Protein AF-A0A939UV11-F1 (afdb_monomer)

Sequence (481 aa):
MNTVDSEIKKQVDAFIPPVPESYNRMIDGTISELRARAPQHHSSGRSHFIPFTVIASVIAALFIVTSVIFVARPALAAEVPGVGNIVYSISPKKKANDSDRERIEALLNDAFRSLSFCDYEAAARCFRGDSLSDRGNYLSAAYVDHLLAFSDYFPDGANAAELEIADLQAEQKAFRYTAHVTLDLISRDGTRLSTEDCTVQLWENTKGLYIESIEFDSGGFGSFAAMYEDIFGTVPSHGAGLELIPIDRAYLSYTRVIAEQEGARQRTDRLELMLSELDAVNASDEDKAIRESLITEELKKTEAEITPEVITVEQLASELMYRYWLGRKTGEACDFSDIMERNEQTDLFCWDAVLQAERVSLGALKPLVSVEPGTAEILETIDDTNELIKARFYVYTEITDGISEGVGEEIILTIRKDDTGFTVIGFDRDVGDGLYTYSLKPLAAGYIESGCSWQEAGQMAYEVLHEQIIRDAQWLTDHGY

Solvent-accessible surface area (backbone atoms only — not comparable to full-atom values): 26217 Å² total; per-residue (Å²): 135,82,67,64,62,59,54,52,51,54,54,49,62,71,69,50,75,78,80,52,73,66,56,57,52,47,51,56,48,51,53,49,52,54,61,71,66,55,78,91,73,89,78,89,77,94,71,85,83,69,58,66,67,58,56,48,49,52,50,47,47,49,48,50,53,51,49,52,48,32,72,77,39,24,24,62,30,62,77,36,89,76,45,31,62,53,49,43,72,72,37,64,79,42,74,49,51,72,72,56,46,54,54,50,51,52,50,49,50,53,28,52,51,22,44,68,70,67,36,55,74,65,22,38,71,38,24,48,72,69,33,47,38,30,49,61,28,38,52,42,52,54,46,53,40,45,56,51,57,55,32,72,87,39,101,79,74,54,54,38,67,49,79,42,84,73,46,78,48,44,37,31,37,51,34,33,35,45,33,44,36,34,34,33,32,23,26,79,88,68,47,77,72,53,75,49,42,32,43,35,38,30,43,32,38,88,90,47,74,22,36,59,40,45,46,67,75,38,73,67,50,55,53,49,52,54,52,47,38,71,76,73,40,82,72,56,77,70,75,55,52,81,72,54,54,67,50,46,49,60,50,50,58,44,49,47,75,53,62,84,82,63,56,54,65,62,42,44,61,48,48,53,52,49,64,72,46,51,81,78,50,99,66,55,74,69,56,47,52,54,49,52,53,53,49,52,53,49,41,54,52,40,52,56,72,57,42,73,91,56,86,45,74,39,53,44,51,14,50,56,51,31,40,46,50,40,6,27,40,73,28,48,56,61,89,50,70,78,47,30,52,86,42,90,46,25,44,61,57,56,52,43,34,40,52,48,2,46,28,25,65,63,55,54,38,80,54,45,78,44,70,44,82,48,47,37,44,81,75,43,80,78,43,80,57,91,52,36,37,28,33,33,32,41,31,36,33,42,31,38,52,103,86,49,75,52,48,76,45,50,38,33,40,31,29,37,52,52,100,89,41,65,35,34,56,25,56,48,54,94,57,74,96,46,51,54,67,73,42,39,50,55,43,20,49,54,33,38,77,71,70,41,52,66,69,54,11,41,51,55,25,44,52,58,49,52,55,48,40,54,52,50,14,51,52,33,57,77,71,74,106

Mean predicted aligned error: 20.58 Å

Nearest PDB structures (foldseek):
  4j9a-assembly1_A  TM=4.986E-01  e=4.743E-01  Pseudomonas aeruginosa PAO1
  3dm8-assembly1_A-2  TM=4.674E-01  e=5.822E-01  Rhodopseudomonas palustris
  3ec9-assembly1_A  TM=4.230E-01  e=9.234E-01  Burkholderia thailandensis E264
  1ask-assembly1_B  TM=3.851E-01  e=1.992E+00  Rattus norvegicus
  3nv0-assembly1_B  TM=3.673E-01  e=3.878E+00  Caenorhabditis elegans

Radius of gyration: 38.07 Å; Cα contacts (8 Å, |Δi|>4): 679; chains: 1; bounding box: 112×40×113 Å

pLDDT: mean 72.91, std 19.73, range [30.38, 97.81]

Foldseek 3Di:
DPPVVVVVVVVVVVPDPPDPPVVVVVVVVVVVVVVVPDDDDDDDDDDDDPDVVVVVVVVVVVVVVVLVVLLVPLQAQVVDPPSNVVQLVPFDKDWDDPVRQVQVQVLVQQLLVCLCVLVVVSNCVQADHNLCQAQQNVLVSLVSLLCQQQLPVAPPPFGFDGKHFPDWTWMDRRQKIKIWTKIFGATPVRDTRDIWIWIWIWGHHPVGIHTNHIHTDDPSSVVSVVVCCVQVNDDPRDDPDSLVSVLSNVVSNLVSVVPDDDDLVVNLVVLVVCLVCLVVDPHDPVSSVVNPVSSVVVNVVSLVVVADPQADPFSLVLVLVLQLLVLLQQLHHDDCVNAADDDLQCVLVSLVSNLSSPLCVLQVDPHFPDKDGWTKDFPAWPDDDPFKTKTKIWHWIATHDPPDGIDTFIKIFIWTQDPVGIHTYHIDGPDDPCPSNPQQVVQLVVVVVVPDDSVRSNVVSSVVSSVVSNVSSVVCVVVVD

Structure (mmCIF, N/CA/C/O backbone):
data_AF-A0A939UV11-F1
#
_entry.id   AF-A0A939UV11-F1
#
loop_
_atom_site.group_PDB
_atom_site.id
_atom_site.type_symbol
_atom_site.label_atom_id
_atom_site.label_alt_id
_atom_site.label_comp_id
_atom_site.label_asym_id
_atom_site.label_entity_id
_atom_site.label_seq_id
_atom_site.pdbx_PDB_ins_code
_atom_site.Cartn_x
_atom_site.Cartn_y
_atom_site.Cartn_z
_atom_site.occupancy
_atom_site.B_iso_or_equiv
_atom_site.auth_seq_id
_atom_site.auth_comp_id
_atom_site.auth_asym_id
_atom_site.auth_atom_id
_atom_site.pdbx_PDB_model_num
ATOM 1 N N . MET A 1 1 ? 38.781 -11.405 -78.440 1.00 43.91 1 MET A N 1
ATOM 2 C CA . MET A 1 1 ? 39.265 -10.927 -77.128 1.00 43.91 1 MET A CA 1
ATOM 3 C C . MET A 1 1 ? 39.211 -9.403 -76.951 1.00 43.91 1 MET A C 1
ATOM 5 O O . MET A 1 1 ? 39.654 -8.958 -75.914 1.00 43.91 1 MET A O 1
ATOM 9 N N . ASN A 1 2 ? 38.626 -8.609 -77.871 1.00 49.28 2 ASN A N 1
ATOM 10 C CA . ASN A 1 2 ? 38.584 -7.131 -77.756 1.00 49.28 2 ASN A CA 1
ATOM 11 C C . ASN A 1 2 ? 37.166 -6.519 -77.725 1.00 49.28 2 ASN A C 1
ATOM 13 O O . ASN A 1 2 ? 37.022 -5.310 -77.853 1.00 49.28 2 ASN A O 1
ATOM 17 N N . THR A 1 3 ? 36.119 -7.328 -77.555 1.00 42.09 3 THR A N 1
ATOM 18 C CA . THR A 1 3 ? 34.718 -6.851 -77.493 1.00 42.09 3 THR A CA 1
ATOM 19 C C . THR A 1 3 ? 34.012 -7.216 -76.187 1.00 42.09 3 THR A C 1
ATOM 21 O O . THR A 1 3 ? 32.992 -6.627 -75.864 1.00 42.09 3 THR A O 1
ATOM 24 N N . VAL A 1 4 ? 34.568 -8.149 -75.408 1.00 39.56 4 VAL A N 1
ATOM 25 C CA . VAL A 1 4 ? 34.019 -8.553 -74.101 1.00 39.56 4 VAL A CA 1
ATOM 26 C C . VAL A 1 4 ? 34.473 -7.585 -72.997 1.00 39.56 4 VAL A C 1
ATOM 28 O O . VAL A 1 4 ? 33.674 -7.215 -72.145 1.00 39.56 4 VAL A O 1
ATOM 31 N N . ASP A 1 5 ? 35.704 -7.066 -73.079 1.00 45.72 5 ASP A N 1
ATOM 32 C CA . ASP A 1 5 ? 36.242 -6.098 -72.108 1.00 45.72 5 ASP A CA 1
ATOM 33 C C . ASP A 1 5 ? 35.573 -4.718 -72.173 1.00 45.72 5 ASP A C 1
ATOM 35 O O . ASP A 1 5 ? 35.460 -4.044 -71.150 1.00 45.72 5 ASP A O 1
ATOM 39 N N . SER A 1 6 ? 35.096 -4.274 -73.345 1.00 43.16 6 SER A N 1
ATOM 40 C CA . SER A 1 6 ? 34.426 -2.969 -73.447 1.00 43.16 6 SER A CA 1
ATOM 41 C C . SER A 1 6 ? 33.022 -2.990 -72.853 1.00 43.16 6 SER A C 1
ATOM 43 O O . SER A 1 6 ? 32.595 -1.983 -72.297 1.00 43.16 6 SER A O 1
ATOM 45 N N . GLU A 1 7 ? 32.322 -4.123 -72.949 1.00 39.34 7 GLU A N 1
ATOM 46 C CA . GLU A 1 7 ? 30.960 -4.280 -72.432 1.00 39.34 7 GLU A CA 1
ATOM 47 C C . GLU A 1 7 ? 30.967 -4.441 -70.906 1.00 39.34 7 GLU A C 1
ATOM 49 O O . GLU A 1 7 ? 30.182 -3.798 -70.212 1.00 39.34 7 GLU A O 1
ATOM 54 N N . ILE A 1 8 ? 31.934 -5.198 -70.370 1.00 44.28 8 ILE A N 1
ATOM 55 C CA . ILE A 1 8 ? 32.154 -5.335 -68.923 1.00 44.28 8 ILE A CA 1
ATOM 56 C C . ILE A 1 8 ? 32.570 -3.991 -68.316 1.00 44.28 8 ILE A C 1
ATOM 58 O O . ILE A 1 8 ? 32.028 -3.591 -67.290 1.00 44.28 8 ILE A O 1
ATOM 62 N N . LYS A 1 9 ? 33.461 -3.233 -68.970 1.00 40.53 9 LYS A N 1
ATOM 63 C CA . LYS A 1 9 ? 33.868 -1.905 -68.488 1.00 40.53 9 LYS A CA 1
ATOM 64 C C . LYS A 1 9 ? 32.711 -0.898 -68.489 1.00 40.53 9 LYS A C 1
ATOM 66 O O . LYS A 1 9 ? 32.570 -0.142 -67.537 1.00 40.53 9 LYS A O 1
ATOM 71 N N . LYS A 1 10 ? 31.827 -0.945 -69.493 1.00 43.72 10 LYS A N 1
ATOM 72 C CA . LYS A 1 10 ? 30.610 -0.113 -69.543 1.00 43.72 10 LYS A CA 1
ATOM 73 C C . LYS A 1 10 ? 29.597 -0.469 -68.452 1.00 43.72 10 LYS A C 1
ATOM 75 O O . LYS A 1 10 ? 28.941 0.426 -67.932 1.00 43.72 10 LYS A O 1
ATOM 80 N N . GLN A 1 11 ? 29.467 -1.753 -68.113 1.00 42.75 11 GLN A N 1
ATOM 81 C CA . GLN A 1 11 ? 28.597 -2.210 -67.024 1.00 42.75 11 GLN A CA 1
ATOM 82 C C . GLN A 1 11 ? 29.170 -1.870 -65.642 1.00 42.75 11 GLN A C 1
ATOM 84 O O . GLN A 1 11 ? 28.407 -1.515 -64.751 1.00 42.75 11 GLN A O 1
ATOM 89 N N . VAL A 1 12 ? 30.497 -1.907 -65.481 1.00 38.50 12 VAL A N 1
ATOM 90 C CA . VAL A 1 12 ? 31.192 -1.509 -64.245 1.00 38.50 12 VAL A CA 1
ATOM 91 C C . VAL A 1 12 ? 31.123 0.007 -64.029 1.00 38.50 12 VAL A C 1
ATOM 93 O O . VAL A 1 12 ? 30.763 0.441 -62.939 1.00 38.50 12 VAL A O 1
ATOM 96 N N . ASP A 1 13 ? 31.356 0.815 -65.067 1.00 39.62 13 ASP A N 1
ATOM 97 C CA . ASP A 1 13 ? 31.271 2.281 -64.977 1.00 39.62 13 ASP A CA 1
ATOM 98 C C . ASP A 1 13 ? 29.819 2.783 -64.788 1.00 39.62 13 ASP A C 1
ATOM 100 O O . ASP A 1 13 ? 29.611 3.881 -64.279 1.00 39.62 13 ASP A O 1
ATOM 104 N N . ALA A 1 14 ? 28.805 1.984 -65.151 1.00 43.28 14 ALA A N 1
ATOM 105 C CA . ALA A 1 14 ? 27.391 2.279 -64.885 1.00 43.28 14 ALA A CA 1
ATOM 106 C C . ALA A 1 14 ? 26.934 1.894 -63.461 1.00 43.28 14 ALA A C 1
ATOM 108 O O . ALA A 1 14 ? 25.917 2.403 -62.991 1.00 43.28 14 ALA A O 1
ATOM 109 N N . PHE A 1 15 ? 27.666 1.002 -62.782 1.00 33.88 15 PHE A N 1
ATOM 110 C CA . PHE A 1 15 ? 27.355 0.520 -61.428 1.00 33.88 15 PHE A CA 1
ATOM 111 C C . PHE A 1 15 ? 28.084 1.293 -60.322 1.00 33.88 15 PHE A C 1
ATOM 113 O O . PHE A 1 15 ? 27.711 1.197 -59.153 1.00 33.88 15 PHE A O 1
ATOM 120 N N . ILE A 1 16 ? 29.125 2.051 -60.675 1.00 32.53 16 ILE A N 1
ATOM 121 C CA . ILE A 1 16 ? 29.904 2.859 -59.738 1.00 32.53 16 ILE A CA 1
ATOM 122 C C . ILE A 1 16 ? 29.385 4.302 -59.814 1.00 32.53 16 ILE A C 1
ATOM 124 O O . ILE A 1 16 ? 29.613 4.972 -60.823 1.00 32.53 16 ILE A O 1
ATOM 128 N N . PRO A 1 17 ? 28.686 4.818 -58.784 1.00 37.12 17 PRO A N 1
ATOM 129 C CA . PRO A 1 17 ? 28.297 6.222 -58.773 1.00 37.12 17 PRO A CA 1
ATOM 130 C C . PRO A 1 17 ? 29.556 7.104 -58.829 1.00 37.12 17 PRO A C 1
ATOM 132 O O . PRO A 1 17 ? 30.573 6.752 -58.219 1.00 37.12 17 PRO A O 1
ATOM 135 N N . PRO A 1 18 ? 29.524 8.245 -59.544 1.00 42.31 18 PRO A N 1
ATOM 136 C CA . PRO A 1 18 ? 30.648 9.168 -59.555 1.00 42.31 18 PRO A CA 1
ATOM 137 C C . PRO A 1 18 ? 30.981 9.553 -58.115 1.00 42.31 18 PRO A C 1
ATOM 139 O O . PRO A 1 18 ? 30.094 9.889 -57.328 1.00 42.31 18 PRO A O 1
ATOM 142 N N . VAL A 1 19 ? 32.267 9.459 -57.779 1.00 43.31 19 VAL A N 1
ATOM 143 C CA . VAL A 1 19 ? 32.782 9.766 -56.445 1.00 43.31 19 VAL A CA 1
ATOM 144 C C . VAL A 1 19 ? 32.259 11.145 -56.029 1.00 43.31 19 VAL A C 1
ATOM 146 O O . VAL A 1 19 ? 32.512 12.117 -56.748 1.00 43.31 19 VAL A O 1
ATOM 149 N N . PRO A 1 20 ? 31.519 11.253 -54.910 1.00 42.91 20 PRO A N 1
ATOM 150 C CA . PRO A 1 20 ? 30.952 12.520 -54.484 1.00 42.91 20 PRO A CA 1
ATOM 151 C C . PRO A 1 20 ? 32.044 13.578 -54.348 1.00 42.91 20 PRO A C 1
ATOM 153 O O . PRO A 1 20 ? 33.110 13.326 -53.792 1.00 42.91 20 PRO A O 1
ATOM 156 N N . GLU A 1 21 ? 31.777 14.795 -54.804 1.00 43.03 21 GLU A N 1
ATOM 157 C CA . GLU A 1 21 ? 32.731 15.908 -54.716 1.00 43.03 21 GLU A CA 1
ATOM 158 C C . GLU A 1 21 ? 33.117 16.234 -53.253 1.00 43.03 21 GLU A C 1
ATOM 160 O O . GLU A 1 21 ? 34.158 16.830 -52.977 1.00 43.03 21 GLU A O 1
ATOM 165 N N . SER A 1 22 ? 32.291 15.802 -52.292 1.00 42.44 22 SER A N 1
ATOM 166 C CA . SER A 1 22 ? 32.588 15.804 -50.856 1.00 42.44 22 SER A CA 1
ATOM 167 C C . SER A 1 22 ? 33.724 14.850 -50.466 1.00 42.44 22 SER A C 1
ATOM 169 O O . SER A 1 22 ? 34.505 15.188 -49.583 1.00 42.44 22 SER A O 1
ATOM 171 N N . TYR A 1 23 ? 33.869 13.706 -51.138 1.00 38.91 23 TYR A N 1
ATOM 172 C CA . TYR A 1 23 ? 34.940 12.734 -50.905 1.00 38.91 23 TYR A CA 1
ATOM 173 C C . TYR A 1 23 ? 36.296 13.258 -51.397 1.00 38.91 23 TYR A C 1
ATOM 175 O O . TYR A 1 23 ? 37.289 13.146 -50.682 1.00 38.91 23 TYR A O 1
ATOM 183 N N . ASN A 1 24 ? 36.333 13.924 -52.558 1.00 46.19 24 ASN A N 1
ATOM 184 C CA . ASN A 1 24 ? 37.551 14.595 -53.035 1.00 46.19 24 ASN A CA 1
ATOM 185 C C . ASN A 1 24 ? 37.971 15.729 -52.087 1.00 46.19 24 ASN A C 1
ATOM 187 O O . ASN A 1 24 ? 39.132 15.803 -51.695 1.00 46.19 24 ASN A O 1
ATOM 191 N N . ARG A 1 25 ? 37.012 16.540 -51.612 1.00 45.34 25 ARG A N 1
ATOM 192 C CA . ARG A 1 25 ? 37.274 17.582 -50.603 1.00 45.34 25 ARG A CA 1
ATOM 193 C C . ARG A 1 25 ? 37.766 17.020 -49.268 1.00 45.34 25 ARG A C 1
ATOM 195 O O . ARG A 1 25 ? 38.622 17.632 -48.635 1.00 45.34 25 ARG A O 1
ATOM 202 N N . MET A 1 26 ? 37.247 15.868 -48.845 1.00 42.44 26 MET A N 1
ATOM 203 C CA . MET A 1 26 ? 37.685 15.183 -47.627 1.00 42.44 26 MET A CA 1
ATOM 204 C C . MET A 1 26 ? 39.123 14.671 -47.767 1.00 42.44 26 MET A C 1
ATOM 206 O O . MET A 1 26 ? 39.930 14.905 -46.875 1.00 42.44 26 MET A O 1
ATOM 210 N N . ILE A 1 27 ? 39.472 14.053 -48.902 1.00 42.56 27 ILE A N 1
ATOM 211 C CA . ILE A 1 27 ? 40.846 13.610 -49.187 1.00 42.56 27 ILE A CA 1
ATOM 212 C C . ILE A 1 27 ? 41.812 14.799 -49.210 1.00 42.56 27 ILE A C 1
ATOM 214 O O . ILE A 1 27 ? 42.849 14.750 -48.549 1.00 42.56 27 ILE A O 1
ATOM 218 N N . ASP A 1 28 ? 41.468 15.880 -49.909 1.00 48.19 28 ASP A N 1
ATOM 219 C CA . ASP A 1 28 ? 42.307 17.082 -49.981 1.00 48.19 28 ASP A CA 1
ATOM 220 C C . ASP A 1 28 ? 42.476 17.758 -48.607 1.00 48.19 28 ASP A C 1
ATOM 222 O O . ASP A 1 28 ? 43.568 18.230 -48.267 1.00 48.19 28 ASP A O 1
ATOM 226 N N . GLY A 1 29 ? 41.421 17.749 -47.783 1.00 41.88 29 GLY A N 1
ATOM 227 C CA . GLY A 1 29 ? 41.447 18.213 -46.396 1.00 41.88 29 GLY A CA 1
ATOM 228 C C . GLY A 1 29 ? 42.367 17.366 -45.513 1.00 41.88 29 GLY A C 1
ATOM 229 O O . GLY A 1 29 ? 43.272 17.900 -44.873 1.00 41.88 29 GLY A O 1
ATOM 230 N N . THR A 1 30 ? 42.219 16.040 -45.547 1.00 42.41 30 THR A N 1
ATOM 231 C CA . THR A 1 30 ? 43.052 15.111 -44.768 1.00 42.41 30 THR A CA 1
ATOM 232 C C . THR A 1 30 ? 44.518 15.141 -45.210 1.00 42.41 30 THR A C 1
ATOM 234 O O . THR A 1 30 ? 45.417 15.122 -44.371 1.00 42.41 30 THR A O 1
ATOM 237 N N . ILE A 1 31 ? 44.799 15.259 -46.514 1.00 46.19 31 ILE A N 1
ATOM 238 C CA . ILE A 1 31 ? 46.168 15.432 -47.029 1.00 46.19 31 ILE A CA 1
ATOM 239 C C . ILE A 1 31 ? 46.777 16.747 -46.526 1.00 46.19 31 ILE A C 1
ATOM 241 O O . ILE A 1 31 ? 47.965 16.787 -46.192 1.00 46.19 31 ILE A O 1
ATOM 245 N N . SER A 1 32 ? 45.983 17.816 -46.447 1.00 47.47 32 SER A N 1
ATOM 246 C CA . SER A 1 32 ? 46.442 19.114 -45.942 1.00 47.47 32 SER A CA 1
ATOM 247 C C . SER A 1 32 ? 46.737 19.074 -44.440 1.00 47.47 32 SER A C 1
ATOM 249 O O . SER A 1 32 ? 47.775 19.579 -44.014 1.00 47.47 32 SER A O 1
ATOM 251 N N . GLU A 1 33 ? 45.904 18.400 -43.644 1.00 45.12 33 GLU A N 1
ATOM 252 C CA . GLU A 1 33 ? 46.137 18.199 -42.206 1.00 45.12 33 GLU A CA 1
ATOM 253 C C . GLU A 1 33 ? 47.356 17.313 -41.918 1.00 45.12 33 GLU A C 1
ATOM 255 O O . GLU A 1 33 ? 48.147 17.609 -41.020 1.00 45.12 33 GLU A O 1
ATOM 260 N N . LEU A 1 34 ? 47.561 16.256 -42.707 1.00 40.62 34 LEU A N 1
ATOM 261 C CA . LEU A 1 34 ? 48.730 15.382 -42.585 1.00 40.62 34 LEU A CA 1
ATOM 262 C C . LEU A 1 34 ? 50.027 16.097 -42.986 1.00 40.62 34 LEU A C 1
ATOM 264 O O . LEU A 1 34 ? 51.060 15.893 -42.348 1.00 40.62 34 LEU A O 1
ATOM 268 N N . ARG A 1 35 ? 49.983 16.983 -43.992 1.00 47.16 35 ARG A N 1
ATOM 269 C CA . ARG A 1 35 ? 51.118 17.859 -44.338 1.00 47.16 35 ARG A CA 1
ATOM 270 C C . ARG A 1 35 ? 51.387 18.911 -43.264 1.00 47.16 35 ARG A C 1
ATOM 272 O O . ARG A 1 35 ? 52.549 19.218 -43.022 1.00 47.16 35 ARG A O 1
ATOM 279 N N . ALA A 1 36 ? 50.347 19.426 -42.610 1.00 47.78 36 ALA A N 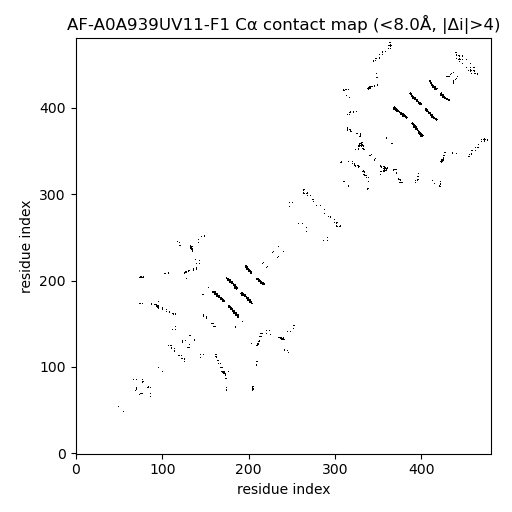1
ATOM 280 C CA . ALA A 1 36 ? 50.478 20.382 -41.511 1.00 47.78 36 ALA A CA 1
ATOM 281 C C . ALA A 1 36 ? 51.032 19.745 -40.222 1.00 47.78 36 ALA A C 1
ATOM 283 O O . ALA A 1 36 ? 51.663 20.434 -39.424 1.00 47.78 36 ALA A O 1
ATOM 284 N N . ARG A 1 37 ? 50.829 18.434 -40.022 1.00 42.47 37 ARG A N 1
ATOM 285 C CA . ARG A 1 37 ? 51.296 17.682 -38.842 1.00 42.47 37 ARG A CA 1
ATOM 286 C C . ARG A 1 37 ? 52.644 16.976 -39.012 1.00 42.47 37 ARG A C 1
ATOM 288 O O . ARG A 1 37 ? 53.117 16.369 -38.056 1.00 42.47 37 ARG A O 1
ATOM 295 N N . ALA A 1 38 ? 53.280 17.044 -40.181 1.00 35.22 38 ALA A N 1
ATOM 296 C CA . ALA A 1 38 ? 54.596 16.445 -40.385 1.00 35.22 38 ALA A CA 1
ATOM 297 C C . ALA A 1 38 ? 55.704 17.323 -39.753 1.00 35.22 38 ALA A C 1
ATOM 299 O O . ALA A 1 38 ? 55.901 18.457 -40.198 1.00 35.22 38 ALA A O 1
ATOM 300 N N . PRO A 1 39 ? 56.469 16.834 -38.755 1.00 37.00 39 PRO A N 1
ATOM 301 C CA . PRO A 1 39 ? 57.635 17.553 -38.258 1.00 37.00 39 PRO A CA 1
ATOM 302 C C . PRO A 1 39 ? 58.715 17.601 -39.345 1.00 37.00 39 PRO A C 1
ATOM 304 O O . PRO A 1 39 ? 59.041 16.581 -39.958 1.00 37.00 39 PRO A O 1
ATOM 307 N N . GLN A 1 40 ? 59.303 18.779 -39.567 1.00 43.34 40 GLN A N 1
ATOM 308 C CA . GLN A 1 40 ? 60.478 18.937 -40.424 1.00 43.34 40 GLN A CA 1
ATOM 309 C C . GLN A 1 40 ? 61.687 18.242 -39.783 1.00 43.34 40 GLN A C 1
ATOM 311 O O . GLN A 1 40 ? 62.448 18.854 -39.040 1.00 43.34 40 GLN A O 1
ATOM 316 N N . HIS A 1 41 ? 61.886 16.960 -40.087 1.00 33.84 41 HIS A N 1
ATOM 317 C CA . HIS A 1 41 ? 63.152 16.284 -39.832 1.00 33.84 41 HIS A CA 1
ATOM 318 C C . HIS A 1 41 ? 63.986 16.244 -41.113 1.00 33.84 41 HIS A C 1
ATOM 320 O O . HIS A 1 41 ? 63.758 15.452 -42.026 1.00 33.84 41 HIS A O 1
ATOM 326 N N . HIS A 1 42 ? 65.001 17.105 -41.158 1.00 40.03 42 HIS A N 1
ATOM 327 C CA . HIS A 1 42 ? 66.173 16.891 -41.992 1.00 40.03 42 HIS A CA 1
ATOM 328 C C . HIS A 1 42 ? 66.905 15.634 -41.512 1.00 40.03 42 HIS A C 1
ATOM 330 O O . HIS A 1 42 ? 67.404 15.605 -40.392 1.00 40.03 42 HIS A O 1
ATOM 336 N N . SER A 1 43 ? 67.029 14.617 -42.362 1.00 31.14 43 SER A N 1
ATOM 337 C CA . SER A 1 43 ? 68.296 13.892 -42.504 1.00 31.14 43 SER A CA 1
ATOM 338 C C . SER A 1 43 ? 68.313 13.021 -43.758 1.00 31.14 43 SER A C 1
ATOM 340 O O . SER A 1 43 ? 67.323 12.444 -44.197 1.00 31.14 43 SER A O 1
ATOM 342 N N . SER A 1 44 ? 69.489 13.023 -44.364 1.00 38.62 44 SER A N 1
ATOM 343 C CA . SER A 1 44 ? 69.902 12.384 -45.601 1.00 38.62 44 SER A CA 1
ATOM 344 C C . SER A 1 44 ? 70.053 10.866 -45.477 1.00 38.62 44 SER A C 1
ATOM 346 O O . SER A 1 44 ? 70.739 10.392 -44.575 1.00 38.62 44 SER A O 1
ATOM 348 N N . GLY A 1 45 ? 69.565 10.119 -46.468 1.00 30.83 45 GLY A N 1
ATOM 349 C CA . GLY A 1 45 ? 69.940 8.718 -46.664 1.00 30.83 45 GLY A CA 1
ATOM 350 C C . GLY A 1 45 ? 69.277 8.120 -47.900 1.00 30.83 45 GLY A C 1
ATOM 351 O O . GLY A 1 45 ? 68.088 7.836 -47.894 1.00 30.83 45 GLY A O 1
ATOM 352 N N . ARG A 1 46 ? 70.045 7.949 -48.983 1.00 38.66 46 ARG A N 1
ATOM 353 C CA . ARG A 1 46 ? 69.622 7.241 -50.203 1.00 38.66 46 ARG A CA 1
ATOM 354 C C . ARG A 1 46 ? 69.351 5.764 -49.889 1.00 38.66 46 ARG A C 1
ATOM 356 O O . ARG A 1 46 ? 70.279 5.056 -49.512 1.00 38.66 46 ARG A O 1
ATOM 363 N N . SER A 1 47 ? 68.147 5.273 -50.170 1.00 30.38 47 SER A N 1
ATOM 364 C CA . SER A 1 47 ? 67.913 3.862 -50.506 1.00 30.38 47 SER A CA 1
ATOM 365 C C . SER A 1 47 ? 66.753 3.751 -51.509 1.00 30.38 47 SER A C 1
ATOM 367 O O . SER A 1 47 ? 65.980 4.691 -51.681 1.00 30.38 47 SER A O 1
ATOM 369 N N . HIS A 1 48 ? 66.751 2.667 -52.284 1.00 35.44 48 HIS A N 1
ATOM 370 C CA . HIS A 1 48 ? 66.035 2.474 -53.547 1.00 35.44 48 HIS A CA 1
ATOM 371 C C . HIS A 1 48 ? 64.593 3.015 -53.605 1.00 35.44 48 HIS A C 1
ATOM 373 O O . HIS A 1 48 ? 63.698 2.542 -52.911 1.00 35.44 48 HIS A O 1
ATOM 379 N N . PHE A 1 49 ? 64.362 3.956 -54.529 1.00 32.44 49 PHE A N 1
ATOM 380 C CA . PHE A 1 49 ? 63.031 4.416 -54.924 1.00 32.44 49 PHE A CA 1
ATOM 381 C C . PHE A 1 49 ? 62.290 3.279 -55.641 1.00 32.44 49 PHE A C 1
ATOM 383 O O . PHE A 1 49 ? 62.439 3.081 -56.847 1.00 32.44 49 PHE A O 1
ATOM 390 N N . ILE A 1 50 ? 61.466 2.536 -54.905 1.00 34.94 50 ILE A N 1
ATOM 391 C CA . ILE A 1 50 ? 60.294 1.896 -55.503 1.00 34.94 50 ILE A CA 1
ATOM 392 C C . ILE A 1 50 ? 59.377 3.061 -55.911 1.00 34.94 50 ILE A C 1
ATOM 394 O O . ILE A 1 50 ? 59.112 3.925 -55.068 1.00 34.94 50 ILE A O 1
ATOM 398 N N . PRO A 1 51 ? 58.939 3.172 -57.178 1.00 33.78 51 PRO A N 1
ATOM 399 C CA . PRO A 1 51 ? 58.102 4.288 -57.593 1.00 33.78 51 PRO A CA 1
ATOM 400 C C . PRO A 1 51 ? 56.866 4.352 -56.692 1.00 33.78 51 PRO A C 1
ATOM 402 O O . PRO A 1 51 ? 56.172 3.356 -56.496 1.00 33.78 51 PRO A O 1
ATOM 405 N N . PHE A 1 52 ? 56.620 5.532 -56.118 1.00 37.88 52 PHE A N 1
ATOM 406 C CA . PHE A 1 52 ? 55.547 5.797 -55.152 1.00 37.88 52 PHE A CA 1
ATOM 407 C C . PHE A 1 52 ? 54.170 5.379 -55.687 1.00 37.88 52 PHE A C 1
ATOM 409 O O . PHE A 1 52 ? 53.287 5.034 -54.915 1.00 37.88 52 PHE A O 1
ATOM 416 N N . THR A 1 53 ? 54.009 5.326 -57.011 1.00 34.72 53 THR A N 1
ATOM 417 C CA . THR A 1 53 ? 52.822 4.796 -57.685 1.00 34.72 53 THR A CA 1
ATOM 418 C C . THR A 1 53 ? 52.613 3.304 -57.444 1.00 34.72 53 THR A C 1
ATOM 420 O O . THR A 1 53 ? 51.475 2.917 -57.231 1.00 34.72 53 THR A O 1
ATOM 423 N N . VAL A 1 54 ? 53.671 2.484 -57.392 1.00 33.00 54 VAL A N 1
ATOM 424 C CA . VAL A 1 54 ? 53.586 1.039 -57.115 1.00 33.00 54 VAL A CA 1
ATOM 425 C C . VAL A 1 54 ? 53.274 0.789 -55.641 1.00 33.00 54 VAL A C 1
ATOM 427 O O . VAL A 1 54 ? 52.385 -0.001 -55.347 1.00 33.00 54 VAL A O 1
ATOM 430 N N . ILE A 1 55 ? 53.911 1.521 -54.718 1.00 37.34 55 ILE A N 1
ATOM 431 C CA . ILE A 1 55 ? 53.591 1.450 -53.280 1.00 37.34 55 ILE A CA 1
ATOM 432 C C . ILE A 1 55 ? 52.162 1.945 -53.019 1.00 37.34 55 ILE A C 1
ATOM 434 O O . ILE A 1 55 ? 51.414 1.275 -52.316 1.00 37.34 55 ILE A O 1
ATOM 438 N N . ALA A 1 56 ? 51.739 3.053 -53.634 1.00 38.12 56 ALA A N 1
ATOM 439 C CA . ALA A 1 56 ? 50.376 3.563 -53.513 1.00 38.12 56 ALA A CA 1
ATOM 440 C C . ALA A 1 56 ? 49.348 2.610 -54.133 1.00 38.12 56 ALA A C 1
ATOM 442 O O . ALA A 1 56 ? 48.293 2.420 -53.546 1.00 38.12 56 ALA A O 1
ATOM 443 N N . SER A 1 57 ? 49.649 1.957 -55.260 1.00 35.66 57 SER A N 1
ATOM 444 C CA . SER A 1 57 ? 48.751 0.958 -55.852 1.00 35.66 57 SER A CA 1
ATOM 445 C C . SER A 1 57 ? 48.729 -0.366 -55.088 1.00 35.66 57 SER A C 1
ATOM 447 O O . SER A 1 57 ? 47.687 -1.004 -55.057 1.00 35.66 57 SER A O 1
ATOM 449 N N . VAL A 1 58 ? 49.818 -0.766 -54.421 1.00 34.31 58 VAL A N 1
ATOM 450 C CA . VAL A 1 58 ? 49.844 -1.946 -53.539 1.00 34.31 58 VAL A CA 1
ATOM 451 C C . VAL A 1 58 ? 49.124 -1.650 -52.227 1.00 34.31 58 VAL A C 1
ATOM 453 O O . VAL A 1 58 ? 48.371 -2.498 -51.776 1.00 34.31 58 VAL A O 1
ATOM 456 N N . ILE A 1 59 ? 49.271 -0.450 -51.655 1.00 42.28 59 ILE A N 1
ATOM 457 C CA . ILE A 1 59 ? 48.521 -0.002 -50.470 1.00 42.28 59 ILE A CA 1
ATOM 458 C C . ILE A 1 59 ? 47.044 0.203 -50.811 1.00 42.28 59 ILE A C 1
ATOM 460 O O . ILE A 1 59 ? 46.202 -0.229 -50.038 1.00 42.28 59 ILE A O 1
ATOM 464 N N . ALA A 1 60 ? 46.712 0.785 -51.967 1.00 42.88 60 ALA A N 1
ATOM 465 C CA . ALA A 1 60 ? 45.336 0.932 -52.436 1.00 42.88 60 ALA A CA 1
ATOM 466 C C . ALA A 1 60 ? 44.712 -0.421 -52.789 1.00 42.88 60 ALA A C 1
ATOM 468 O O . ALA A 1 60 ? 43.562 -0.646 -52.448 1.00 42.88 60 ALA A O 1
ATOM 469 N N . ALA A 1 61 ? 45.453 -1.355 -53.394 1.00 39.38 61 ALA A N 1
ATOM 470 C CA . ALA A 1 61 ? 44.979 -2.719 -53.615 1.00 39.38 61 ALA A CA 1
ATOM 471 C C . ALA A 1 61 ? 44.836 -3.490 -52.295 1.00 39.38 61 ALA A C 1
ATOM 473 O O . ALA A 1 61 ? 43.850 -4.197 -52.132 1.00 39.38 61 ALA A O 1
ATOM 474 N N . LEU A 1 62 ? 45.744 -3.313 -51.323 1.00 43.50 62 LEU A N 1
ATOM 475 C CA . LEU A 1 62 ? 45.582 -3.864 -49.974 1.00 43.50 62 LEU A CA 1
ATOM 476 C C . LEU A 1 62 ? 44.358 -3.262 -49.284 1.00 43.50 62 LEU A C 1
ATOM 478 O O . LEU A 1 62 ? 43.624 -4.007 -48.648 1.00 43.50 62 LEU A O 1
ATOM 482 N N . PHE A 1 63 ? 44.117 -1.954 -49.433 1.00 52.12 63 PHE A N 1
ATOM 483 C CA . PHE A 1 63 ? 42.941 -1.259 -48.908 1.00 52.12 63 PHE A CA 1
ATOM 484 C C . PHE A 1 63 ? 41.665 -1.723 -49.599 1.00 52.12 63 PHE A C 1
ATOM 486 O O . PHE A 1 63 ? 40.683 -1.953 -48.920 1.00 52.12 63 PHE A O 1
ATOM 493 N N . ILE A 1 64 ? 41.660 -1.919 -50.916 1.00 51.19 64 ILE A N 1
ATOM 494 C CA . ILE A 1 64 ? 40.500 -2.415 -51.667 1.00 51.19 64 ILE A CA 1
ATOM 495 C C . ILE A 1 64 ? 40.223 -3.877 -51.301 1.00 51.19 64 ILE A C 1
ATOM 497 O O . ILE A 1 64 ? 39.079 -4.224 -51.047 1.00 51.19 64 ILE A O 1
ATOM 501 N N . VAL A 1 65 ? 41.249 -4.726 -51.190 1.00 45.81 65 VAL A N 1
ATOM 502 C CA . VAL A 1 65 ? 41.095 -6.131 -50.777 1.00 45.81 65 VAL A CA 1
ATOM 503 C C . VAL A 1 65 ? 40.646 -6.229 -49.317 1.00 45.81 65 VAL A C 1
ATOM 505 O O . VAL A 1 65 ? 39.729 -6.990 -49.028 1.00 45.81 65 VAL A O 1
ATOM 508 N N . THR A 1 66 ? 41.199 -5.426 -48.403 1.00 50.44 66 THR A N 1
ATOM 509 C CA . THR A 1 66 ? 40.712 -5.362 -47.011 1.00 50.44 66 THR A CA 1
ATOM 510 C C . THR A 1 66 ? 39.311 -4.758 -46.922 1.00 50.44 66 THR A C 1
ATOM 512 O O . THR A 1 66 ? 38.479 -5.307 -46.215 1.00 50.44 66 THR A O 1
ATOM 515 N N . SER A 1 67 ? 38.983 -3.728 -47.705 1.00 53.09 67 SER A N 1
ATOM 516 C CA . SER A 1 67 ? 37.632 -3.148 -47.776 1.00 53.09 67 SER A CA 1
ATOM 517 C C . SER A 1 67 ? 36.612 -4.154 -48.309 1.00 53.09 67 SER A C 1
ATOM 519 O O . SER A 1 67 ? 35.530 -4.262 -47.752 1.00 53.09 67 SER A O 1
ATOM 521 N N . VAL A 1 68 ? 36.952 -4.945 -49.332 1.00 54.38 68 VAL A N 1
ATOM 522 C CA . VAL A 1 68 ? 36.082 -6.009 -49.863 1.00 54.38 68 VAL A CA 1
ATOM 523 C C . VAL A 1 68 ? 35.925 -7.151 -48.854 1.00 54.38 68 VAL A C 1
ATOM 525 O O . VAL A 1 68 ? 34.814 -7.642 -48.665 1.00 54.38 68 VAL A O 1
ATOM 528 N N . ILE A 1 69 ? 36.998 -7.541 -48.156 1.00 59.16 69 ILE A N 1
ATOM 529 C CA . ILE A 1 69 ? 36.936 -8.546 -47.082 1.00 59.16 69 ILE A CA 1
ATOM 530 C C . ILE A 1 69 ? 36.056 -8.055 -45.928 1.00 59.16 69 ILE A C 1
ATOM 532 O O . ILE A 1 69 ? 35.244 -8.829 -45.436 1.00 59.16 69 ILE A O 1
ATOM 536 N N . PHE A 1 70 ? 36.158 -6.788 -45.523 1.00 60.91 70 PHE A N 1
ATOM 537 C CA . PHE A 1 70 ? 35.341 -6.223 -44.446 1.00 60.91 70 PHE A CA 1
ATOM 538 C C . PHE A 1 70 ? 33.900 -5.920 -44.874 1.00 60.91 70 PHE A C 1
ATOM 540 O O . PHE A 1 70 ? 33.002 -6.000 -44.047 1.00 60.91 70 PHE A O 1
ATOM 547 N N . VAL A 1 71 ? 33.635 -5.657 -46.155 1.00 61.22 71 VAL A N 1
ATOM 548 C CA . VAL A 1 71 ? 32.260 -5.597 -46.684 1.00 61.22 71 VAL A CA 1
ATOM 549 C C . VAL A 1 71 ? 31.614 -6.988 -46.682 1.00 61.22 71 VAL A C 1
ATOM 551 O O . VAL A 1 71 ? 30.433 -7.112 -46.369 1.00 61.22 71 VAL A O 1
ATOM 554 N N . ALA A 1 72 ? 32.380 -8.040 -46.996 1.00 58.66 72 ALA A N 1
ATOM 555 C CA . ALA A 1 72 ? 31.893 -9.421 -46.993 1.00 58.66 72 ALA A CA 1
ATOM 556 C C . ALA A 1 72 ? 31.844 -10.057 -45.590 1.00 58.66 72 ALA A C 1
ATOM 558 O O . ALA A 1 72 ? 31.043 -10.958 -45.352 1.00 58.66 72 ALA A O 1
ATOM 559 N N . ARG A 1 73 ? 32.714 -9.624 -44.670 1.00 66.81 73 ARG A N 1
ATOM 560 C CA . ARG A 1 73 ? 32.821 -10.097 -43.280 1.00 66.81 73 ARG A CA 1
ATOM 561 C C . ARG A 1 73 ? 33.078 -8.918 -42.333 1.00 66.81 73 ARG A C 1
ATOM 563 O O . ARG A 1 73 ? 34.215 -8.722 -41.889 1.00 66.81 73 ARG A O 1
ATOM 570 N N . PRO A 1 74 ? 32.033 -8.145 -42.002 1.00 68.69 74 PRO A N 1
ATOM 571 C CA . PRO A 1 74 ? 32.161 -6.921 -41.211 1.00 68.69 74 PRO A CA 1
ATOM 572 C C . PRO A 1 74 ? 32.761 -7.155 -39.826 1.00 68.69 74 PRO A C 1
ATOM 574 O O . PRO A 1 74 ? 33.561 -6.345 -39.364 1.00 68.69 74 PRO A O 1
ATOM 577 N N . ALA A 1 75 ? 32.456 -8.300 -39.212 1.00 74.62 75 ALA A N 1
ATOM 578 C CA . ALA A 1 75 ? 32.953 -8.726 -37.906 1.00 74.62 75 ALA A CA 1
ATOM 579 C C . ALA A 1 75 ? 34.488 -8.694 -37.764 1.00 74.62 75 ALA A C 1
ATOM 581 O O . ALA A 1 75 ? 35.008 -8.450 -36.679 1.00 74.62 75 ALA A O 1
ATOM 582 N N . LEU A 1 76 ? 35.239 -8.897 -38.855 1.00 69.50 76 LEU A N 1
ATOM 583 C CA . LEU A 1 76 ? 36.706 -8.844 -38.824 1.00 69.50 76 LEU A CA 1
ATOM 584 C C . LEU A 1 76 ? 37.232 -7.416 -38.617 1.00 69.50 76 LEU A C 1
ATOM 586 O O . LEU A 1 76 ? 38.330 -7.240 -38.094 1.00 69.50 76 LEU A O 1
ATOM 590 N N . ALA A 1 77 ? 36.472 -6.395 -39.026 1.00 68.69 77 ALA A N 1
ATOM 591 C CA . ALA A 1 77 ? 36.869 -4.999 -38.855 1.00 68.69 77 ALA A CA 1
ATOM 592 C C . ALA A 1 77 ? 36.753 -4.539 -37.395 1.00 68.69 77 ALA A C 1
ATOM 594 O O . ALA A 1 77 ? 37.469 -3.621 -36.995 1.00 68.69 77 ALA A O 1
ATOM 595 N N . ALA A 1 78 ? 35.885 -5.182 -36.605 1.00 68.31 78 ALA A N 1
ATOM 596 C CA . ALA A 1 78 ? 35.711 -4.894 -35.185 1.00 68.31 78 ALA A CA 1
ATOM 597 C C . ALA A 1 78 ? 36.962 -5.221 -34.349 1.00 68.31 78 ALA A C 1
ATOM 599 O O . ALA A 1 78 ? 37.213 -4.566 -33.343 1.00 68.31 78 ALA A O 1
ATOM 600 N N . GLU A 1 79 ? 37.763 -6.199 -34.780 1.00 71.88 79 GLU A N 1
ATOM 601 C CA . GLU A 1 79 ? 38.944 -6.688 -34.051 1.00 71.88 79 GLU A CA 1
ATOM 602 C C . GLU A 1 79 ? 40.204 -5.839 -34.284 1.00 71.88 79 GLU A C 1
ATOM 604 O O . GLU A 1 79 ? 41.228 -6.041 -33.631 1.00 71.88 79 GLU A O 1
ATOM 609 N N . VAL A 1 80 ? 40.173 -4.907 -35.246 1.00 67.00 80 VAL A N 1
ATOM 610 C CA . VAL A 1 80 ? 41.363 -4.166 -35.681 1.00 67.00 80 VAL A CA 1
ATOM 611 C C . VAL A 1 80 ? 41.276 -2.698 -35.232 1.00 67.00 80 VAL A C 1
ATOM 613 O O . VAL A 1 80 ? 40.466 -1.933 -35.773 1.00 67.00 80 VAL A O 1
ATOM 616 N N . PRO A 1 81 ? 42.131 -2.256 -34.284 1.00 52.03 81 PRO A N 1
ATOM 617 C CA . PRO A 1 81 ? 42.133 -0.883 -33.785 1.00 52.03 81 PRO A CA 1
ATOM 618 C C . PRO A 1 81 ? 42.281 0.150 -34.911 1.00 52.03 81 PRO A C 1
ATOM 620 O O . PRO A 1 81 ? 43.155 0.040 -35.769 1.00 52.03 81 PRO A O 1
ATOM 623 N N . GLY A 1 82 ? 41.411 1.163 -34.924 1.00 57.25 82 GLY A N 1
ATOM 624 C CA . GLY A 1 82 ? 41.396 2.232 -35.933 1.00 57.25 82 GLY A CA 1
ATOM 625 C C . GLY A 1 82 ? 40.725 1.868 -37.266 1.00 57.25 82 GLY A C 1
ATOM 626 O O . GLY A 1 82 ? 40.174 2.755 -37.914 1.00 57.25 82 GLY A O 1
ATOM 627 N N . VAL A 1 83 ? 40.681 0.587 -37.649 1.00 65.44 83 VAL A N 1
ATOM 628 C CA . VAL A 1 83 ? 40.010 0.125 -38.881 1.00 65.44 83 VAL A CA 1
ATOM 629 C C . VAL A 1 83 ? 38.495 0.071 -38.701 1.00 65.44 83 VAL A C 1
ATOM 631 O O . VAL A 1 83 ? 37.772 0.495 -39.601 1.00 65.44 83 VAL A O 1
ATOM 634 N N . GLY A 1 84 ? 38.003 -0.350 -37.532 1.00 64.25 84 GLY A N 1
ATOM 635 C CA . GLY A 1 84 ? 36.564 -0.427 -37.260 1.00 64.25 84 GLY A CA 1
ATOM 636 C C . GLY A 1 84 ? 35.821 0.898 -37.486 1.00 64.25 84 GLY A C 1
ATOM 637 O O . GLY A 1 84 ? 34.784 0.919 -38.145 1.00 64.25 84 GLY A O 1
ATOM 638 N N . ASN A 1 85 ? 36.390 2.023 -37.038 1.00 66.44 85 ASN A N 1
ATOM 639 C CA . ASN A 1 85 ? 35.794 3.355 -37.222 1.00 66.44 85 ASN A CA 1
ATOM 640 C C . ASN A 1 85 ? 35.743 3.783 -38.695 1.00 66.44 85 ASN A C 1
ATOM 642 O O . ASN A 1 85 ? 34.780 4.417 -39.126 1.00 66.44 85 ASN A O 1
ATOM 646 N N . ILE A 1 86 ? 36.772 3.429 -39.469 1.00 65.00 86 ILE A N 1
ATOM 647 C CA . ILE A 1 86 ? 36.838 3.718 -40.906 1.00 65.00 86 ILE A CA 1
ATOM 648 C C . ILE A 1 86 ? 35.806 2.868 -41.648 1.00 65.00 86 ILE A C 1
ATOM 650 O O . ILE A 1 86 ? 35.040 3.396 -42.445 1.00 65.00 86 ILE A O 1
ATOM 654 N N . VAL A 1 87 ? 35.737 1.567 -41.355 1.00 69.06 87 VAL A N 1
ATOM 655 C CA . VAL A 1 87 ? 34.766 0.658 -41.980 1.00 69.06 87 VAL A CA 1
ATOM 656 C C . VAL A 1 87 ? 33.337 1.076 -41.640 1.00 69.06 87 VAL A C 1
ATOM 658 O O . VAL A 1 87 ? 32.487 1.111 -42.526 1.00 69.06 87 VAL A O 1
ATOM 661 N N . TYR A 1 88 ? 33.064 1.464 -40.395 1.00 74.88 88 TYR A N 1
ATOM 662 C CA . TYR A 1 88 ? 31.747 1.953 -39.992 1.00 74.88 88 TYR A CA 1
ATOM 663 C C . TYR A 1 88 ? 31.348 3.257 -40.700 1.00 74.88 88 TYR A C 1
ATOM 665 O O . TYR A 1 88 ? 30.195 3.400 -41.109 1.00 74.88 88 TYR A O 1
ATOM 673 N N . SER A 1 89 ? 32.270 4.213 -40.873 1.00 71.81 89 SER A N 1
ATOM 674 C CA . SER A 1 89 ? 31.951 5.511 -41.487 1.00 71.81 89 SER A CA 1
ATOM 675 C C . SER A 1 89 ? 31.626 5.406 -42.979 1.00 71.81 89 SER A C 1
ATOM 677 O O . SER A 1 89 ? 30.746 6.122 -43.454 1.00 71.81 89 SER A O 1
ATOM 679 N N . ILE A 1 90 ? 32.279 4.485 -43.693 1.00 72.00 90 ILE A N 1
ATOM 680 C CA . ILE A 1 90 ? 32.081 4.274 -45.135 1.00 72.00 90 ILE A CA 1
ATOM 681 C C . ILE A 1 90 ? 31.005 3.230 -45.462 1.00 72.00 90 ILE A C 1
ATOM 683 O O . ILE A 1 90 ? 30.555 3.165 -46.605 1.00 72.00 90 ILE A O 1
ATOM 687 N N . SER A 1 91 ? 30.598 2.400 -44.495 1.00 76.31 91 SER A N 1
ATOM 688 C CA . SER A 1 91 ? 29.601 1.354 -44.737 1.00 76.31 91 SER A CA 1
ATOM 689 C C . SER A 1 91 ? 28.200 1.949 -44.904 1.00 76.31 91 SER A C 1
ATOM 691 O O . SER A 1 91 ? 27.767 2.743 -44.060 1.00 76.31 91 SER A O 1
ATOM 693 N N . PRO A 1 92 ? 27.453 1.551 -45.948 1.00 79.50 92 PRO A N 1
ATOM 694 C CA . PRO A 1 92 ? 26.064 1.953 -46.092 1.00 79.50 92 PRO A CA 1
ATOM 695 C C . PRO A 1 92 ? 25.205 1.277 -45.019 1.00 79.50 92 PRO A C 1
ATOM 697 O O . PRO A 1 92 ? 25.483 0.153 -44.597 1.00 79.50 92 PRO A O 1
ATOM 700 N N . LYS A 1 93 ? 24.134 1.960 -44.608 1.00 87.88 93 LYS A N 1
ATOM 701 C CA . LYS A 1 93 ? 23.043 1.315 -43.877 1.00 87.88 93 LYS A CA 1
ATOM 702 C C . LYS A 1 93 ? 22.264 0.424 -44.839 1.00 87.88 93 LYS A C 1
ATOM 704 O O . LYS A 1 93 ? 21.963 0.844 -45.956 1.00 87.88 93 LYS A O 1
ATOM 709 N N . LYS A 1 94 ? 21.932 -0.786 -44.407 1.00 89.44 94 LYS A N 1
ATOM 710 C CA . LYS A 1 94 ? 21.074 -1.713 -45.150 1.00 89.44 94 LYS A CA 1
ATOM 711 C C . LYS A 1 94 ? 20.168 -2.462 -44.183 1.00 89.44 94 LYS A C 1
ATOM 713 O O . LYS A 1 94 ? 20.514 -2.622 -43.017 1.00 89.44 94 LYS A O 1
ATOM 718 N N . LYS A 1 95 ? 19.040 -2.967 -44.677 1.00 91.94 95 LYS A N 1
ATOM 719 C CA . LYS A 1 95 ? 18.202 -3.892 -43.912 1.00 91.94 95 LYS A CA 1
ATOM 720 C C . LYS A 1 95 ? 18.989 -5.178 -43.626 1.00 91.94 95 LYS A C 1
ATOM 722 O O . LYS A 1 95 ? 19.699 -5.661 -44.515 1.00 91.94 95 LYS A O 1
ATOM 727 N N . ALA A 1 96 ? 18.886 -5.698 -42.408 1.00 90.75 96 ALA A N 1
ATOM 728 C CA . ALA A 1 96 ? 19.420 -7.011 -42.063 1.00 90.75 96 ALA A CA 1
ATOM 729 C C . ALA A 1 96 ? 18.741 -8.088 -42.927 1.00 90.75 96 ALA A C 1
ATOM 731 O O . ALA A 1 96 ? 17.560 -7.967 -43.265 1.00 90.75 96 ALA A O 1
ATOM 732 N N . ASN A 1 97 ? 19.499 -9.105 -43.337 1.00 88.88 97 ASN A N 1
ATOM 733 C CA . ASN A 1 97 ? 18.926 -10.236 -44.071 1.00 88.88 97 ASN A CA 1
ATOM 734 C C . ASN A 1 97 ? 18.255 -11.227 -43.101 1.00 88.88 97 ASN A C 1
ATOM 736 O O . ASN A 1 97 ? 18.398 -11.096 -41.887 1.00 88.88 97 ASN A O 1
ATOM 740 N N . ASP A 1 98 ? 17.551 -12.226 -43.636 1.00 89.56 98 ASP A N 1
ATOM 741 C CA . ASP A 1 98 ? 16.805 -13.196 -42.822 1.00 89.56 98 ASP A CA 1
ATOM 742 C C . ASP A 1 98 ? 17.714 -13.976 -41.854 1.00 89.56 98 ASP A C 1
ATOM 744 O O . ASP A 1 98 ? 17.360 -14.168 -40.698 1.00 89.56 98 ASP A O 1
ATOM 748 N N . SER A 1 99 ? 18.933 -14.330 -42.279 1.00 90.00 99 SER A N 1
ATOM 749 C CA . SER A 1 99 ? 19.900 -15.026 -41.419 1.00 90.00 99 SER A CA 1
ATOM 750 C C . SER A 1 99 ? 20.421 -14.143 -40.281 1.00 90.00 99 SER A C 1
ATOM 752 O O . SER A 1 99 ? 20.627 -14.632 -39.172 1.00 90.00 99 SER A O 1
ATOM 754 N N . ASP A 1 100 ? 20.636 -12.851 -40.531 1.00 90.06 100 ASP A N 1
ATOM 755 C CA . ASP A 1 100 ? 21.015 -11.893 -39.492 1.00 90.06 100 ASP A CA 1
ATOM 756 C C . ASP A 1 100 ? 19.846 -11.671 -38.522 1.00 90.06 100 ASP A C 1
ATOM 758 O O . ASP A 1 100 ? 20.061 -11.625 -37.312 1.00 90.06 100 ASP A O 1
ATOM 762 N N . ARG A 1 101 ? 18.609 -11.598 -39.037 1.00 93.75 101 ARG A N 1
ATOM 763 C CA . ARG A 1 101 ? 17.391 -11.476 -38.225 1.00 93.75 101 ARG A CA 1
ATOM 764 C C . ARG A 1 101 ? 17.225 -12.670 -37.285 1.00 93.75 101 ARG A C 1
ATOM 766 O O . ARG A 1 101 ? 17.081 -12.446 -36.092 1.00 93.75 101 ARG A O 1
ATOM 773 N N . GLU A 1 102 ? 17.329 -13.901 -37.786 1.00 93.69 102 GLU A N 1
ATOM 774 C CA . GLU A 1 102 ? 17.229 -15.125 -36.971 1.00 93.69 102 GLU A CA 1
ATOM 775 C C . GLU A 1 102 ? 18.269 -15.156 -35.838 1.00 93.69 102 GLU A C 1
ATOM 777 O O . GLU A 1 102 ? 17.969 -15.545 -34.711 1.00 93.69 102 GLU A O 1
ATOM 782 N N . ARG A 1 103 ? 19.502 -14.711 -36.115 1.00 95.19 103 ARG A N 1
ATOM 783 C CA . ARG A 1 103 ? 20.572 -14.637 -35.107 1.00 95.19 103 ARG A CA 1
ATOM 784 C C . ARG A 1 103 ? 20.305 -13.575 -34.044 1.00 95.19 103 ARG A C 1
ATOM 786 O O . ARG A 1 103 ? 20.607 -13.813 -32.877 1.00 95.19 103 ARG A O 1
ATOM 793 N N . ILE A 1 104 ? 19.795 -12.410 -34.448 1.00 96.94 104 ILE A N 1
ATOM 794 C CA . ILE A 1 104 ? 19.417 -11.333 -33.525 1.00 96.94 104 ILE A CA 1
ATOM 795 C C . ILE A 1 104 ? 18.263 -11.806 -32.640 1.00 96.94 104 ILE A C 1
ATOM 797 O O . ILE A 1 104 ? 18.345 -11.681 -31.426 1.00 96.94 104 ILE A O 1
ATOM 801 N N . GLU A 1 105 ? 17.227 -12.394 -33.234 1.00 95.94 105 GLU A N 1
ATOM 802 C CA . GLU A 1 105 ? 16.054 -12.896 -32.519 1.00 95.94 105 GLU A CA 1
ATOM 803 C C . GLU A 1 105 ? 16.427 -13.962 -31.485 1.00 95.94 105 GLU A C 1
ATOM 805 O O . GLU A 1 105 ? 16.007 -13.873 -30.336 1.00 95.94 105 GLU A O 1
ATOM 810 N N . ALA A 1 106 ? 17.288 -14.918 -31.850 1.00 95.56 106 ALA A N 1
ATOM 811 C CA . ALA A 1 106 ? 17.781 -15.931 -30.920 1.00 95.56 106 ALA A CA 1
ATOM 812 C C . ALA A 1 106 ? 18.540 -15.317 -29.729 1.00 95.56 106 ALA A C 1
ATOM 814 O O . ALA A 1 106 ? 18.263 -15.662 -28.584 1.00 95.56 106 ALA A O 1
ATOM 815 N N . LEU A 1 107 ? 19.452 -14.371 -29.989 1.00 96.88 107 LEU A N 1
ATOM 816 C CA . LEU A 1 107 ? 20.206 -13.678 -28.938 1.00 96.88 107 LEU A CA 1
ATOM 817 C C . LEU A 1 107 ? 19.285 -12.895 -27.992 1.00 96.88 107 LEU A C 1
ATOM 819 O O . LEU A 1 107 ? 19.486 -12.914 -26.780 1.00 96.88 107 LEU A O 1
ATOM 823 N N . LEU A 1 108 ? 18.295 -12.192 -28.544 1.00 96.25 108 LEU A N 1
ATOM 824 C CA . LEU A 1 108 ? 17.351 -11.400 -27.762 1.00 96.25 108 LEU A CA 1
ATOM 825 C C . LEU A 1 108 ? 16.420 -12.281 -26.932 1.00 96.25 108 LEU A C 1
ATOM 827 O O . LEU A 1 108 ? 16.211 -11.980 -25.762 1.00 96.25 108 LEU A O 1
ATOM 831 N N . ASN A 1 109 ? 15.920 -13.382 -27.494 1.00 93.69 109 ASN A N 1
ATOM 832 C CA . ASN A 1 109 ? 15.127 -14.355 -26.748 1.00 93.69 109 ASN A CA 1
ATOM 833 C C . ASN A 1 109 ? 15.924 -14.932 -25.574 1.00 93.69 109 ASN A C 1
ATOM 835 O O . ASN A 1 109 ? 15.413 -14.966 -24.458 1.00 93.69 109 ASN A O 1
ATOM 839 N N . ASP A 1 110 ? 17.184 -15.321 -25.784 1.00 91.25 110 ASP A N 1
ATOM 840 C CA . ASP A 1 110 ? 18.044 -15.814 -24.703 1.00 91.25 110 ASP A CA 1
ATOM 841 C C . ASP A 1 110 ? 18.262 -14.745 -23.621 1.00 91.25 110 ASP A C 1
ATOM 843 O O . ASP A 1 110 ? 18.168 -15.043 -22.426 1.00 91.25 110 ASP A O 1
ATOM 847 N N . ALA A 1 111 ? 18.502 -13.492 -24.020 1.00 91.69 111 ALA A N 1
ATOM 848 C CA . ALA A 1 111 ? 18.698 -12.380 -23.097 1.00 91.69 111 ALA A CA 1
ATOM 849 C C . ALA A 1 111 ? 17.430 -12.073 -22.284 1.00 91.69 111 ALA A C 1
ATOM 851 O O . ALA A 1 111 ? 17.477 -12.113 -21.055 1.00 91.69 111 ALA A O 1
ATOM 852 N N . PHE A 1 112 ? 16.294 -11.816 -22.940 1.00 89.75 112 PHE A N 1
ATOM 853 C CA . PHE A 1 112 ? 15.036 -11.482 -22.267 1.00 89.75 112 PHE A CA 1
ATOM 854 C C . PHE A 1 112 ? 14.512 -12.636 -21.424 1.00 89.75 112 PHE A C 1
ATOM 856 O O . PHE A 1 112 ? 14.061 -12.400 -20.307 1.00 89.75 112 PHE A O 1
ATOM 863 N N . ARG A 1 113 ? 14.646 -13.884 -21.883 1.00 85.38 113 ARG A N 1
ATOM 864 C CA . ARG A 1 113 ? 14.311 -15.061 -21.077 1.00 85.38 113 ARG A CA 1
ATOM 865 C C . ARG A 1 113 ? 15.176 -15.129 -19.823 1.00 85.38 113 ARG A C 1
ATOM 867 O O . ARG A 1 113 ? 14.649 -15.315 -18.732 1.00 85.38 113 ARG A O 1
ATOM 874 N N . SER A 1 114 ? 16.490 -14.951 -19.956 1.00 80.94 114 SER A N 1
ATOM 875 C CA . SER A 1 114 ? 17.399 -14.964 -18.802 1.00 80.94 114 SER A CA 1
ATOM 876 C C . SER A 1 114 ? 17.059 -13.852 -17.807 1.00 80.94 114 SER A C 1
ATOM 878 O O . SER A 1 114 ? 16.973 -14.117 -16.612 1.00 80.94 114 SER A O 1
ATOM 880 N N . LEU A 1 115 ? 16.772 -12.640 -18.293 1.00 81.25 115 LEU A N 1
ATOM 881 C CA . LEU A 1 115 ? 16.309 -11.522 -17.463 1.00 81.25 115 LEU A CA 1
ATOM 882 C C . LEU A 1 115 ? 14.970 -11.830 -16.774 1.00 81.25 115 LEU A C 1
ATOM 884 O O . LEU A 1 115 ? 14.844 -11.605 -15.576 1.00 81.25 115 LEU A O 1
ATOM 888 N N . SER A 1 116 ? 14.020 -12.434 -17.494 1.00 75.06 116 SER A N 1
ATOM 889 C CA . SER A 1 116 ? 12.695 -12.818 -16.978 1.00 75.06 116 SER A CA 1
ATOM 890 C C . SER A 1 116 ? 12.764 -13.850 -15.849 1.00 75.06 116 SER A C 1
ATOM 892 O O . SER A 1 116 ? 11.920 -13.873 -14.958 1.00 75.06 116 SER A O 1
ATOM 894 N N . PHE A 1 117 ? 13.775 -14.723 -15.876 1.00 70.44 117 PHE A N 1
ATOM 895 C CA . PHE A 1 117 ? 14.029 -15.713 -14.825 1.00 70.44 117 PHE A CA 1
ATOM 896 C C . PHE A 1 117 ? 15.093 -15.268 -13.813 1.00 70.44 117 PHE A C 1
ATOM 898 O O . PHE A 1 117 ? 15.478 -16.056 -12.946 1.00 70.44 117 PHE A O 1
ATOM 905 N N . CYS A 1 118 ? 15.537 -14.012 -13.892 1.00 65.69 118 CYS A N 1
ATOM 906 C CA . CYS A 1 118 ? 16.553 -13.417 -13.025 1.00 65.69 118 CYS A CA 1
ATOM 907 C C . CYS A 1 118 ? 17.903 -14.154 -13.054 1.00 65.69 118 CYS A C 1
ATOM 909 O O . CYS A 1 118 ? 18.659 -14.133 -12.081 1.00 65.69 118 CYS A O 1
ATOM 911 N N . ASP A 1 119 ? 18.222 -14.808 -14.170 1.00 71.25 119 ASP A N 1
ATOM 912 C CA . ASP A 1 119 ? 19.536 -15.387 -14.433 1.00 71.25 119 ASP A CA 1
ATOM 913 C C . ASP A 1 119 ? 20.436 -14.317 -15.068 1.00 71.25 119 ASP A C 1
ATOM 915 O O . ASP A 1 119 ? 20.730 -14.327 -16.266 1.00 71.25 119 ASP A O 1
ATOM 919 N N . TYR A 1 120 ? 20.840 -13.333 -14.260 1.00 76.06 120 TYR A N 1
ATOM 920 C CA . TYR A 1 120 ? 21.648 -12.202 -14.728 1.00 76.06 120 TYR A CA 1
ATOM 921 C C . TYR A 1 120 ? 23.051 -12.617 -15.172 1.00 76.06 120 TYR A C 1
ATOM 923 O O . TYR A 1 120 ? 23.645 -11.950 -16.017 1.00 76.06 120 TYR A O 1
ATOM 931 N N . GLU A 1 121 ? 23.571 -13.736 -14.663 1.00 79.06 121 GLU A N 1
ATOM 932 C CA . GLU A 1 121 ? 24.840 -14.287 -15.132 1.00 79.06 121 GLU A CA 1
ATOM 933 C C . GLU A 1 121 ? 24.700 -14.842 -16.557 1.00 79.06 121 GLU A C 1
ATOM 935 O O . GLU A 1 121 ? 25.564 -14.595 -17.404 1.00 79.06 121 GLU A O 1
ATOM 940 N N . ALA A 1 122 ? 23.608 -15.553 -16.860 1.00 81.12 122 ALA A N 1
ATOM 941 C CA . ALA A 1 122 ? 23.308 -15.975 -18.224 1.00 81.12 122 ALA A CA 1
ATOM 942 C C . ALA A 1 122 ? 22.987 -14.782 -19.134 1.00 81.12 122 ALA A C 1
ATOM 944 O O . ALA A 1 122 ? 23.515 -14.714 -20.247 1.00 81.12 122 ALA A O 1
ATOM 945 N N . ALA A 1 123 ? 22.209 -13.809 -18.649 1.00 85.12 123 ALA A N 1
ATOM 946 C CA . ALA A 1 123 ? 21.892 -12.597 -19.396 1.00 85.12 123 ALA A CA 1
ATOM 947 C C . ALA A 1 123 ? 23.166 -11.823 -19.760 1.00 85.12 123 ALA A C 1
ATOM 949 O O . ALA A 1 123 ? 23.357 -11.492 -20.927 1.00 85.12 123 ALA A O 1
ATOM 950 N N . ALA A 1 124 ? 24.089 -11.620 -18.812 1.00 85.06 124 ALA A N 1
ATOM 951 C CA . ALA A 1 124 ? 25.349 -10.904 -19.025 1.00 85.06 124 ALA A CA 1
ATOM 952 C C . ALA A 1 124 ? 26.193 -11.493 -20.167 1.00 85.06 124 ALA A C 1
ATOM 954 O O . ALA A 1 124 ? 26.875 -10.754 -20.872 1.00 85.06 124 ALA A O 1
ATOM 955 N N . ARG A 1 125 ? 26.110 -12.807 -20.421 1.00 90.25 125 ARG A N 1
ATOM 956 C CA . ARG A 1 125 ? 26.824 -13.461 -21.538 1.00 90.25 125 ARG A CA 1
ATOM 957 C C . ARG A 1 125 ? 26.317 -13.022 -22.914 1.00 90.25 125 ARG A C 1
ATOM 959 O O . ARG A 1 125 ? 27.050 -13.160 -23.893 1.00 90.25 125 ARG A O 1
ATOM 966 N N . CYS A 1 126 ? 25.096 -12.495 -22.986 1.00 93.06 126 CYS A N 1
ATOM 967 C CA . CYS A 1 126 ? 24.516 -11.919 -24.197 1.00 93.06 126 CYS A CA 1
ATOM 968 C C . CYS A 1 126 ? 24.997 -10.478 -24.441 1.00 93.06 126 CYS A C 1
ATOM 970 O O . CYS A 1 126 ? 24.908 -9.986 -25.567 1.00 93.06 126 CYS A O 1
ATOM 972 N N . PHE A 1 127 ? 25.530 -9.804 -23.417 1.00 92.50 127 PHE A N 1
ATOM 973 C CA . PHE A 1 127 ? 26.019 -8.431 -23.499 1.00 92.50 127 PHE A CA 1
ATOM 974 C C . PHE A 1 127 ? 27.507 -8.376 -23.841 1.00 92.50 127 PHE A C 1
ATOM 976 O O . PHE A 1 127 ? 28.289 -9.308 -23.632 1.00 92.50 127 PHE A O 1
ATOM 983 N N . ARG A 1 128 ? 27.918 -7.252 -24.422 1.00 90.31 128 ARG A N 1
ATOM 984 C CA . ARG A 1 128 ? 29.306 -7.017 -24.793 1.00 90.31 128 ARG A CA 1
ATOM 985 C C . ARG A 1 128 ? 30.120 -6.618 -23.561 1.00 90.31 128 ARG A C 1
ATOM 987 O O . ARG A 1 128 ? 30.058 -5.479 -23.117 1.00 90.31 128 ARG A O 1
ATOM 994 N N . GLY A 1 129 ? 30.978 -7.516 -23.082 1.00 85.56 129 GLY A N 1
ATOM 995 C CA . GLY A 1 129 ? 31.785 -7.235 -21.889 1.00 85.56 129 GLY A CA 1
ATOM 996 C C . GLY A 1 129 ? 30.878 -6.988 -20.685 1.00 85.56 129 GLY A C 1
ATOM 997 O O . GLY A 1 129 ? 29.913 -7.721 -20.506 1.00 85.56 129 GLY A O 1
ATOM 998 N N . ASP A 1 130 ? 31.144 -5.930 -19.923 1.00 80.25 130 ASP A N 1
ATOM 999 C CA . ASP A 1 130 ? 30.357 -5.589 -18.731 1.00 80.25 130 ASP A CA 1
ATOM 1000 C C . ASP A 1 130 ? 29.201 -4.620 -19.036 1.00 80.25 130 ASP A C 1
ATOM 1002 O O . ASP A 1 130 ? 28.673 -3.986 -18.129 1.00 80.25 130 ASP A O 1
ATOM 1006 N N . SER A 1 131 ? 28.793 -4.486 -20.306 1.00 83.75 131 SER A N 1
ATOM 1007 C CA . SER A 1 131 ? 27.784 -3.496 -20.706 1.00 83.75 131 SER A CA 1
ATOM 1008 C C . SER A 1 131 ? 26.417 -3.681 -20.049 1.00 83.75 131 SER A C 1
ATOM 1010 O O . SER A 1 131 ? 25.663 -2.720 -19.985 1.00 83.75 131 SER A O 1
ATOM 1012 N N . LEU A 1 132 ? 26.075 -4.858 -19.514 1.00 82.81 132 LEU A N 1
ATOM 1013 C CA . LEU A 1 132 ? 24.851 -5.004 -18.711 1.00 82.81 132 LEU A CA 1
ATOM 1014 C C . LEU A 1 132 ? 24.871 -4.104 -17.458 1.00 82.81 132 LEU A C 1
ATOM 1016 O O . LEU A 1 132 ? 23.829 -3.613 -17.040 1.00 82.81 132 LEU A O 1
ATOM 1020 N N . SER A 1 133 ? 26.057 -3.835 -16.909 1.00 77.12 133 SER A N 1
ATOM 1021 C CA . SER A 1 133 ? 26.267 -2.950 -15.758 1.00 77.12 133 SER A CA 1
ATOM 1022 C C . SER A 1 133 ? 26.267 -1.459 -16.131 1.00 77.12 133 SER A C 1
ATOM 1024 O O . SER A 1 133 ? 26.394 -0.604 -15.252 1.00 77.12 133 SER A O 1
ATOM 1026 N N . ASP A 1 134 ? 26.156 -1.118 -17.422 1.00 82.31 134 ASP A N 1
ATOM 1027 C CA . ASP A 1 134 ? 25.961 0.267 -17.854 1.00 82.31 134 ASP A CA 1
ATOM 1028 C C . ASP A 1 134 ? 24.575 0.741 -17.399 1.00 82.31 134 ASP A C 1
ATOM 1030 O O . ASP A 1 134 ? 23.580 0.046 -17.595 1.00 82.31 134 ASP A O 1
ATOM 1034 N N . ARG A 1 135 ? 24.479 1.961 -16.853 1.00 77.62 135 ARG A N 1
ATOM 1035 C CA . ARG A 1 135 ? 23.239 2.501 -16.253 1.00 77.62 135 ARG A CA 1
ATOM 1036 C C . ARG A 1 135 ? 21.977 2.298 -17.104 1.00 77.62 135 ARG A C 1
ATOM 1038 O O . ARG A 1 135 ? 20.943 1.924 -16.567 1.00 77.62 135 ARG A O 1
ATOM 1045 N N . GLY A 1 136 ? 22.040 2.565 -18.410 1.00 82.69 136 GLY A N 1
ATOM 1046 C CA . GLY A 1 136 ? 20.872 2.430 -19.293 1.00 82.69 136 GLY A CA 1
ATOM 1047 C C . GLY A 1 136 ? 20.422 0.978 -19.483 1.00 82.69 136 GLY A C 1
ATOM 1048 O O . GLY A 1 136 ? 19.227 0.692 -19.506 1.00 82.69 136 GLY A O 1
ATOM 1049 N N . ASN A 1 137 ? 21.380 0.052 -19.544 1.00 87.38 137 ASN A N 1
ATOM 1050 C CA . ASN A 1 137 ? 21.105 -1.377 -19.682 1.00 87.38 137 ASN A CA 1
ATOM 1051 C C . ASN A 1 137 ? 20.623 -1.981 -18.376 1.00 87.38 137 ASN A C 1
ATOM 1053 O O . ASN A 1 137 ? 19.697 -2.784 -18.384 1.00 87.38 137 ASN A O 1
ATOM 1057 N N . TYR A 1 138 ? 21.208 -1.533 -17.270 1.00 83.00 138 TYR A N 1
ATOM 1058 C CA . TYR A 1 138 ? 20.762 -1.857 -15.931 1.00 83.00 138 TYR A CA 1
ATOM 1059 C C . TYR A 1 138 ? 19.292 -1.463 -15.726 1.00 83.00 138 TYR A C 1
ATOM 1061 O O . TYR A 1 138 ? 18.473 -2.309 -15.379 1.00 83.00 138 TYR A O 1
ATOM 1069 N N . LEU A 1 139 ? 18.932 -0.205 -16.017 1.00 82.12 139 LEU A N 1
ATOM 1070 C CA . LEU A 1 139 ? 17.550 0.275 -15.888 1.00 82.12 139 LEU A CA 1
ATOM 1071 C C . LEU A 1 139 ? 16.590 -0.502 -16.793 1.00 82.12 139 LEU A C 1
ATOM 1073 O O . LEU A 1 139 ? 15.495 -0.853 -16.367 1.00 82.12 139 LEU A O 1
ATOM 1077 N N . SER A 1 140 ? 17.007 -0.823 -18.017 1.00 87.81 140 SER A N 1
ATOM 1078 C CA . SER A 1 140 ? 16.206 -1.640 -18.935 1.00 87.81 140 SER A CA 1
ATOM 1079 C C . SER A 1 140 ? 16.026 -3.079 -18.438 1.00 87.81 140 SER A C 1
ATOM 1081 O O . SER A 1 140 ? 14.949 -3.649 -18.585 1.00 87.81 140 SER A O 1
ATOM 1083 N N . ALA A 1 141 ? 17.049 -3.672 -17.819 1.00 84.44 141 ALA A N 1
ATOM 1084 C CA . ALA A 1 141 ? 16.969 -4.999 -17.214 1.00 84.44 141 ALA A CA 1
ATOM 1085 C C . ALA A 1 141 ? 16.048 -5.019 -15.983 1.00 84.44 141 ALA A C 1
ATOM 1087 O O . ALA A 1 141 ? 15.241 -5.936 -15.843 1.00 84.44 141 ALA A O 1
ATOM 1088 N N . ALA A 1 142 ? 16.126 -3.995 -15.129 1.00 78.31 142 ALA A N 1
ATOM 1089 C CA . ALA A 1 142 ? 15.223 -3.823 -13.993 1.00 78.31 142 ALA A CA 1
ATOM 1090 C C . ALA A 1 142 ? 13.776 -3.570 -14.452 1.00 78.31 142 ALA A C 1
ATOM 1092 O O . ALA A 1 142 ? 12.837 -4.072 -13.842 1.00 78.31 142 ALA A O 1
ATOM 1093 N N . TYR A 1 143 ? 13.588 -2.859 -15.568 1.00 82.94 143 TYR A N 1
ATOM 1094 C CA . TYR A 1 143 ? 12.265 -2.642 -16.151 1.00 82.94 143 TYR A CA 1
ATOM 1095 C C . TYR A 1 143 ? 11.630 -3.934 -16.681 1.00 82.94 143 TYR A C 1
ATOM 1097 O O . TYR A 1 143 ? 10.443 -4.159 -16.473 1.00 82.94 143 TYR A O 1
ATOM 1105 N N . VAL A 1 144 ? 12.410 -4.824 -17.306 1.00 82.38 144 VAL A N 1
ATOM 1106 C CA . VAL A 1 144 ? 11.931 -6.160 -17.714 1.00 82.38 144 VAL A CA 1
ATOM 1107 C C . VAL A 1 144 ? 11.411 -6.960 -16.513 1.00 82.38 144 VAL A C 1
ATOM 1109 O O . VAL A 1 144 ? 10.363 -7.596 -16.613 1.00 82.38 144 VAL A O 1
ATOM 1112 N N . ASP A 1 145 ? 12.102 -6.897 -15.372 1.00 74.69 145 ASP A N 1
ATOM 1113 C CA . ASP A 1 145 ? 11.645 -7.530 -14.127 1.00 74.69 145 ASP A CA 1
ATOM 1114 C C . ASP A 1 145 ? 10.379 -6.846 -13.583 1.00 74.69 145 ASP A C 1
ATOM 1116 O O . ASP A 1 145 ? 9.400 -7.513 -13.251 1.00 74.69 145 ASP A O 1
ATOM 1120 N N . HIS A 1 146 ? 10.342 -5.509 -13.588 1.00 74.19 146 HIS A N 1
ATOM 1121 C CA . HIS A 1 146 ? 9.165 -4.728 -13.203 1.00 74.19 146 HIS A CA 1
ATOM 1122 C C . HIS A 1 146 ? 7.925 -5.100 -14.026 1.00 74.19 146 HIS A C 1
ATOM 1124 O O . HIS A 1 146 ? 6.866 -5.322 -13.449 1.00 74.19 146 HIS A O 1
ATOM 1130 N N . LEU A 1 147 ? 8.046 -5.250 -15.346 1.00 76.25 147 LEU A N 1
ATOM 1131 C CA . LEU A 1 147 ? 6.932 -5.643 -16.215 1.00 76.25 147 LEU A CA 1
ATOM 1132 C C . LEU A 1 147 ? 6.335 -7.007 -15.836 1.00 76.25 147 LEU A C 1
ATOM 1134 O O . LEU A 1 147 ? 5.121 -7.193 -15.887 1.00 76.25 147 LEU A O 1
ATOM 1138 N N . LEU A 1 148 ? 7.174 -7.962 -15.432 1.00 69.44 148 LEU A N 1
ATOM 1139 C CA . LEU A 1 148 ? 6.734 -9.293 -15.002 1.00 69.44 148 LEU A CA 1
ATOM 1140 C C . LEU A 1 148 ? 6.254 -9.317 -13.542 1.00 69.44 148 LEU A C 1
ATOM 1142 O O . LEU A 1 148 ? 5.481 -10.197 -13.154 1.00 69.44 148 LEU A O 1
ATOM 1146 N N . ALA A 1 149 ? 6.702 -8.359 -12.729 1.00 62.50 149 ALA A N 1
ATOM 1147 C CA . ALA A 1 149 ? 6.308 -8.217 -11.336 1.00 62.50 149 ALA A CA 1
ATOM 1148 C C . ALA A 1 149 ? 5.005 -7.412 -11.155 1.00 62.50 149 ALA A C 1
ATOM 1150 O O . ALA A 1 149 ? 4.198 -7.805 -10.323 1.00 62.50 149 ALA A O 1
ATOM 1151 N N . PHE A 1 150 ? 4.762 -6.351 -11.930 1.00 55.16 150 PHE A N 1
ATOM 1152 C CA . PHE A 1 150 ? 3.676 -5.371 -11.739 1.00 55.16 150 PHE A CA 1
ATOM 1153 C C . PHE A 1 150 ? 2.566 -5.466 -12.798 1.00 55.16 150 PHE A C 1
ATOM 1155 O O . PHE A 1 150 ? 2.057 -4.462 -13.294 1.00 55.16 150 PHE A O 1
ATOM 1162 N N . SER A 1 151 ? 2.149 -6.678 -13.168 1.00 49.50 151 SER A N 1
ATOM 1163 C CA . SER A 1 151 ? 1.102 -6.866 -14.181 1.00 49.50 151 SER A CA 1
ATOM 1164 C C . SER A 1 151 ? -0.332 -6.583 -13.688 1.00 49.50 151 SER A C 1
ATOM 1166 O O . SER A 1 151 ? -1.280 -7.064 -14.298 1.00 49.50 151 SER A O 1
ATOM 1168 N N . ASP A 1 152 ? -0.527 -5.805 -12.621 1.00 40.06 152 ASP A N 1
ATOM 1169 C CA . ASP A 1 152 ? -1.859 -5.423 -12.117 1.00 40.06 152 ASP A CA 1
ATOM 1170 C C . ASP A 1 152 ? -2.532 -4.304 -12.945 1.00 40.06 152 ASP A C 1
ATOM 1172 O O . ASP A 1 152 ? -3.687 -3.953 -12.721 1.00 40.06 152 ASP A O 1
ATOM 1176 N N . TYR A 1 153 ? -1.892 -3.845 -14.028 1.00 37.19 153 TYR A N 1
ATOM 1177 C CA . TYR A 1 153 ? -2.525 -2.996 -15.049 1.00 37.19 153 TYR A CA 1
ATOM 1178 C C . TYR A 1 153 ? -3.591 -3.709 -15.910 1.00 37.19 153 TYR A C 1
ATOM 1180 O O . TYR A 1 153 ? -4.161 -3.084 -16.813 1.00 37.19 153 TYR A O 1
ATOM 1188 N N . PHE A 1 154 ? -3.899 -4.990 -15.658 1.00 38.50 154 PHE A N 1
ATOM 1189 C CA . PHE A 1 154 ? -4.929 -5.730 -16.396 1.00 38.50 154 PHE A CA 1
ATOM 1190 C C . PHE A 1 154 ? -6.177 -5.965 -15.534 1.00 38.50 154 PHE A C 1
ATOM 1192 O O . PHE A 1 154 ? -6.049 -6.536 -14.452 1.00 38.50 154 PHE A O 1
ATOM 1199 N N . PRO A 1 155 ? -7.387 -5.605 -16.018 1.00 34.16 155 PRO A N 1
ATOM 1200 C CA . PRO A 1 155 ? -8.642 -5.605 -15.245 1.00 34.16 155 PRO A CA 1
ATOM 1201 C C . PRO A 1 155 ? -9.050 -6.912 -14.537 1.00 34.16 155 PRO A C 1
ATOM 1203 O O . PRO A 1 155 ? -10.022 -6.901 -13.787 1.00 34.16 155 PRO A O 1
ATOM 1206 N N . ASP A 1 156 ? -8.340 -8.020 -14.768 1.00 35.78 156 ASP A N 1
ATOM 1207 C CA . ASP A 1 156 ? -8.759 -9.380 -14.418 1.00 35.78 156 ASP A CA 1
ATOM 1208 C C . ASP A 1 156 ? -7.790 -10.119 -13.461 1.00 35.78 156 ASP A C 1
ATOM 1210 O O . ASP A 1 156 ? -7.957 -11.318 -13.230 1.00 35.78 156 ASP A O 1
ATOM 1214 N N . GLY A 1 157 ? -6.767 -9.454 -12.900 1.00 40.84 157 GLY A N 1
ATOM 1215 C CA . GLY A 1 157 ? -5.825 -10.084 -11.952 1.00 40.84 157 GLY A CA 1
ATOM 1216 C C . GLY A 1 157 ? -4.902 -11.143 -12.582 1.00 40.84 157 GLY A C 1
ATOM 1217 O O . GLY A 1 157 ? -4.463 -12.093 -11.923 1.00 40.84 157 GLY A O 1
ATOM 1218 N N . ALA A 1 158 ? -4.637 -11.025 -13.886 1.00 41.72 158 ALA A N 1
ATOM 1219 C CA . ALA A 1 158 ? -3.782 -11.943 -14.626 1.00 41.72 158 ALA A CA 1
ATOM 1220 C C . ALA A 1 158 ? -2.294 -11.621 -14.403 1.00 41.72 158 ALA A C 1
ATOM 1222 O O . ALA A 1 158 ? -1.813 -10.547 -14.750 1.00 41.72 158 ALA A O 1
ATOM 1223 N N . ASN A 1 159 ? -1.543 -12.596 -13.884 1.00 53.22 159 ASN A N 1
ATOM 1224 C CA . ASN A 1 159 ? -0.090 -12.496 -13.769 1.00 53.22 159 ASN A CA 1
ATOM 1225 C C . ASN A 1 159 ? 0.579 -12.709 -15.133 1.00 53.22 159 ASN A C 1
ATOM 1227 O O . ASN A 1 159 ? 0.405 -13.776 -15.742 1.00 53.22 159 ASN A O 1
ATOM 1231 N N . ALA A 1 160 ? 1.383 -11.737 -15.572 1.00 56.00 160 ALA A N 1
ATOM 1232 C CA . ALA A 1 160 ? 2.330 -11.925 -16.664 1.00 56.00 160 ALA A CA 1
ATOM 1233 C C . ALA A 1 160 ? 3.270 -13.101 -16.343 1.00 56.00 160 ALA A C 1
ATOM 1235 O O . ALA A 1 160 ? 3.684 -13.311 -15.201 1.00 56.00 160 ALA A O 1
ATOM 1236 N N . ALA A 1 161 ? 3.545 -13.920 -17.350 1.00 61.72 161 ALA A N 1
ATOM 1237 C CA . ALA A 1 161 ? 4.339 -15.137 -17.236 1.00 61.72 161 ALA A CA 1
ATOM 1238 C C . ALA A 1 161 ? 5.599 -15.085 -18.095 1.00 61.72 161 ALA A C 1
ATOM 1240 O O . ALA A 1 161 ? 6.604 -15.685 -17.718 1.00 61.72 161 ALA A O 1
ATOM 1241 N N . GLU A 1 162 ? 5.532 -14.403 -19.240 1.00 74.62 162 GLU A N 1
ATOM 1242 C CA . GLU A 1 162 ? 6.602 -14.388 -20.230 1.00 74.62 162 GLU A CA 1
ATOM 1243 C C . GLU A 1 162 ? 6.568 -13.108 -21.077 1.00 74.62 162 GLU A C 1
ATOM 1245 O O . GLU A 1 162 ? 5.521 -12.479 -21.250 1.00 74.62 162 GLU A O 1
ATOM 1250 N N . LEU A 1 163 ? 7.740 -12.738 -21.591 1.00 85.00 163 LEU A N 1
ATOM 1251 C CA . LEU A 1 163 ? 7.947 -11.714 -22.611 1.00 85.00 163 LEU A CA 1
ATOM 1252 C C . LEU A 1 163 ? 8.282 -12.411 -23.928 1.00 85.00 163 LEU A C 1
ATOM 1254 O O . LEU A 1 163 ? 9.260 -13.156 -23.995 1.00 85.00 163 LEU A O 1
ATOM 1258 N N . GLU A 1 164 ? 7.503 -12.146 -24.973 1.00 89.50 164 GLU A N 1
ATOM 1259 C CA . GLU A 1 164 ? 7.713 -12.715 -26.306 1.00 89.50 164 GLU A CA 1
ATOM 1260 C C . GLU A 1 164 ? 8.035 -11.625 -27.331 1.00 89.50 164 GLU A C 1
ATOM 1262 O O . GLU A 1 164 ? 7.457 -10.541 -27.309 1.00 89.50 164 GLU A O 1
ATOM 1267 N N . ILE A 1 165 ? 8.942 -11.904 -28.271 1.00 93.81 165 ILE A N 1
ATOM 1268 C CA . ILE A 1 165 ? 9.215 -10.994 -29.391 1.00 93.81 165 ILE A CA 1
ATOM 1269 C C . ILE A 1 165 ? 8.082 -11.112 -30.418 1.00 93.81 165 ILE A C 1
ATOM 1271 O O . ILE A 1 165 ? 7.967 -12.118 -31.116 1.00 93.81 165 ILE A O 1
ATOM 1275 N N . ALA A 1 166 ? 7.271 -10.062 -30.541 1.00 92.56 166 ALA A N 1
ATOM 1276 C CA . ALA A 1 166 ? 6.141 -9.990 -31.465 1.00 92.56 166 ALA A CA 1
ATOM 1277 C C . ALA A 1 166 ? 6.538 -9.467 -32.858 1.00 92.56 166 ALA A C 1
ATOM 1279 O O . ALA A 1 166 ? 6.061 -9.974 -33.877 1.00 92.56 166 ALA A O 1
ATOM 1280 N N . ASP A 1 167 ? 7.430 -8.472 -32.923 1.00 94.56 167 ASP A N 1
ATOM 1281 C CA . ASP A 1 167 ? 8.061 -8.021 -34.172 1.00 94.56 167 ASP A CA 1
ATOM 1282 C C . ASP A 1 167 ? 9.537 -7.666 -33.959 1.00 94.56 167 ASP A C 1
ATOM 1284 O O . ASP A 1 167 ? 9.965 -7.264 -32.878 1.00 94.56 167 ASP A O 1
ATOM 1288 N N . LEU A 1 168 ? 10.319 -7.813 -35.029 1.00 95.75 168 LEU A N 1
ATOM 1289 C CA . LEU A 1 168 ? 11.744 -7.511 -35.061 1.00 95.75 168 LEU A CA 1
ATOM 1290 C C . LEU A 1 168 ? 12.134 -6.922 -36.417 1.00 95.75 168 LEU A C 1
ATOM 1292 O O . LEU A 1 168 ? 12.091 -7.591 -37.456 1.00 95.75 168 LEU A O 1
ATOM 1296 N N . GLN A 1 169 ? 12.615 -5.682 -36.404 1.00 95.25 169 GLN A N 1
ATOM 1297 C CA . GLN A 1 169 ? 13.166 -5.017 -37.580 1.00 95.25 169 GLN A CA 1
ATOM 1298 C C . GLN A 1 169 ? 14.596 -4.584 -37.306 1.00 95.25 169 GLN A C 1
ATOM 1300 O O . GLN A 1 169 ? 14.847 -3.802 -36.400 1.00 95.25 169 GLN A O 1
ATOM 1305 N N . ALA A 1 170 ? 15.542 -5.066 -38.110 1.00 95.69 170 ALA A N 1
ATOM 1306 C CA . ALA A 1 170 ? 16.952 -4.759 -37.914 1.00 95.69 170 ALA A CA 1
ATOM 1307 C C . ALA A 1 170 ? 17.582 -4.084 -39.136 1.00 95.69 170 ALA A C 1
ATOM 1309 O O . ALA A 1 170 ? 17.387 -4.492 -40.287 1.00 95.69 170 ALA A O 1
ATOM 1310 N N . GLU A 1 171 ? 18.396 -3.067 -38.868 1.00 95.38 171 GLU A N 1
ATOM 1311 C CA . GLU A 1 171 ? 19.323 -2.458 -39.815 1.00 95.38 171 GLU A CA 1
ATOM 1312 C C . GLU A 1 171 ? 20.754 -2.863 -39.469 1.00 95.38 171 GLU A C 1
ATOM 1314 O O . GLU A 1 171 ? 21.143 -2.885 -38.305 1.00 95.38 171 GLU A O 1
ATOM 1319 N N . GLN A 1 172 ? 21.568 -3.125 -40.488 1.00 93.25 172 GLN A N 1
ATOM 1320 C CA . GLN A 1 172 ? 22.999 -3.357 -40.351 1.00 93.25 172 GLN A CA 1
ATOM 1321 C C . GLN A 1 172 ? 23.782 -2.168 -40.906 1.00 93.25 172 GLN A C 1
ATOM 1323 O O . GLN A 1 172 ? 23.544 -1.701 -42.027 1.00 93.25 172 GLN A O 1
ATOM 1328 N N . LYS A 1 173 ? 24.801 -1.743 -40.158 1.00 89.38 173 LYS A N 1
ATOM 1329 C CA . LYS A 1 173 ? 25.851 -0.846 -40.637 1.00 89.38 173 LYS A CA 1
ATOM 1330 C C . LYS A 1 173 ? 27.214 -1.358 -40.180 1.00 89.38 173 LYS A C 1
ATOM 1332 O O . LYS A 1 173 ? 27.571 -1.267 -39.008 1.00 89.38 173 LYS A O 1
ATOM 1337 N N . ALA A 1 174 ? 27.999 -1.866 -41.131 1.00 85.81 174 ALA A N 1
ATOM 1338 C CA . ALA A 1 174 ? 29.226 -2.609 -40.843 1.00 85.81 174 ALA A CA 1
ATOM 1339 C C . ALA A 1 174 ? 28.956 -3.770 -39.861 1.00 85.81 174 ALA A C 1
ATOM 1341 O O . ALA A 1 174 ? 28.082 -4.593 -40.110 1.00 85.81 174 ALA A O 1
ATOM 1342 N N . PHE A 1 175 ? 29.713 -3.849 -38.771 1.00 86.25 175 PHE A N 1
ATOM 1343 C CA . PHE A 1 175 ? 29.593 -4.856 -37.714 1.00 86.25 175 PHE A CA 1
ATOM 1344 C C . PHE A 1 175 ? 28.633 -4.443 -36.588 1.00 86.25 175 PHE A C 1
ATOM 1346 O O . PHE A 1 175 ? 28.641 -5.056 -35.525 1.00 86.25 175 PHE A O 1
ATOM 1353 N N . ARG A 1 176 ? 27.838 -3.385 -36.784 1.00 92.56 176 ARG A N 1
ATOM 1354 C CA . ARG A 1 176 ? 26.806 -2.968 -35.835 1.00 92.56 176 ARG A CA 1
ATOM 1355 C C . ARG A 1 176 ? 25.421 -3.182 -36.412 1.00 92.56 176 ARG A C 1
ATOM 1357 O O . ARG A 1 176 ? 25.217 -2.996 -37.617 1.00 92.56 176 ARG A O 1
ATOM 1364 N N . TYR A 1 177 ? 24.486 -3.503 -35.532 1.00 96.06 177 TYR A N 1
ATOM 1365 C CA . TYR A 1 177 ? 23.076 -3.615 -35.858 1.00 96.06 177 TYR A CA 1
ATOM 1366 C C . TYR A 1 177 ? 22.269 -2.707 -34.941 1.00 96.06 177 TYR A C 1
ATOM 1368 O O . TYR A 1 177 ? 22.613 -2.530 -33.775 1.00 96.06 177 TYR A O 1
ATOM 1376 N N . THR A 1 178 ? 21.196 -2.150 -35.482 1.00 96.62 178 THR A N 1
ATOM 1377 C CA . THR A 1 178 ? 20.159 -1.471 -34.710 1.00 96.62 178 THR A CA 1
ATOM 1378 C C . THR A 1 178 ? 18.878 -2.252 -34.939 1.00 96.62 178 THR A C 1
ATOM 1380 O O . THR A 1 178 ? 18.425 -2.350 -36.081 1.00 96.62 178 THR A O 1
ATOM 1383 N N . ALA A 1 179 ? 18.348 -2.853 -33.881 1.00 97.12 179 ALA A N 1
ATOM 1384 C CA . ALA A 1 179 ? 17.105 -3.603 -33.906 1.00 97.12 179 ALA A CA 1
ATOM 1385 C C . ALA A 1 179 ? 16.007 -2.806 -33.201 1.00 97.12 179 ALA A C 1
ATOM 1387 O O . ALA A 1 179 ? 16.208 -2.333 -32.089 1.00 97.12 179 ALA A O 1
ATOM 1388 N N . HIS A 1 180 ? 14.861 -2.675 -33.851 1.00 96.62 180 HIS A N 1
ATOM 1389 C CA . HIS A 1 180 ? 13.616 -2.218 -33.252 1.00 96.62 180 HIS A CA 1
ATOM 1390 C C . HIS A 1 180 ? 12.780 -3.459 -32.962 1.00 96.62 180 HIS A C 1
ATOM 1392 O O . HIS A 1 180 ? 12.543 -4.266 -33.869 1.00 96.62 180 HIS A O 1
ATOM 1398 N N . VAL A 1 181 ? 12.426 -3.637 -31.697 1.00 96.00 181 VAL A N 1
ATOM 1399 C CA . VAL A 1 181 ? 11.823 -4.855 -31.165 1.00 96.00 181 VAL A CA 1
ATOM 1400 C C . VAL A 1 181 ? 10.516 -4.474 -30.499 1.00 96.00 181 VAL A C 1
ATOM 1402 O O . VAL A 1 181 ? 10.490 -3.559 -29.681 1.00 96.00 181 VAL A O 1
ATOM 1405 N N . THR A 1 182 ? 9.463 -5.203 -30.837 1.00 94.12 182 THR A N 1
ATOM 1406 C CA . THR A 1 182 ? 8.179 -5.128 -30.149 1.00 94.12 182 THR A CA 1
ATOM 1407 C C . THR A 1 182 ? 8.039 -6.387 -29.311 1.00 94.12 182 THR A C 1
ATOM 1409 O O . THR A 1 182 ? 8.151 -7.497 -29.836 1.00 94.12 182 THR A O 1
ATOM 1412 N N . LEU A 1 183 ? 7.832 -6.214 -28.013 1.00 91.38 183 LEU A N 1
ATOM 1413 C CA . LEU A 1 183 ? 7.716 -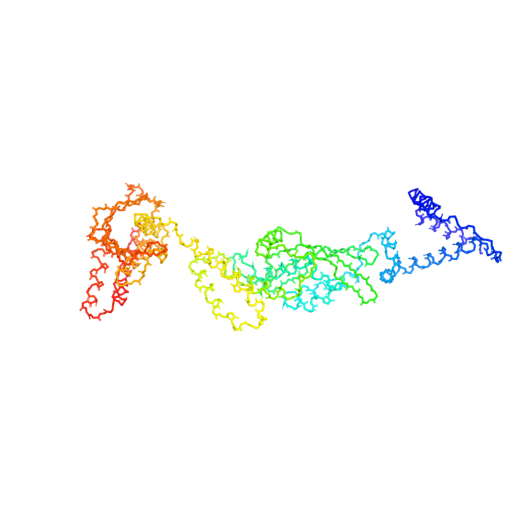7.274 -27.024 1.00 91.38 183 LEU A CA 1
ATOM 1414 C C . LEU A 1 183 ? 6.275 -7.346 -26.531 1.00 91.38 183 LEU A C 1
ATOM 1416 O O . LEU A 1 183 ? 5.732 -6.344 -26.077 1.00 91.38 183 LEU A O 1
ATOM 1420 N N . ASP A 1 184 ? 5.667 -8.522 -26.589 1.00 89.62 184 ASP A N 1
ATOM 1421 C CA . ASP A 1 184 ? 4.354 -8.772 -26.013 1.00 89.62 184 ASP A CA 1
ATOM 1422 C C . ASP A 1 184 ? 4.505 -9.404 -24.625 1.00 89.62 184 ASP A C 1
ATOM 1424 O O . ASP A 1 184 ? 5.256 -10.361 -24.425 1.00 89.62 184 ASP A O 1
ATOM 1428 N N . LEU A 1 185 ? 3.770 -8.854 -23.660 1.00 85.38 185 LEU A N 1
ATOM 1429 C CA . LEU A 1 185 ? 3.656 -9.389 -22.312 1.00 85.38 185 LEU A CA 1
ATOM 1430 C C . LEU A 1 185 ? 2.536 -10.430 -22.299 1.00 85.38 185 LEU A C 1
ATOM 1432 O O . LEU A 1 185 ? 1.379 -10.095 -22.562 1.00 85.38 185 LEU A O 1
ATOM 1436 N N . ILE A 1 186 ? 2.858 -11.687 -22.011 1.00 82.12 186 ILE A N 1
ATOM 1437 C CA . ILE A 1 186 ? 1.916 -12.807 -22.105 1.00 82.12 186 ILE A CA 1
ATOM 1438 C C . ILE A 1 186 ? 1.604 -13.345 -20.707 1.00 82.12 186 ILE A C 1
ATOM 1440 O O . ILE A 1 186 ? 2.504 -13.598 -19.905 1.00 82.12 186 ILE A O 1
ATOM 1444 N N . SER A 1 187 ? 0.323 -13.525 -20.390 1.00 75.19 187 SER A N 1
ATOM 1445 C CA . SER A 1 187 ? -0.147 -14.152 -19.149 1.00 75.19 187 SER A CA 1
ATOM 1446 C C . SER A 1 187 ? 0.071 -15.670 -19.147 1.00 75.19 187 SER A C 1
ATOM 1448 O O . SER A 1 187 ? 0.303 -16.307 -20.174 1.00 75.19 187 SER A O 1
ATOM 1450 N N . ARG A 1 188 ? -0.108 -16.305 -17.981 1.00 69.62 188 ARG A N 1
ATOM 1451 C CA . ARG A 1 188 ? -0.018 -17.777 -17.855 1.00 69.62 188 ARG A CA 1
ATOM 1452 C C . ARG A 1 188 ? -1.019 -18.558 -18.710 1.00 69.62 188 ARG A C 1
ATOM 1454 O O . ARG A 1 188 ? -0.766 -19.726 -18.997 1.00 69.62 188 ARG A O 1
ATOM 1461 N N . ASP A 1 189 ? -2.154 -17.959 -19.063 1.00 71.44 189 ASP A N 1
ATOM 1462 C CA . ASP A 1 189 ? -3.163 -18.583 -19.925 1.00 71.44 189 ASP A CA 1
ATOM 1463 C C . ASP A 1 189 ? -2.946 -18.297 -21.423 1.00 71.44 189 ASP A C 1
ATOM 1465 O O . ASP A 1 189 ? -3.722 -18.769 -22.255 1.00 71.44 189 ASP A O 1
ATOM 1469 N N . GLY A 1 190 ? -1.859 -17.597 -21.774 1.00 73.31 190 GLY A N 1
ATOM 1470 C CA . GLY A 1 190 ? -1.493 -17.261 -23.150 1.00 73.31 190 GLY A CA 1
ATOM 1471 C C . GLY A 1 190 ? -2.175 -15.999 -23.683 1.00 73.31 190 GLY A C 1
ATOM 1472 O O . GLY A 1 190 ? -2.081 -15.707 -24.875 1.00 73.31 190 GLY A O 1
ATOM 1473 N N . THR A 1 191 ? -2.878 -15.254 -22.830 1.00 79.25 191 THR A N 1
ATOM 1474 C CA . THR A 1 191 ? -3.490 -13.977 -23.193 1.00 79.25 191 THR A CA 1
ATOM 1475 C C . THR A 1 191 ? -2.425 -12.891 -23.259 1.00 79.25 191 THR A C 1
ATOM 1477 O O . THR A 1 191 ? -1.622 -12.716 -22.344 1.00 79.25 191 THR A O 1
ATOM 1480 N N . ARG A 1 192 ? -2.429 -12.115 -24.342 1.00 83.31 192 ARG A N 1
ATOM 1481 C CA . ARG A 1 192 ? -1.584 -10.928 -24.425 1.00 83.31 192 ARG A CA 1
ATOM 1482 C C . ARG A 1 192 ? -2.140 -9.826 -23.536 1.00 83.31 192 ARG A C 1
ATOM 1484 O O . ARG A 1 192 ? -3.286 -9.412 -23.707 1.00 83.31 192 ARG A O 1
ATOM 1491 N N . LEU A 1 193 ? -1.290 -9.338 -22.651 1.00 75.62 193 LEU A N 1
ATOM 1492 C CA . LEU A 1 193 ? -1.594 -8.330 -21.660 1.00 75.62 193 LEU A CA 1
ATOM 1493 C C . LEU A 1 193 ? -1.236 -6.927 -22.179 1.00 75.62 193 LEU A C 1
ATOM 1495 O O . LEU A 1 193 ? -2.128 -6.124 -22.450 1.00 75.62 193 LEU A O 1
ATOM 1499 N N . SER A 1 194 ? 0.046 -6.652 -22.423 1.00 81.81 194 SER A N 1
ATOM 1500 C CA . SER A 1 194 ? 0.537 -5.384 -22.989 1.00 81.81 194 SER A CA 1
ATOM 1501 C C . SER A 1 194 ? 1.597 -5.605 -24.062 1.00 81.81 194 SER A C 1
ATOM 1503 O O . SER A 1 194 ? 1.985 -6.737 -24.353 1.00 81.81 194 SER A O 1
ATOM 1505 N N . THR A 1 195 ? 2.040 -4.501 -24.661 1.00 87.50 195 THR A N 1
ATOM 1506 C CA . THR A 1 195 ? 3.102 -4.465 -25.658 1.00 87.50 195 THR A CA 1
ATOM 1507 C C . THR A 1 195 ? 4.083 -3.353 -25.297 1.00 87.50 195 THR A C 1
ATOM 1509 O O . THR A 1 195 ? 3.660 -2.246 -24.965 1.00 87.50 195 THR A O 1
ATOM 1512 N N . GLU A 1 196 ? 5.375 -3.640 -25.393 1.00 88.75 196 GLU A N 1
ATOM 1513 C CA . GLU A 1 196 ? 6.476 -2.719 -25.123 1.00 88.75 196 GLU A CA 1
ATOM 1514 C C . GLU A 1 196 ? 7.395 -2.642 -26.340 1.00 88.75 196 GLU A C 1
ATOM 1516 O O . GLU A 1 196 ? 7.755 -3.664 -26.922 1.00 88.75 196 GLU A O 1
ATOM 1521 N N . ASP A 1 197 ? 7.813 -1.435 -26.708 1.00 92.12 197 ASP A N 1
ATOM 1522 C CA . ASP A 1 197 ? 8.756 -1.224 -27.802 1.00 92.12 197 ASP A CA 1
ATOM 1523 C C . ASP A 1 197 ? 10.133 -0.850 -27.249 1.00 92.12 197 ASP A C 1
ATOM 1525 O O . ASP A 1 197 ? 10.268 -0.011 -26.352 1.00 92.12 197 ASP A O 1
ATOM 1529 N N . CYS A 1 198 ? 11.183 -1.454 -27.804 1.00 94.94 198 CYS A N 1
ATOM 1530 C CA . CYS A 1 198 ? 12.556 -1.108 -27.464 1.00 94.94 198 CYS A CA 1
ATOM 1531 C C . CYS A 1 198 ? 13.481 -1.081 -28.682 1.00 94.94 198 CYS A C 1
ATOM 1533 O O . CYS A 1 198 ? 13.273 -1.737 -29.707 1.00 94.94 198 CYS A O 1
ATOM 1535 N N . THR A 1 199 ? 14.539 -0.286 -28.562 1.00 96.94 199 THR A N 1
ATOM 1536 C CA . THR A 1 199 ? 15.643 -0.242 -29.513 1.00 96.94 199 THR A CA 1
ATOM 1537 C 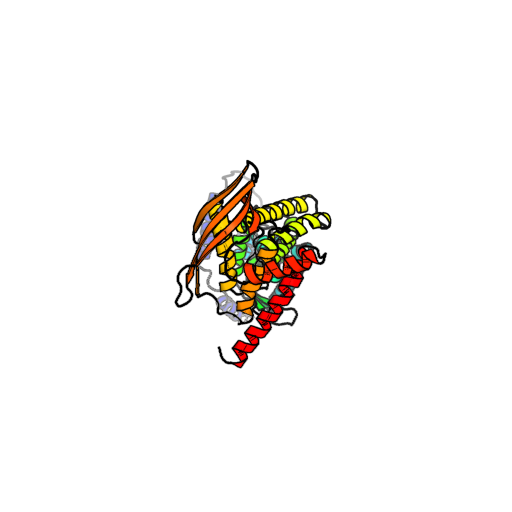C . THR A 1 199 ? 16.858 -0.920 -28.897 1.00 96.94 199 THR A C 1
ATOM 1539 O O . THR A 1 199 ? 17.318 -0.547 -27.821 1.00 96.94 199 THR A O 1
ATOM 1542 N N . VAL A 1 200 ? 17.412 -1.899 -29.609 1.00 97.44 200 VAL A N 1
ATOM 1543 C CA . VAL A 1 200 ? 18.609 -2.633 -29.200 1.00 97.44 200 VAL A CA 1
ATOM 1544 C C . VAL A 1 200 ? 19.760 -2.307 -30.145 1.00 97.44 200 VAL A C 1
ATOM 1546 O O . VAL A 1 200 ? 19.666 -2.501 -31.362 1.00 97.44 200 VAL A O 1
ATOM 1549 N N . GLN A 1 201 ? 20.878 -1.844 -29.590 1.00 97.19 201 GLN A N 1
ATOM 1550 C CA . GLN A 1 201 ? 22.139 -1.728 -30.320 1.00 97.19 201 GLN A CA 1
ATOM 1551 C C . GLN A 1 201 ? 22.942 -3.012 -30.143 1.00 97.19 201 GLN A C 1
ATOM 1553 O O . GLN A 1 201 ? 23.168 -3.456 -29.018 1.00 97.19 201 GLN A O 1
ATOM 1558 N N . LEU A 1 202 ? 23.393 -3.605 -31.249 1.00 96.81 202 LEU A N 1
ATOM 1559 C CA . LEU A 1 202 ? 24.181 -4.835 -31.231 1.00 96.81 202 LEU A CA 1
ATOM 1560 C C . LEU A 1 202 ? 25.524 -4.659 -31.926 1.00 96.81 202 LEU A C 1
ATOM 1562 O O . LEU A 1 202 ? 25.670 -3.912 -32.900 1.00 96.81 202 LEU A O 1
ATOM 1566 N N . TRP A 1 203 ? 26.493 -5.438 -31.465 1.00 92.94 203 TRP A N 1
ATOM 1567 C CA . TRP A 1 203 ? 27.842 -5.481 -31.993 1.00 92.94 203 TRP A CA 1
ATOM 1568 C C . TRP A 1 203 ? 28.250 -6.904 -32.346 1.00 92.94 203 TRP A C 1
ATOM 1570 O O . TRP A 1 203 ? 28.165 -7.819 -31.530 1.00 92.94 203 TRP A O 1
ATOM 1580 N N . GLU A 1 204 ? 28.771 -7.081 -33.553 1.00 91.88 204 GLU A N 1
ATOM 1581 C CA . GLU A 1 204 ? 29.294 -8.350 -34.036 1.00 91.88 204 GLU A CA 1
ATOM 1582 C C . GLU A 1 204 ? 30.820 -8.320 -34.121 1.00 91.88 204 GLU A C 1
ATOM 1584 O O . GLU A 1 204 ? 31.436 -7.399 -34.657 1.00 91.88 204 GLU A O 1
ATOM 1589 N N . ASN A 1 205 ? 31.454 -9.363 -33.607 1.00 86.88 205 ASN A N 1
ATOM 1590 C CA . ASN A 1 205 ? 32.885 -9.582 -33.747 1.00 86.88 205 ASN A CA 1
ATOM 1591 C C . ASN A 1 205 ? 33.148 -11.037 -34.161 1.00 86.88 205 ASN A C 1
ATOM 1593 O O . ASN A 1 205 ? 32.232 -11.777 -34.523 1.00 86.88 205 ASN A O 1
ATOM 1597 N N . THR A 1 206 ? 34.407 -11.469 -34.143 1.00 81.62 206 THR A N 1
ATOM 1598 C CA . THR A 1 206 ? 34.753 -12.828 -34.596 1.00 81.62 206 THR A CA 1
ATOM 1599 C C . THR A 1 206 ? 34.254 -13.945 -33.683 1.00 81.62 206 THR A C 1
ATOM 1601 O O . THR A 1 206 ? 34.232 -15.102 -34.101 1.00 81.62 206 THR A O 1
ATOM 1604 N N . LYS A 1 207 ? 33.861 -13.613 -32.452 1.00 83.06 207 LYS A N 1
ATOM 1605 C CA . LYS A 1 207 ? 33.375 -14.546 -31.432 1.00 83.06 207 LYS A CA 1
ATOM 1606 C C . LYS A 1 207 ? 31.855 -14.661 -31.413 1.00 83.06 207 LYS A C 1
ATOM 1608 O O . LYS A 1 207 ? 31.351 -15.683 -30.961 1.00 83.06 207 LYS A O 1
ATOM 1613 N N . GLY A 1 208 ? 31.137 -13.657 -31.910 1.00 88.62 208 GLY A N 1
ATOM 1614 C CA . GLY A 1 208 ? 29.682 -13.683 -31.938 1.00 88.62 208 GLY A CA 1
ATOM 1615 C C . GLY A 1 208 ? 29.040 -12.310 -32.071 1.00 88.62 208 GLY A C 1
ATOM 1616 O O . GLY A 1 208 ? 29.698 -11.312 -32.374 1.00 88.62 208 GLY A O 1
ATOM 1617 N N . LEU A 1 209 ? 27.729 -12.304 -31.853 1.00 93.94 209 LEU A N 1
ATOM 1618 C CA . LEU A 1 209 ? 26.883 -11.123 -31.774 1.00 93.94 209 LEU A CA 1
ATOM 1619 C C . LEU A 1 209 ? 26.573 -10.854 -30.299 1.00 93.94 209 LEU A C 1
ATOM 1621 O O . LEU A 1 209 ? 26.309 -11.798 -29.560 1.00 93.94 209 LEU A O 1
ATOM 1625 N N . TYR A 1 210 ? 26.613 -9.590 -29.895 1.00 95.38 210 TYR A N 1
ATOM 1626 C CA . TYR A 1 210 ? 26.430 -9.166 -28.511 1.00 95.38 210 TYR A CA 1
ATOM 1627 C C . TYR A 1 210 ? 25.553 -7.920 -28.440 1.00 95.38 210 TYR A C 1
ATOM 1629 O O . TYR A 1 210 ? 25.585 -7.087 -29.348 1.00 95.38 210 TYR A O 1
ATOM 1637 N N . ILE A 1 211 ? 24.824 -7.770 -27.341 1.00 96.94 211 ILE A N 1
ATOM 1638 C CA . ILE A 1 211 ? 24.048 -6.574 -27.016 1.00 96.94 211 ILE A CA 1
ATOM 1639 C C . ILE A 1 211 ? 24.998 -5.500 -26.469 1.00 96.94 211 ILE A C 1
ATOM 1641 O O . ILE A 1 211 ? 25.788 -5.758 -25.560 1.00 96.94 211 ILE A O 1
ATOM 1645 N N . GLU A 1 212 ? 24.946 -4.298 -27.039 1.00 93.94 212 GLU A N 1
ATOM 1646 C CA . GLU A 1 212 ? 25.614 -3.103 -26.506 1.00 93.94 212 GLU A CA 1
ATOM 1647 C C . GLU A 1 212 ? 24.668 -2.275 -25.655 1.00 93.94 212 GLU A C 1
ATOM 1649 O O . GLU A 1 212 ? 25.052 -1.849 -24.569 1.00 93.94 212 GLU A O 1
ATOM 1654 N N . SER A 1 213 ? 23.445 -2.048 -26.137 1.00 94.31 213 SER A N 1
ATOM 1655 C CA . SER A 1 213 ? 22.432 -1.386 -25.331 1.00 94.31 213 SER A CA 1
ATOM 1656 C C . SER A 1 213 ? 21.014 -1.836 -25.626 1.00 94.31 213 SER A C 1
ATOM 1658 O O . SER A 1 213 ? 20.720 -2.275 -26.738 1.00 94.31 213 SER A O 1
ATOM 1660 N N . ILE A 1 214 ? 20.157 -1.708 -24.617 1.00 94.62 214 ILE A N 1
ATOM 1661 C CA . ILE A 1 214 ? 18.702 -1.820 -24.705 1.00 94.62 214 ILE A CA 1
ATOM 1662 C C . ILE A 1 214 ? 18.131 -0.498 -24.205 1.00 94.62 214 ILE A C 1
ATOM 1664 O O . ILE A 1 214 ? 18.523 -0.018 -23.143 1.00 94.62 214 ILE A O 1
ATOM 1668 N N . GLU A 1 215 ? 17.227 0.091 -24.978 1.00 93.75 215 GLU A N 1
ATOM 1669 C CA . GLU A 1 215 ? 16.529 1.325 -24.628 1.00 93.75 215 GLU A CA 1
ATOM 1670 C C . GLU A 1 215 ? 15.040 1.138 -24.917 1.00 93.75 215 GLU A C 1
ATOM 1672 O O . GLU A 1 215 ? 14.645 0.972 -26.072 1.00 93.75 215 GLU A O 1
ATOM 1677 N N . PHE A 1 216 ? 14.216 1.132 -23.871 1.00 91.44 216 PHE A N 1
ATOM 1678 C CA . PHE A 1 216 ? 12.762 1.109 -24.008 1.00 91.44 216 PHE A CA 1
ATOM 1679 C C . PHE A 1 216 ? 12.235 2.499 -24.374 1.00 91.44 216 PHE A C 1
ATOM 1681 O O . PHE A 1 216 ? 12.691 3.507 -23.833 1.00 91.44 216 PHE A O 1
ATOM 1688 N N . ASP A 1 217 ? 11.266 2.543 -25.286 1.00 82.31 217 ASP A N 1
ATOM 1689 C CA . ASP A 1 217 ? 10.623 3.773 -25.765 1.00 82.31 217 ASP A CA 1
ATOM 1690 C C . ASP A 1 217 ? 9.132 3.765 -25.400 1.00 82.31 217 ASP A C 1
ATOM 1692 O O . ASP A 1 217 ? 8.248 3.887 -26.247 1.00 82.31 217 ASP A O 1
ATOM 1696 N N . SER A 1 218 ? 8.839 3.541 -24.117 1.00 79.19 218 SER A N 1
ATOM 1697 C CA . SER A 1 218 ? 7.472 3.502 -23.602 1.00 79.19 218 SER A CA 1
ATOM 1698 C C . SER A 1 218 ? 7.266 4.497 -22.465 1.00 79.19 218 SER A C 1
ATOM 1700 O O . SER A 1 218 ? 8.174 4.824 -21.696 1.00 79.19 218 SER A O 1
ATOM 1702 N N . GLY A 1 219 ? 6.028 4.986 -22.341 1.00 72.06 219 GLY A N 1
ATOM 1703 C CA . GLY A 1 219 ? 5.631 5.811 -21.199 1.00 72.06 219 GLY A CA 1
ATOM 1704 C C . GLY A 1 219 ? 5.802 5.072 -19.867 1.00 72.06 219 GLY A C 1
ATOM 1705 O O . GLY A 1 219 ? 6.182 5.696 -18.879 1.00 72.06 219 GLY A O 1
ATOM 1706 N N . GLY A 1 220 ? 5.598 3.747 -19.865 1.00 74.44 220 GLY A N 1
ATOM 1707 C CA . GLY A 1 220 ? 5.829 2.878 -18.709 1.00 74.44 220 GLY A CA 1
ATOM 1708 C C . GLY A 1 220 ? 7.288 2.890 -18.260 1.00 74.44 220 GLY A C 1
ATOM 1709 O O . GLY A 1 220 ? 7.559 3.128 -17.084 1.00 74.44 220 GLY A O 1
ATOM 1710 N N . PHE A 1 221 ? 8.232 2.769 -19.197 1.00 82.75 221 PHE A N 1
ATOM 1711 C CA . PHE A 1 221 ? 9.658 2.852 -18.886 1.00 82.75 221 PHE A CA 1
ATOM 1712 C C . PHE A 1 221 ? 10.050 4.222 -18.330 1.00 82.75 221 PHE A C 1
ATOM 1714 O O . PHE A 1 221 ? 10.803 4.300 -17.363 1.00 82.75 221 PHE A O 1
ATOM 1721 N N . GLY A 1 222 ? 9.520 5.309 -18.901 1.00 77.31 222 GLY A N 1
ATOM 1722 C CA . GLY A 1 222 ? 9.789 6.663 -18.412 1.00 77.31 222 GLY A CA 1
ATOM 1723 C C . GLY A 1 222 ? 9.325 6.874 -16.967 1.00 77.31 222 GLY A C 1
ATOM 1724 O O . GLY A 1 222 ? 10.079 7.409 -16.152 1.00 77.31 222 GLY A O 1
ATOM 1725 N N . SER A 1 223 ? 8.114 6.416 -16.637 1.00 71.00 223 SER A N 1
ATOM 1726 C CA . SER A 1 223 ? 7.593 6.458 -15.266 1.00 71.00 223 SER A CA 1
ATOM 1727 C C . SER A 1 223 ? 8.400 5.568 -14.318 1.00 71.00 223 SER A C 1
ATOM 1729 O O . SER A 1 223 ? 8.768 6.016 -13.233 1.00 71.00 223 SER A O 1
ATOM 1731 N N . PHE A 1 224 ? 8.731 4.344 -14.741 1.00 76.19 224 PHE A N 1
ATOM 1732 C CA . PHE A 1 224 ? 9.564 3.426 -13.965 1.00 76.19 224 PHE A CA 1
ATOM 1733 C C . PHE A 1 224 ? 10.944 4.021 -13.676 1.00 76.19 224 PHE A C 1
ATOM 1735 O O . PHE A 1 224 ? 11.385 4.010 -12.534 1.00 76.19 224 PHE A O 1
ATOM 1742 N N . ALA A 1 225 ? 11.616 4.586 -14.681 1.00 75.38 225 ALA A N 1
ATOM 1743 C CA . ALA A 1 225 ? 12.939 5.176 -14.518 1.00 75.38 225 ALA A CA 1
ATOM 1744 C C . ALA A 1 225 ? 12.926 6.365 -13.541 1.00 75.38 225 ALA A C 1
ATOM 1746 O O . ALA A 1 225 ? 13.839 6.494 -12.728 1.00 75.38 225 ALA A O 1
ATOM 1747 N N . ALA A 1 226 ? 11.885 7.205 -13.581 1.00 68.31 226 ALA A N 1
ATOM 1748 C CA . ALA A 1 226 ? 11.728 8.316 -12.643 1.00 68.31 226 ALA A CA 1
ATOM 1749 C C . ALA A 1 226 ? 11.499 7.831 -11.202 1.00 68.31 226 ALA A C 1
ATOM 1751 O O . ALA A 1 226 ? 12.140 8.332 -10.282 1.00 68.31 226 ALA A O 1
ATOM 1752 N N . MET A 1 227 ? 10.630 6.831 -11.017 1.00 68.69 227 MET A N 1
ATOM 1753 C CA . MET A 1 227 ? 10.413 6.173 -9.723 1.00 68.69 227 MET A CA 1
ATOM 1754 C C . MET A 1 227 ? 11.709 5.537 -9.201 1.00 68.69 227 MET A C 1
ATOM 1756 O O . MET A 1 227 ? 12.073 5.710 -8.042 1.00 68.69 227 MET A O 1
ATOM 1760 N N . TYR A 1 228 ? 12.429 4.825 -10.067 1.00 68.50 228 TYR A N 1
ATOM 1761 C CA . TYR A 1 228 ? 13.671 4.143 -9.726 1.00 68.50 228 TYR A CA 1
ATOM 1762 C C . TYR A 1 228 ? 14.737 5.128 -9.221 1.00 68.50 228 TYR A C 1
ATOM 1764 O O . TYR A 1 228 ? 15.403 4.868 -8.222 1.00 68.50 228 TYR A O 1
ATOM 1772 N N . GLU A 1 229 ? 14.884 6.279 -9.884 1.00 67.50 229 GLU A N 1
ATOM 1773 C CA . GLU A 1 229 ? 15.822 7.329 -9.468 1.00 67.50 229 GLU A CA 1
ATOM 1774 C C . GLU A 1 229 ? 15.445 8.006 -8.146 1.00 67.50 229 GLU A C 1
ATOM 1776 O O . GLU A 1 229 ? 16.343 8.422 -7.415 1.00 67.50 229 GLU A O 1
ATOM 1781 N N . ASP A 1 230 ? 14.154 8.120 -7.832 1.00 58.62 230 ASP A N 1
ATOM 1782 C CA . ASP A 1 230 ? 13.684 8.673 -6.557 1.00 58.62 230 ASP A CA 1
ATOM 1783 C C . ASP A 1 230 ? 14.018 7.738 -5.383 1.00 58.62 230 ASP A C 1
ATOM 1785 O O . ASP A 1 230 ? 14.511 8.181 -4.348 1.00 58.62 230 ASP A O 1
ATOM 1789 N N . ILE A 1 231 ? 13.831 6.430 -5.584 1.00 53.19 231 ILE A N 1
ATOM 1790 C CA . ILE A 1 231 ? 13.996 5.403 -4.545 1.00 53.19 231 ILE A CA 1
ATOM 1791 C C . ILE A 1 231 ? 15.467 5.042 -4.320 1.00 53.19 231 ILE A C 1
ATOM 1793 O O . ILE A 1 231 ? 15.940 4.991 -3.186 1.00 53.19 231 ILE A O 1
ATOM 1797 N N . PHE A 1 232 ? 16.207 4.771 -5.396 1.00 59.31 232 PHE A N 1
ATOM 1798 C CA . PHE A 1 232 ? 17.577 4.252 -5.317 1.00 59.31 232 PHE A CA 1
ATOM 1799 C C . PHE A 1 232 ? 18.641 5.329 -5.558 1.00 59.31 232 PHE A C 1
ATOM 1801 O O . PHE A 1 232 ? 19.845 5.063 -5.483 1.00 59.31 232 PHE A O 1
ATOM 1808 N N . GLY A 1 233 ? 18.213 6.562 -5.837 1.00 60.53 233 GLY A N 1
ATOM 1809 C CA . GLY A 1 233 ? 19.091 7.650 -6.237 1.00 60.53 233 GLY A CA 1
ATOM 1810 C C . GLY A 1 233 ? 19.681 7.448 -7.636 1.00 60.53 233 GLY A C 1
ATOM 1811 O O . GLY A 1 233 ? 19.367 6.521 -8.384 1.00 60.53 233 GLY A O 1
ATOM 1812 N N . THR A 1 234 ? 20.598 8.335 -8.022 1.00 57.56 234 THR A N 1
ATOM 1813 C CA . THR A 1 234 ? 21.333 8.175 -9.281 1.00 57.56 234 THR A CA 1
ATOM 1814 C C . THR A 1 234 ? 22.295 6.993 -9.212 1.00 57.56 234 THR A C 1
ATOM 1816 O O . THR A 1 234 ? 23.332 7.081 -8.551 1.00 57.56 234 THR A O 1
ATOM 1819 N N . VAL A 1 235 ? 22.009 5.947 -9.990 1.00 53.38 235 VAL A N 1
ATOM 1820 C CA . VAL A 1 235 ? 22.950 4.855 -10.276 1.00 53.38 235 VAL A CA 1
ATOM 1821 C C . VAL A 1 235 ? 24.275 5.458 -10.774 1.00 53.38 235 VAL A C 1
ATOM 1823 O O . VAL A 1 235 ? 24.271 6.194 -11.775 1.00 53.38 235 VAL A O 1
ATOM 1826 N N . PRO A 1 236 ? 25.419 5.193 -10.110 1.00 47.25 236 PRO A N 1
ATOM 1827 C CA . PRO A 1 236 ? 26.714 5.654 -10.582 1.00 47.25 236 PRO A CA 1
ATOM 1828 C C . PRO A 1 236 ? 26.941 5.162 -12.007 1.00 47.25 236 PRO A C 1
ATOM 1830 O O . PRO A 1 236 ? 26.691 4.004 -12.327 1.00 47.25 236 PRO A O 1
ATOM 1833 N N . SER A 1 237 ? 27.453 6.032 -12.877 1.00 50.06 237 SER A N 1
ATOM 1834 C CA . SER A 1 237 ? 27.622 5.724 -14.300 1.00 50.06 237 SER A CA 1
ATOM 1835 C C . SER A 1 237 ? 28.492 4.492 -14.575 1.00 50.06 237 SER A C 1
ATOM 1837 O O . SER A 1 237 ? 28.463 4.008 -15.700 1.00 50.06 237 SER A O 1
ATOM 1839 N N . HIS A 1 238 ? 29.285 4.023 -13.603 1.00 41.56 238 HIS A N 1
ATOM 1840 C CA . HIS A 1 238 ? 30.127 2.826 -13.664 1.00 41.56 238 HIS A CA 1
ATOM 1841 C C . HIS A 1 238 ? 30.107 2.134 -12.287 1.00 41.56 238 HIS A C 1
ATOM 1843 O O . HIS A 1 238 ? 30.426 2.783 -11.290 1.00 41.56 238 HIS A O 1
ATOM 1849 N N . GLY A 1 239 ? 29.813 0.830 -12.233 1.00 45.50 239 GLY A N 1
ATOM 1850 C CA . GLY A 1 239 ? 30.085 -0.003 -11.050 1.00 45.50 239 GLY A CA 1
ATOM 1851 C C . GLY A 1 239 ? 28.886 -0.460 -10.215 1.00 45.50 239 GLY A C 1
ATOM 1852 O O . GLY A 1 239 ? 29.106 -1.050 -9.163 1.00 45.50 239 GLY A O 1
ATOM 1853 N N . ALA A 1 240 ? 27.649 -0.254 -10.667 1.00 51.75 240 ALA A N 1
ATOM 1854 C CA . ALA A 1 240 ? 26.514 -1.008 -10.141 1.00 51.75 240 ALA A CA 1
ATOM 1855 C C . ALA A 1 240 ? 26.654 -2.466 -10.615 1.00 51.75 240 ALA A C 1
ATOM 1857 O O . ALA A 1 240 ? 26.396 -2.777 -11.776 1.00 51.75 240 ALA A O 1
ATOM 1858 N N . GLY A 1 241 ? 27.215 -3.335 -9.772 1.00 54.75 241 GLY A N 1
ATOM 1859 C CA . GLY A 1 241 ? 27.411 -4.745 -10.104 1.00 54.75 241 GLY A CA 1
ATOM 1860 C C . GLY A 1 241 ? 26.080 -5.483 -10.272 1.00 54.75 241 GLY A C 1
ATOM 1861 O O . GLY A 1 241 ? 25.035 -5.011 -9.830 1.00 54.75 241 GLY A O 1
ATOM 1862 N N . LEU A 1 242 ? 26.133 -6.694 -10.840 1.00 56.09 242 LEU A N 1
ATOM 1863 C CA . LEU A 1 242 ? 24.989 -7.621 -10.903 1.00 56.09 242 LEU A CA 1
ATOM 1864 C C . LEU A 1 242 ? 24.380 -7.927 -9.516 1.00 56.09 242 LEU A C 1
ATOM 1866 O O . LEU A 1 242 ? 23.303 -8.503 -9.454 1.00 56.09 242 LEU A O 1
ATOM 1870 N N . GLU A 1 243 ? 25.055 -7.548 -8.427 1.00 56.19 243 GLU A N 1
ATOM 1871 C CA . GLU A 1 243 ? 24.628 -7.685 -7.029 1.00 56.19 243 GLU A CA 1
ATOM 1872 C C . GLU A 1 243 ? 23.401 -6.824 -6.680 1.00 56.19 243 GLU A C 1
ATOM 1874 O O . GLU A 1 243 ? 22.580 -7.250 -5.874 1.00 56.19 243 GLU A O 1
ATOM 1879 N N . LEU A 1 244 ? 23.206 -5.669 -7.332 1.00 58.09 244 LEU A N 1
ATOM 1880 C CA . LEU A 1 244 ? 22.046 -4.805 -7.065 1.00 58.09 244 LEU A CA 1
ATOM 1881 C C . LEU A 1 244 ? 20.739 -5.374 -7.637 1.00 58.09 244 LEU A C 1
ATOM 1883 O O . LEU A 1 244 ? 19.673 -5.158 -7.071 1.00 58.09 244 LEU A O 1
ATOM 1887 N N . ILE A 1 245 ? 20.795 -6.178 -8.703 1.00 57.72 245 ILE A N 1
ATOM 1888 C CA . ILE A 1 245 ? 19.572 -6.656 -9.362 1.00 57.72 245 ILE A CA 1
ATOM 1889 C C . ILE A 1 245 ? 18.794 -7.686 -8.509 1.00 57.72 245 ILE A C 1
ATOM 1891 O O . ILE A 1 245 ? 17.570 -7.606 -8.417 1.00 57.72 245 ILE A O 1
ATOM 1895 N N . PRO A 1 246 ? 19.445 -8.627 -7.797 1.00 53.03 246 PRO A N 1
ATOM 1896 C CA . PRO A 1 246 ? 18.787 -9.444 -6.779 1.00 53.03 246 PRO A CA 1
ATOM 1897 C C . PRO A 1 246 ? 18.186 -8.648 -5.613 1.00 53.03 246 PRO A C 1
ATOM 1899 O O . PRO A 1 246 ? 17.184 -9.098 -5.046 1.00 53.03 246 PRO A O 1
ATOM 1902 N N . ILE A 1 247 ? 18.772 -7.500 -5.239 1.00 55.00 247 ILE A N 1
ATOM 1903 C CA . ILE A 1 247 ? 18.227 -6.584 -4.220 1.00 55.00 247 ILE A CA 1
ATOM 1904 C C . ILE A 1 247 ? 16.944 -5.947 -4.753 1.00 55.00 247 ILE A C 1
ATOM 1906 O O . ILE A 1 247 ? 15.896 -6.069 -4.105 1.00 55.00 247 ILE A O 1
ATOM 1910 N N . ASP A 1 248 ? 17.017 -5.397 -5.964 1.00 59.25 248 ASP A N 1
ATOM 1911 C CA . ASP A 1 248 ? 15.907 -4.789 -6.690 1.00 59.25 248 ASP A CA 1
ATOM 1912 C C . ASP A 1 248 ? 14.759 -5.767 -6.868 1.00 59.25 248 ASP A C 1
ATOM 1914 O O . ASP A 1 248 ? 13.626 -5.402 -6.603 1.00 59.25 248 ASP A O 1
ATOM 1918 N N . ARG A 1 249 ? 15.025 -7.036 -7.193 1.00 55.06 249 ARG A N 1
ATOM 1919 C CA . ARG A 1 249 ? 13.970 -8.038 -7.376 1.00 55.06 249 ARG A CA 1
ATOM 1920 C C . ARG A 1 249 ? 13.084 -8.186 -6.148 1.00 55.06 249 ARG A C 1
ATOM 1922 O O . ARG A 1 249 ? 11.864 -8.180 -6.289 1.00 55.06 249 ARG A O 1
ATOM 1929 N N . ALA A 1 250 ? 13.645 -8.353 -4.945 1.00 51.09 250 ALA A N 1
ATOM 1930 C CA . ALA A 1 250 ? 12.779 -8.470 -3.766 1.00 51.09 250 ALA A CA 1
ATOM 1931 C C . ALA A 1 250 ? 12.295 -7.124 -3.225 1.00 51.09 250 ALA A C 1
ATOM 1933 O O . ALA A 1 250 ? 11.314 -7.138 -2.499 1.00 51.09 250 ALA A O 1
ATOM 1934 N N . TYR A 1 251 ? 12.891 -5.992 -3.619 1.00 54.97 251 TYR A N 1
ATOM 1935 C CA . TYR A 1 251 ? 12.287 -4.676 -3.390 1.00 54.97 251 TYR A CA 1
ATOM 1936 C C . TYR A 1 251 ? 11.113 -4.394 -4.351 1.00 5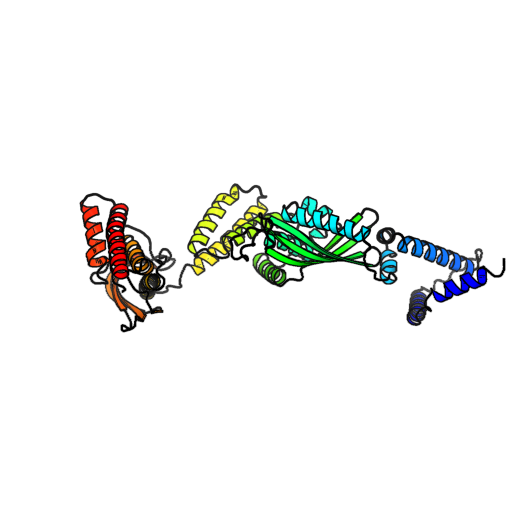4.97 251 TYR A C 1
ATOM 1938 O O . TYR A 1 251 ? 10.098 -3.848 -3.947 1.00 54.97 251 TYR A O 1
ATOM 1946 N N . LEU A 1 252 ? 11.195 -4.810 -5.612 1.00 51.62 252 LEU A N 1
ATOM 1947 C CA . LEU A 1 252 ? 10.146 -4.684 -6.628 1.00 51.62 252 LEU A CA 1
ATOM 1948 C C . LEU A 1 252 ? 9.027 -5.704 -6.393 1.00 51.62 252 LEU A C 1
ATOM 1950 O O . LEU A 1 252 ? 7.851 -5.364 -6.449 1.00 51.62 252 LEU A O 1
ATOM 1954 N N . SER A 1 253 ? 9.375 -6.929 -5.991 1.00 50.41 253 SER A N 1
ATOM 1955 C CA . SER A 1 253 ? 8.405 -7.904 -5.467 1.00 50.41 253 SER A CA 1
ATOM 1956 C C . SER A 1 253 ? 7.721 -7.409 -4.185 1.00 50.41 253 SER A C 1
ATOM 1958 O O . SER A 1 253 ? 6.615 -7.842 -3.886 1.00 50.41 253 SER A O 1
ATOM 1960 N N . TYR A 1 254 ? 8.368 -6.509 -3.443 1.00 49.25 254 TYR A N 1
ATOM 1961 C CA . TYR A 1 254 ? 7.851 -5.839 -2.249 1.00 49.25 254 TYR A CA 1
ATOM 1962 C C . TYR A 1 254 ? 6.947 -4.647 -2.585 1.00 49.25 254 TYR A C 1
ATOM 1964 O O . TYR A 1 254 ? 5.847 -4.550 -2.053 1.00 49.25 254 TYR A O 1
ATOM 1972 N N . THR A 1 255 ? 7.339 -3.786 -3.526 1.00 49.06 255 THR A N 1
ATOM 1973 C CA . THR A 1 255 ? 6.507 -2.656 -3.972 1.00 49.06 255 THR A CA 1
ATOM 1974 C C . THR A 1 255 ? 5.266 -3.134 -4.728 1.00 49.06 255 THR A C 1
ATOM 1976 O O . THR A 1 255 ? 4.229 -2.496 -4.620 1.00 49.06 255 THR A O 1
ATOM 1979 N N . ARG A 1 256 ? 5.307 -4.310 -5.373 1.00 42.03 256 ARG A N 1
ATOM 1980 C CA . ARG A 1 256 ? 4.138 -5.017 -5.939 1.00 42.03 256 ARG A CA 1
ATOM 1981 C C . ARG A 1 256 ? 3.055 -5.338 -4.902 1.00 42.03 256 ARG A C 1
ATOM 1983 O O . ARG A 1 256 ? 1.879 -5.403 -5.216 1.00 42.03 256 ARG A O 1
ATOM 1990 N N . VAL A 1 257 ? 3.465 -5.608 -3.668 1.00 45.88 257 VAL A N 1
ATOM 1991 C CA . VAL A 1 257 ? 2.586 -6.049 -2.575 1.00 45.88 257 VAL A CA 1
ATOM 1992 C C . VAL A 1 257 ? 1.961 -4.851 -1.845 1.00 45.88 257 VAL A C 1
ATOM 1994 O O . VAL A 1 257 ? 0.914 -4.984 -1.216 1.00 45.88 257 VAL A O 1
ATOM 1997 N N . ILE A 1 258 ? 2.599 -3.685 -1.955 1.00 43.69 258 ILE A N 1
ATOM 1998 C CA . ILE A 1 258 ? 2.232 -2.429 -1.291 1.00 43.69 258 ILE A CA 1
ATOM 1999 C C . ILE A 1 258 ? 1.437 -1.517 -2.236 1.00 43.69 258 ILE A C 1
ATOM 2001 O O . ILE A 1 258 ? 0.507 -0.831 -1.805 1.00 43.69 258 ILE A O 1
ATOM 2005 N N . ALA A 1 259 ? 1.768 -1.522 -3.527 1.00 45.88 259 ALA A N 1
ATOM 2006 C CA . ALA A 1 259 ? 1.111 -0.707 -4.533 1.00 45.88 259 ALA A CA 1
ATOM 2007 C C . ALA A 1 259 ? -0.055 -1.482 -5.159 1.00 45.88 259 ALA A C 1
ATOM 2009 O O . ALA A 1 259 ? 0.144 -2.293 -6.051 1.00 45.88 259 ALA A O 1
ATOM 2010 N N . GLU A 1 260 ? -1.265 -1.225 -4.655 1.00 44.41 260 GLU A N 1
ATOM 2011 C CA . GLU A 1 260 ? -2.403 -0.720 -5.457 1.00 44.41 260 GLU A CA 1
ATOM 2012 C C . GLU A 1 260 ? -3.788 -1.030 -4.858 1.00 44.41 260 GLU A C 1
ATOM 2014 O O . GLU A 1 260 ? -4.760 -0.443 -5.325 1.00 44.41 260 GLU A O 1
ATOM 2019 N N . GLN A 1 261 ? -3.925 -1.818 -3.776 1.00 43.47 261 GLN A N 1
ATOM 2020 C CA . GLN A 1 261 ? -5.240 -2.014 -3.115 1.00 43.47 261 GLN A CA 1
ATOM 2021 C C . GLN A 1 261 ? -5.260 -2.089 -1.576 1.00 43.47 261 GLN A C 1
ATOM 2023 O O . GLN A 1 261 ? -6.336 -2.238 -0.999 1.00 43.47 261 GLN A O 1
ATOM 2028 N N . GLU A 1 262 ? -4.130 -1.952 -0.878 1.00 47.09 262 GLU A N 1
ATOM 2029 C CA . GLU A 1 262 ? -4.109 -2.107 0.585 1.00 47.09 262 GLU A CA 1
ATOM 2030 C C . GLU A 1 262 ? -4.250 -0.782 1.336 1.00 47.09 262 GLU A C 1
ATOM 2032 O O . GLU A 1 262 ? -3.534 0.190 1.069 1.00 47.09 262 GLU A O 1
ATOM 2037 N N . GLY A 1 263 ? -5.164 -0.762 2.313 1.00 53.50 263 GLY A N 1
ATOM 2038 C CA . GLY A 1 263 ? -5.266 0.314 3.295 1.00 53.50 263 GLY A CA 1
ATOM 2039 C C . GLY A 1 263 ? -3.973 0.421 4.103 1.00 53.50 263 GLY A C 1
ATOM 2040 O O . GLY A 1 263 ? -3.280 -0.573 4.321 1.00 53.50 263 GLY A O 1
ATOM 2041 N N . ALA A 1 264 ? -3.629 1.629 4.548 1.00 57.28 264 ALA A N 1
ATOM 2042 C CA . ALA A 1 264 ? -2.293 1.928 5.054 1.00 57.28 264 ALA A CA 1
ATOM 2043 C C . ALA A 1 264 ? -1.840 1.020 6.222 1.00 57.28 264 ALA A C 1
ATOM 2045 O O . ALA A 1 264 ? -0.673 0.655 6.293 1.00 57.28 264 ALA A O 1
ATOM 2046 N N . ARG A 1 265 ? -2.758 0.509 7.047 1.00 57.62 265 ARG A N 1
ATOM 2047 C CA . ARG A 1 265 ? -2.422 -0.450 8.109 1.00 57.62 265 ARG A CA 1
ATOM 2048 C C . ARG A 1 265 ? -2.025 -1.851 7.639 1.00 57.62 265 ARG A C 1
ATOM 2050 O O . ARG A 1 265 ? -1.124 -2.452 8.210 1.00 57.62 265 ARG A O 1
ATOM 2057 N N . GLN A 1 266 ? -2.657 -2.361 6.585 1.00 53.44 266 GLN A N 1
ATOM 2058 C CA . GLN A 1 266 ? -2.261 -3.639 5.980 1.00 53.44 266 GLN A CA 1
ATOM 2059 C C . GLN A 1 266 ? -0.864 -3.533 5.365 1.00 53.44 266 GLN A C 1
ATOM 2061 O O . GLN A 1 266 ? -0.100 -4.497 5.414 1.00 53.44 266 GLN A O 1
ATOM 2066 N N . ARG A 1 267 ? -0.502 -2.335 4.876 1.00 60.31 267 ARG A N 1
ATOM 2067 C CA . ARG A 1 267 ? 0.874 -2.026 4.487 1.00 60.31 267 ARG A CA 1
ATOM 2068 C C . ARG A 1 267 ? 1.802 -2.134 5.702 1.00 60.31 267 ARG A C 1
ATOM 2070 O O . ARG A 1 267 ? 2.735 -2.922 5.639 1.00 60.31 267 ARG A O 1
ATOM 2077 N N . THR A 1 268 ? 1.521 -1.466 6.824 1.00 62.69 268 THR A N 1
ATOM 2078 C CA . THR A 1 268 ? 2.358 -1.543 8.046 1.00 62.69 268 THR A CA 1
ATOM 2079 C C . THR A 1 268 ? 2.576 -2.970 8.557 1.00 62.69 268 THR A C 1
ATOM 2081 O O . THR A 1 268 ? 3.725 -3.387 8.691 1.00 62.69 268 THR A O 1
ATOM 2084 N N . ASP A 1 269 ? 1.511 -3.753 8.763 1.00 58.56 269 ASP A N 1
ATOM 2085 C CA . ASP A 1 269 ? 1.616 -5.131 9.280 1.00 58.56 269 ASP A CA 1
ATOM 2086 C C . ASP A 1 269 ? 2.503 -6.013 8.377 1.00 58.56 269 ASP A C 1
ATOM 2088 O O . ASP A 1 269 ? 3.228 -6.908 8.826 1.00 58.56 269 ASP A O 1
ATOM 2092 N N . ARG A 1 270 ? 2.470 -5.748 7.068 1.00 56.41 270 ARG A N 1
ATOM 2093 C CA . ARG A 1 270 ? 3.282 -6.448 6.075 1.00 56.41 270 ARG A CA 1
ATOM 2094 C C . ARG A 1 270 ? 4.744 -6.010 6.115 1.00 56.41 270 ARG A C 1
ATOM 2096 O O . ARG A 1 270 ? 5.627 -6.862 6.056 1.00 56.41 270 ARG A O 1
ATOM 2103 N N . LEU A 1 271 ? 5.002 -4.708 6.231 1.00 63.88 271 LEU A N 1
ATOM 2104 C CA . LEU A 1 271 ? 6.349 -4.146 6.371 1.00 63.88 271 LEU A CA 1
ATOM 2105 C C . LEU A 1 271 ? 7.067 -4.731 7.599 1.00 63.88 271 LEU A C 1
ATOM 2107 O O . LEU A 1 271 ? 8.231 -5.127 7.512 1.00 63.88 271 LEU A O 1
ATOM 2111 N N . GLU A 1 272 ? 6.348 -4.876 8.713 1.00 72.69 272 GLU A N 1
ATOM 2112 C CA . GLU A 1 272 ? 6.851 -5.499 9.942 1.00 72.69 272 GLU A CA 1
ATOM 2113 C C . GLU A 1 272 ? 7.133 -6.998 9.780 1.00 72.69 272 GLU A C 1
ATOM 2115 O O . GLU A 1 272 ? 8.190 -7.488 10.194 1.00 72.69 272 GLU A O 1
ATOM 2120 N N . LEU A 1 273 ? 6.229 -7.737 9.125 1.00 64.81 273 LEU A N 1
ATOM 2121 C CA . LEU A 1 273 ? 6.448 -9.151 8.811 1.00 64.81 273 LEU A CA 1
ATOM 2122 C C . LEU A 1 273 ? 7.721 -9.338 7.975 1.00 64.81 273 LEU A C 1
ATOM 2124 O O . LEU A 1 273 ? 8.499 -10.260 8.211 1.00 64.81 273 LEU A O 1
ATOM 2128 N N . MET A 1 274 ? 7.983 -8.433 7.040 1.00 58.03 274 MET A N 1
ATOM 2129 C CA . MET A 1 274 ? 9.139 -8.520 6.154 1.00 58.03 274 MET A CA 1
ATOM 2130 C C . MET A 1 274 ? 10.464 -8.210 6.838 1.00 58.03 274 MET A C 1
ATOM 2132 O O . MET A 1 274 ? 11.458 -8.883 6.560 1.00 58.03 274 MET A O 1
ATOM 2136 N N . LEU A 1 275 ? 10.478 -7.265 7.779 1.00 72.12 275 LEU A N 1
ATOM 2137 C CA . LEU A 1 275 ? 11.617 -7.092 8.681 1.00 72.12 275 LEU A CA 1
ATOM 2138 C C . LEU A 1 275 ? 11.892 -8.381 9.467 1.00 72.12 275 LEU A C 1
ATOM 2140 O O . LEU A 1 275 ? 13.047 -8.775 9.618 1.00 72.12 275 LEU A O 1
ATOM 2144 N N . SER A 1 276 ? 10.842 -9.084 9.903 1.00 70.81 276 SER A N 1
ATOM 2145 C CA . SER A 1 276 ? 10.984 -10.322 10.680 1.00 70.81 276 SER A CA 1
ATOM 2146 C C . SER A 1 276 ? 11.512 -11.522 9.873 1.00 70.81 276 SER A C 1
ATOM 2148 O O . SER A 1 276 ? 12.127 -12.424 10.443 1.00 70.81 276 SER A O 1
ATOM 2150 N N . GLU A 1 277 ? 11.317 -11.535 8.551 1.00 65.00 277 GLU A N 1
ATOM 2151 C CA . GLU A 1 277 ? 11.749 -12.624 7.660 1.00 65.00 277 GLU A CA 1
ATOM 2152 C C . GLU A 1 277 ? 13.108 -12.367 6.984 1.00 65.00 277 GLU A C 1
ATOM 2154 O O . GLU A 1 277 ? 13.673 -13.271 6.359 1.00 65.00 277 GLU A O 1
ATOM 2159 N N . LEU A 1 278 ? 13.668 -11.162 7.128 1.00 64.31 278 LEU A N 1
ATOM 2160 C CA . LEU A 1 278 ? 14.878 -10.718 6.429 1.00 64.31 278 LEU A CA 1
ATOM 2161 C C . LEU A 1 278 ? 16.098 -11.619 6.696 1.00 64.31 278 LEU A C 1
ATOM 2163 O O . LEU A 1 278 ? 16.904 -11.889 5.799 1.00 64.31 278 LEU A O 1
ATOM 2167 N N . ASP A 1 279 ? 16.191 -12.170 7.906 1.00 70.62 279 ASP A N 1
ATOM 2168 C CA . ASP A 1 279 ? 17.250 -13.099 8.301 1.00 70.62 279 ASP A CA 1
ATOM 2169 C C . ASP A 1 279 ? 17.207 -14.426 7.529 1.00 70.62 279 ASP A C 1
ATOM 2171 O O . ASP A 1 279 ? 18.260 -15.013 7.251 1.00 70.62 279 ASP A O 1
ATOM 2175 N N . ALA A 1 280 ? 16.014 -14.879 7.130 1.00 58.19 280 ALA A N 1
ATOM 2176 C CA . ALA A 1 280 ? 15.803 -16.128 6.398 1.00 58.19 280 ALA A CA 1
ATOM 2177 C C . ALA A 1 280 ? 16.104 -16.008 4.893 1.00 58.19 280 ALA A C 1
ATOM 2179 O O . ALA A 1 280 ? 16.190 -17.020 4.190 1.00 58.19 280 ALA A O 1
ATOM 2180 N N . VAL A 1 281 ? 16.292 -14.785 4.390 1.00 52.66 281 VAL A N 1
ATOM 2181 C CA . VAL A 1 281 ? 16.612 -14.529 2.985 1.00 52.66 281 VAL A CA 1
ATOM 2182 C C . VAL A 1 281 ? 18.045 -14.973 2.681 1.00 52.66 281 VAL A C 1
ATOM 2184 O O . VAL A 1 281 ? 19.000 -14.610 3.372 1.00 52.66 281 VAL A O 1
ATOM 2187 N N . ASN A 1 282 ? 18.210 -15.750 1.609 1.00 52.78 282 ASN A N 1
ATOM 2188 C CA . ASN A 1 282 ? 19.515 -16.184 1.110 1.00 52.78 282 ASN A CA 1
ATOM 2189 C C . ASN A 1 282 ? 20.175 -15.069 0.271 1.00 52.78 282 ASN A C 1
ATOM 2191 O O . ASN A 1 282 ? 20.186 -15.139 -0.957 1.00 52.78 282 ASN A O 1
ATOM 2195 N N . ALA A 1 283 ? 20.665 -14.030 0.948 1.00 53.94 283 ALA A N 1
ATOM 2196 C CA . ALA A 1 283 ? 21.365 -12.868 0.390 1.00 53.94 283 ALA A CA 1
ATOM 2197 C C . ALA A 1 283 ? 22.600 -12.522 1.243 1.00 53.94 283 ALA A C 1
ATOM 2199 O O . ALA A 1 283 ? 22.753 -13.071 2.340 1.00 53.94 283 ALA A O 1
ATOM 2200 N N . SER A 1 284 ? 23.479 -11.643 0.749 1.00 60.94 284 SER A N 1
ATOM 2201 C CA . SER A 1 284 ? 24.634 -11.187 1.530 1.00 60.94 284 SER A CA 1
ATOM 2202 C C . SER A 1 284 ? 24.205 -10.278 2.693 1.00 60.94 284 SER A C 1
ATOM 2204 O O . SER A 1 284 ? 23.107 -9.722 2.687 1.00 60.94 284 SER A O 1
ATOM 2206 N N . ASP A 1 285 ? 25.063 -10.119 3.702 1.00 68.62 285 ASP A N 1
ATOM 2207 C CA . ASP A 1 285 ? 24.771 -9.248 4.852 1.00 68.62 285 ASP A CA 1
ATOM 2208 C C . ASP A 1 285 ? 24.633 -7.771 4.436 1.00 68.62 285 ASP A C 1
ATOM 2210 O O . ASP A 1 285 ? 23.839 -7.029 5.011 1.00 68.62 285 ASP A O 1
ATOM 2214 N N . GLU A 1 286 ? 25.376 -7.351 3.408 1.00 62.06 286 GLU A N 1
ATOM 2215 C CA . GLU A 1 286 ? 25.315 -5.996 2.851 1.00 62.06 286 GLU A CA 1
ATOM 2216 C C . GLU A 1 286 ? 23.974 -5.755 2.137 1.00 62.06 286 GLU A C 1
ATOM 2218 O O . GLU A 1 286 ? 23.321 -4.735 2.363 1.00 62.06 286 GLU A O 1
ATOM 2223 N N . ASP A 1 287 ? 23.487 -6.750 1.391 1.00 52.62 287 ASP A N 1
ATOM 2224 C CA . ASP A 1 287 ? 22.181 -6.707 0.719 1.00 52.62 287 ASP A CA 1
ATOM 2225 C C . ASP A 1 287 ? 21.016 -6.662 1.713 1.00 52.62 287 ASP A C 1
ATOM 2227 O O . ASP A 1 287 ? 20.011 -5.977 1.494 1.00 52.62 287 ASP A O 1
ATOM 2231 N N . LYS A 1 288 ? 21.139 -7.406 2.819 1.00 61.34 288 LYS A N 1
ATOM 2232 C CA . LYS A 1 288 ? 20.148 -7.402 3.900 1.00 61.34 288 LYS A CA 1
ATOM 2233 C C . LYS A 1 288 ? 20.071 -6.029 4.561 1.00 61.34 288 LYS A C 1
ATOM 2235 O O . LYS A 1 288 ? 18.968 -5.519 4.726 1.00 61.34 288 LYS A O 1
ATOM 2240 N N . ALA A 1 289 ? 21.209 -5.396 4.843 1.00 68.44 289 ALA A N 1
ATOM 2241 C CA . ALA A 1 289 ? 21.248 -4.061 5.443 1.00 68.44 289 ALA A CA 1
ATOM 2242 C C . ALA A 1 289 ? 20.600 -2.989 4.545 1.00 68.44 289 ALA A C 1
ATOM 2244 O O . ALA A 1 289 ? 19.882 -2.112 5.030 1.00 68.44 289 ALA A O 1
ATOM 2245 N N . ILE A 1 290 ? 20.809 -3.073 3.228 1.00 60.31 290 ILE A N 1
ATOM 2246 C CA . ILE A 1 290 ? 20.171 -2.165 2.263 1.00 60.31 290 ILE A CA 1
ATOM 2247 C C . ILE A 1 290 ? 18.647 -2.351 2.273 1.00 60.31 290 ILE A C 1
ATOM 2249 O O . ILE A 1 290 ? 17.907 -1.369 2.336 1.00 60.31 290 ILE A O 1
ATOM 2253 N N . ARG A 1 291 ? 18.161 -3.599 2.276 1.00 61.38 291 ARG A N 1
ATOM 2254 C CA . ARG A 1 291 ? 16.720 -3.890 2.381 1.00 61.38 291 ARG A CA 1
ATOM 2255 C C . ARG A 1 291 ? 16.104 -3.406 3.679 1.00 61.38 291 ARG A C 1
ATOM 2257 O O . ARG A 1 291 ? 15.033 -2.816 3.640 1.00 61.38 291 ARG A O 1
ATOM 2264 N N . GLU A 1 292 ? 16.768 -3.646 4.801 1.00 73.62 292 GLU A N 1
ATOM 2265 C CA . GLU A 1 292 ? 16.311 -3.187 6.110 1.00 73.62 292 GLU A CA 1
ATOM 2266 C C . GLU A 1 292 ? 16.104 -1.669 6.113 1.00 73.62 292 GLU A C 1
ATOM 2268 O O . GLU A 1 292 ? 15.051 -1.186 6.530 1.00 73.62 292 GLU A O 1
ATOM 2273 N N . SER A 1 293 ? 17.068 -0.919 5.565 1.00 67.31 293 SER A N 1
ATOM 2274 C CA . SER A 1 293 ? 16.985 0.538 5.451 1.00 67.31 293 SER A CA 1
ATOM 2275 C C . SER A 1 293 ? 15.781 0.988 4.620 1.00 67.31 293 SER A C 1
ATOM 2277 O O . SER A 1 293 ? 15.071 1.905 5.028 1.00 67.31 293 SER A O 1
ATOM 2279 N N . LEU A 1 294 ? 15.539 0.350 3.473 1.00 59.03 294 LEU A N 1
ATOM 2280 C CA . LEU A 1 294 ? 14.440 0.707 2.572 1.00 59.03 294 LEU A CA 1
ATOM 2281 C C . LEU A 1 294 ? 13.065 0.361 3.162 1.00 59.03 294 LEU A C 1
ATOM 2283 O O . LEU A 1 294 ? 12.145 1.172 3.083 1.00 59.03 294 LEU A O 1
ATOM 2287 N N . ILE A 1 295 ? 12.931 -0.814 3.789 1.00 65.44 295 ILE A N 1
ATOM 2288 C CA . ILE A 1 295 ? 11.686 -1.226 4.456 1.00 65.44 295 ILE A CA 1
ATOM 2289 C C . ILE A 1 295 ? 11.370 -0.274 5.612 1.00 65.44 295 ILE A C 1
ATOM 2291 O O . ILE A 1 295 ? 10.236 0.173 5.759 1.00 65.44 295 ILE A O 1
ATOM 2295 N N . THR A 1 296 ? 12.386 0.097 6.392 1.00 72.06 296 THR A N 1
ATOM 2296 C CA . THR A 1 296 ? 12.238 1.019 7.526 1.00 72.06 296 THR A CA 1
ATOM 2297 C C . THR A 1 296 ? 11.828 2.424 7.082 1.00 72.06 296 THR A C 1
ATOM 2299 O O . THR A 1 296 ? 11.009 3.069 7.738 1.00 72.06 296 THR A O 1
ATOM 2302 N N . GLU A 1 297 ? 12.384 2.927 5.976 1.00 66.94 297 GLU A N 1
ATOM 2303 C CA . GLU A 1 297 ? 12.007 4.236 5.438 1.00 66.94 297 GLU A CA 1
ATOM 2304 C C . GLU A 1 297 ? 10.540 4.264 4.987 1.00 66.94 297 GLU A C 1
ATOM 2306 O O . GLU A 1 297 ? 9.820 5.221 5.278 1.00 66.94 297 GLU A O 1
ATOM 2311 N N . GLU A 1 298 ? 10.083 3.205 4.322 1.00 60.19 298 GLU A N 1
ATOM 2312 C CA . GLU A 1 298 ? 8.709 3.104 3.833 1.00 60.19 298 GLU A CA 1
ATOM 2313 C C . GLU A 1 298 ? 7.699 2.882 4.964 1.00 60.19 298 GLU A C 1
ATOM 2315 O O . GLU A 1 298 ? 6.606 3.449 4.945 1.00 60.19 298 GLU A O 1
ATOM 2320 N N . LEU A 1 299 ? 8.086 2.124 5.993 1.00 66.75 299 LEU A N 1
ATOM 2321 C CA . LEU A 1 299 ? 7.305 1.944 7.218 1.00 66.75 299 LEU A CA 1
ATOM 2322 C C . LEU A 1 299 ? 7.061 3.296 7.887 1.00 66.75 299 LEU A C 1
ATOM 2324 O O . LEU A 1 299 ? 5.921 3.641 8.179 1.00 66.75 299 LEU A O 1
ATOM 2328 N N . LYS A 1 300 ? 8.096 4.133 7.975 1.00 72.69 300 LYS A N 1
ATOM 2329 C CA . LYS A 1 300 ? 7.975 5.494 8.502 1.00 72.69 300 LYS A CA 1
ATOM 2330 C C . LYS A 1 300 ? 7.062 6.397 7.659 1.00 72.69 300 LYS A C 1
ATOM 2332 O O . LYS A 1 300 ? 6.344 7.225 8.217 1.00 72.69 300 LYS A O 1
ATOM 2337 N N . LYS A 1 301 ? 7.100 6.288 6.325 1.00 63.94 301 LYS A N 1
ATOM 2338 C CA . LYS A 1 301 ? 6.192 7.040 5.433 1.00 63.94 301 LYS A CA 1
ATOM 2339 C C . LYS A 1 301 ? 4.746 6.581 5.618 1.00 63.94 301 LYS A C 1
ATOM 2341 O O . LYS A 1 301 ? 3.864 7.412 5.797 1.00 63.94 301 LYS A O 1
ATOM 2346 N N . THR A 1 302 ? 4.529 5.270 5.663 1.00 61.03 302 THR A N 1
ATOM 2347 C CA . THR A 1 302 ? 3.209 4.655 5.847 1.00 61.03 302 THR A CA 1
ATOM 2348 C C . THR A 1 302 ? 2.609 5.0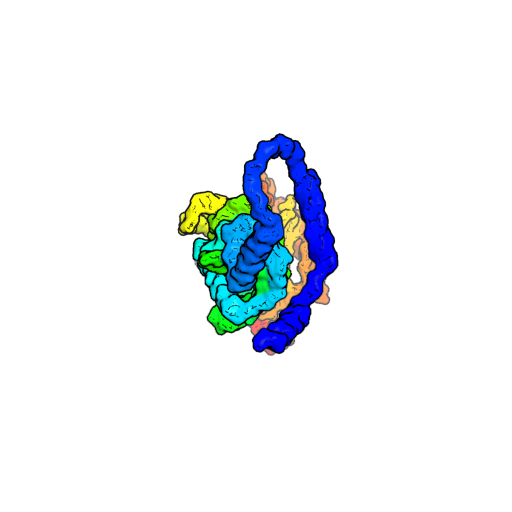03 7.212 1.00 61.03 302 THR A C 1
ATOM 2350 O O . THR A 1 302 ? 1.449 5.391 7.292 1.00 61.03 302 THR A O 1
ATOM 2353 N N . GLU A 1 303 ? 3.395 4.953 8.289 1.00 61.00 303 GLU A N 1
ATOM 2354 C CA . GLU A 1 303 ? 2.971 5.396 9.626 1.00 61.00 303 GLU A CA 1
ATOM 2355 C C . GLU A 1 303 ? 2.538 6.868 9.637 1.00 61.00 303 GLU A C 1
ATOM 2357 O O . GLU A 1 303 ? 1.541 7.218 10.271 1.00 61.00 303 GLU A O 1
ATOM 2362 N N . ALA A 1 304 ? 3.245 7.731 8.902 1.00 56.53 304 ALA A N 1
ATOM 2363 C CA . ALA A 1 304 ? 2.886 9.140 8.769 1.00 56.53 304 ALA A CA 1
ATOM 2364 C C . ALA A 1 304 ? 1.606 9.362 7.938 1.00 56.53 304 ALA A C 1
ATOM 2366 O O . ALA A 1 304 ? 0.903 10.340 8.170 1.00 56.53 304 ALA A O 1
ATOM 2367 N N . GLU A 1 305 ? 1.282 8.469 6.997 1.00 54.69 305 GLU A N 1
ATOM 2368 C CA . GLU A 1 305 ? 0.018 8.492 6.242 1.00 54.69 305 GLU A CA 1
ATOM 2369 C C . GLU A 1 305 ? -1.176 7.986 7.063 1.00 54.69 305 GLU A C 1
ATOM 2371 O O . GLU A 1 305 ? -2.299 8.448 6.864 1.00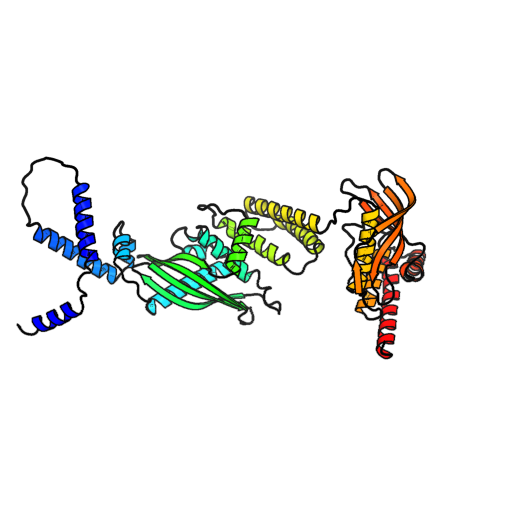 54.69 305 GLU A O 1
ATOM 2376 N N . ILE A 1 306 ? -0.943 7.035 7.972 1.00 50.53 306 ILE A N 1
ATOM 2377 C CA . ILE A 1 306 ? -1.964 6.489 8.878 1.00 50.53 306 ILE A CA 1
ATOM 2378 C C . ILE A 1 306 ? -2.288 7.469 10.001 1.00 50.53 306 ILE A C 1
ATOM 2380 O O . ILE A 1 306 ? -3.424 7.500 10.459 1.00 50.53 306 ILE A O 1
ATOM 2384 N N . THR A 1 307 ? -1.307 8.245 10.458 1.00 50.12 307 THR A N 1
ATOM 2385 C CA . THR A 1 307 ? -1.462 9.108 11.630 1.00 50.12 307 THR A CA 1
ATOM 2386 C C . THR A 1 307 ? -1.931 10.498 11.190 1.00 50.12 307 THR A C 1
ATOM 2388 O O . THR A 1 307 ? -1.100 11.300 10.756 1.00 50.12 307 THR A O 1
ATOM 2391 N N . PRO A 1 308 ? -3.230 10.849 11.286 1.00 49.81 308 PRO A N 1
ATOM 2392 C CA . PRO A 1 308 ? -3.639 12.237 11.120 1.00 49.81 308 PRO A CA 1
ATOM 2393 C C . PRO A 1 308 ? -2.889 13.108 12.134 1.00 49.81 308 PRO A C 1
ATOM 2395 O O . PRO A 1 308 ? -2.687 12.710 13.282 1.00 49.81 308 PRO A O 1
ATOM 2398 N N . GLU A 1 309 ? -2.489 14.312 11.724 1.00 51.50 309 GLU A N 1
ATOM 2399 C CA . GLU A 1 309 ? -1.856 15.306 12.597 1.00 51.50 309 GLU A CA 1
ATOM 2400 C C . GLU A 1 309 ? -2.899 15.830 13.610 1.00 51.50 309 GLU A C 1
ATOM 2402 O O . GLU A 1 309 ? -3.470 16.911 13.470 1.00 51.50 309 GLU A O 1
ATOM 2407 N N . VAL A 1 310 ? -3.228 15.014 14.613 1.00 57.78 310 VAL A N 1
ATOM 2408 C CA . VAL A 1 310 ? -4.176 15.339 15.680 1.00 57.78 310 VAL A CA 1
ATOM 2409 C C . VAL A 1 310 ? -3.416 16.067 16.779 1.00 57.78 310 VAL A C 1
ATOM 2411 O O . VAL A 1 310 ? -2.668 15.477 17.554 1.00 57.78 310 VAL A O 1
ATOM 2414 N N . ILE A 1 311 ? -3.601 17.383 16.837 1.00 68.50 311 ILE A N 1
ATOM 2415 C CA . ILE A 1 311 ? -2.796 18.279 17.679 1.00 68.50 311 ILE A CA 1
ATOM 2416 C C . ILE A 1 311 ? -3.486 18.537 19.037 1.00 68.50 311 ILE A C 1
ATOM 2418 O O . ILE A 1 311 ? -2.849 19.000 19.985 1.00 68.50 311 ILE A O 1
ATOM 2422 N N . THR A 1 312 ? -4.782 18.220 19.167 1.00 87.06 312 THR A N 1
ATOM 2423 C CA . THR A 1 312 ? -5.612 18.468 20.366 1.00 87.06 312 THR A CA 1
ATOM 2424 C C . THR A 1 312 ? -6.597 17.326 20.648 1.00 87.06 312 THR A C 1
ATOM 2426 O O . THR A 1 312 ? -6.952 16.566 19.747 1.00 87.06 312 THR A O 1
ATOM 2429 N N . VAL A 1 313 ? -7.079 17.214 21.893 1.00 90.88 313 VAL A N 1
ATOM 2430 C CA . VAL A 1 313 ? -8.071 16.190 22.288 1.00 90.88 313 VAL A CA 1
ATOM 2431 C C . VAL A 1 313 ? -9.438 16.418 21.639 1.00 90.88 313 VAL A C 1
ATOM 2433 O O . VAL A 1 313 ? -10.166 15.466 21.379 1.00 90.88 313 VAL A O 1
ATOM 2436 N N . GLU A 1 314 ? -9.777 17.666 21.323 1.00 91.31 314 GLU A N 1
ATOM 2437 C CA . GLU A 1 314 ? -10.965 18.029 20.559 1.00 91.31 314 GLU A CA 1
ATOM 2438 C C . GLU A 1 314 ? -10.858 17.556 19.106 1.00 91.31 314 GLU A C 1
ATOM 2440 O O . GLU A 1 314 ? -11.801 16.966 18.586 1.00 91.31 314 GLU A O 1
ATOM 2445 N N . GLN A 1 315 ? -9.699 17.739 18.463 1.00 89.06 315 GLN A N 1
ATOM 2446 C CA . GLN A 1 315 ? -9.470 17.203 17.118 1.00 89.06 315 GLN A CA 1
ATOM 2447 C C . GLN A 1 315 ? -9.537 15.673 17.096 1.00 89.06 315 GLN A C 1
ATOM 2449 O O . GLN A 1 315 ? -10.108 15.109 16.167 1.00 89.06 315 GLN A O 1
ATOM 2454 N N . LEU A 1 316 ? -9.023 15.006 18.138 1.00 91.56 316 LEU A N 1
ATOM 2455 C CA . LEU A 1 316 ? -9.140 13.554 18.290 1.00 91.56 316 LEU A CA 1
ATOM 2456 C C . LEU A 1 316 ? -10.608 13.119 18.368 1.00 91.56 316 LEU A C 1
ATOM 2458 O O . LEU A 1 316 ? -11.017 12.181 17.690 1.00 91.56 316 LEU A O 1
ATOM 2462 N N . ALA A 1 317 ? -11.411 13.825 19.168 1.00 93.44 317 ALA A N 1
ATOM 2463 C CA . ALA A 1 317 ? -12.835 13.550 19.313 1.00 93.44 317 ALA A CA 1
ATOM 2464 C C . ALA A 1 317 ? -13.614 13.795 18.007 1.00 93.44 317 ALA A C 1
ATOM 2466 O O . ALA A 1 317 ? -14.473 12.987 17.653 1.00 93.44 317 ALA A O 1
ATOM 2467 N N . SER A 1 318 ? -13.308 14.872 17.270 1.00 90.50 318 SER A N 1
ATOM 2468 C CA . SER A 1 318 ? -13.940 15.138 15.972 1.00 90.50 318 SER A CA 1
ATOM 2469 C C . SER A 1 318 ? -13.528 14.133 14.902 1.00 90.50 318 SER A C 1
ATOM 2471 O O . SER A 1 318 ? -14.377 13.717 14.121 1.00 90.50 318 SER A O 1
ATOM 2473 N N . GLU A 1 319 ? -12.262 13.711 14.880 1.00 91.56 319 GLU A N 1
ATOM 2474 C CA . GLU A 1 319 ? -11.760 12.716 13.927 1.00 91.56 319 GLU A CA 1
ATOM 2475 C C . GLU A 1 319 ? -12.387 11.341 14.179 1.00 91.56 319 GLU A C 1
ATOM 2477 O O . GLU A 1 319 ? -12.842 10.680 13.244 1.00 91.56 319 GLU A O 1
ATOM 2482 N N . LEU A 1 320 ? -12.499 10.940 15.452 1.00 93.19 320 LEU A N 1
ATOM 2483 C CA . LEU A 1 320 ? -13.159 9.698 15.845 1.00 93.19 320 LEU A CA 1
ATOM 2484 C C . LEU A 1 320 ? -14.594 9.623 15.299 1.00 93.19 320 LEU A C 1
ATOM 2486 O O . LEU A 1 320 ? -14.967 8.626 14.675 1.00 93.19 320 LEU A O 1
ATOM 2490 N N . MET A 1 321 ? -15.392 10.680 15.490 1.00 92.00 321 MET A N 1
ATOM 2491 C CA . MET A 1 321 ? -16.777 10.688 15.007 1.00 92.00 321 MET A CA 1
ATOM 2492 C C . MET A 1 321 ? -16.884 10.919 13.501 1.00 92.00 321 MET A C 1
ATOM 2494 O O . MET A 1 321 ? -17.748 10.321 12.862 1.00 92.00 321 MET A O 1
ATOM 2498 N N . TYR A 1 322 ? -15.987 11.703 12.900 1.00 90.31 322 TYR A N 1
ATOM 2499 C CA . TYR A 1 322 ? -15.909 11.829 11.446 1.00 90.31 322 TYR A CA 1
ATOM 2500 C C . TYR A 1 322 ? -15.744 10.453 10.788 1.00 90.31 322 TYR A C 1
ATOM 2502 O O . TYR A 1 322 ? -16.528 10.104 9.906 1.00 90.31 322 TYR A O 1
ATOM 2510 N N . ARG A 1 323 ? -14.805 9.629 11.271 1.00 91.31 323 ARG A N 1
ATOM 2511 C CA . ARG A 1 323 ? -14.594 8.257 10.781 1.00 91.31 323 ARG A CA 1
ATOM 2512 C C . ARG A 1 323 ? -15.784 7.342 11.036 1.00 91.31 323 ARG A C 1
ATOM 2514 O O . ARG A 1 323 ? -16.175 6.582 10.154 1.00 91.31 323 ARG A O 1
ATOM 2521 N N . TYR A 1 324 ? -16.404 7.446 12.209 1.00 91.88 324 TYR A N 1
ATOM 2522 C CA . TYR A 1 324 ? -17.630 6.712 12.516 1.00 91.88 324 TYR A CA 1
ATOM 2523 C C . TYR A 1 324 ? -18.741 6.990 11.485 1.00 91.88 324 TYR A C 1
ATOM 2525 O O . TYR A 1 324 ? -19.325 6.064 10.917 1.00 91.88 324 TYR A O 1
ATOM 2533 N N . TRP A 1 325 ? -18.997 8.264 11.169 1.00 88.75 325 TRP A N 1
ATOM 2534 C CA . TRP A 1 325 ? -20.009 8.649 10.182 1.00 88.75 325 TRP A CA 1
ATOM 2535 C C . TRP A 1 325 ? -19.581 8.378 8.741 1.00 88.75 325 TRP A C 1
ATOM 2537 O O . TRP A 1 325 ? -20.425 8.025 7.910 1.00 88.75 325 TRP A O 1
ATOM 2547 N N . LEU A 1 326 ? -18.287 8.489 8.437 1.00 85.75 326 LEU A N 1
ATOM 2548 C CA . LEU A 1 326 ? -17.736 8.142 7.133 1.00 85.75 326 LEU A CA 1
ATOM 2549 C C . LEU A 1 326 ? -18.002 6.670 6.814 1.00 85.75 326 LEU A C 1
ATOM 2551 O O . LEU A 1 326 ? -18.446 6.376 5.706 1.00 85.75 326 LEU A O 1
ATOM 2555 N N . GLY A 1 327 ? -17.866 5.776 7.797 1.00 85.25 327 GLY A N 1
ATOM 2556 C CA . GLY A 1 327 ? -18.191 4.365 7.608 1.00 85.25 327 GLY A CA 1
ATOM 2557 C C . GLY A 1 327 ? -19.666 4.110 7.279 1.00 85.25 327 GLY A C 1
ATOM 2558 O O . GLY A 1 327 ? -19.993 3.263 6.450 1.00 85.25 327 GLY A O 1
ATOM 2559 N N . ARG A 1 328 ? -20.588 4.913 7.826 1.00 86.12 328 ARG A N 1
ATOM 2560 C CA . ARG A 1 328 ? -22.005 4.881 7.417 1.00 86.12 328 ARG A CA 1
ATOM 2561 C C . ARG A 1 328 ? -22.215 5.428 6.000 1.00 86.12 328 ARG A C 1
ATOM 2563 O O . ARG A 1 328 ? -23.093 4.957 5.285 1.00 86.12 328 ARG A O 1
ATOM 2570 N N . LYS A 1 329 ? -21.457 6.440 5.574 1.00 84.81 329 LYS A N 1
ATOM 2571 C CA . LYS A 1 329 ? -21.533 6.966 4.199 1.00 84.81 329 LYS A CA 1
ATOM 2572 C C . LYS A 1 329 ? -21.089 5.917 3.178 1.00 84.81 329 LYS A C 1
ATOM 2574 O O . LYS A 1 329 ? -21.741 5.775 2.146 1.00 84.81 329 LYS A O 1
ATOM 2579 N N . THR A 1 330 ? -19.996 5.212 3.458 1.00 81.88 330 THR A N 1
ATOM 2580 C CA . THR A 1 330 ? -19.395 4.224 2.549 1.00 81.88 330 THR A CA 1
ATOM 2581 C C . THR A 1 330 ? -20.054 2.849 2.641 1.00 81.88 330 THR A C 1
ATOM 2583 O O . THR A 1 330 ? -20.059 2.119 1.656 1.00 81.88 330 THR A O 1
ATOM 2586 N N . GLY A 1 331 ? -20.637 2.504 3.792 1.00 85.19 331 GLY A N 1
ATOM 2587 C CA . GLY A 1 331 ? -21.081 1.142 4.096 1.00 85.19 331 GLY A CA 1
ATOM 2588 C C . GLY A 1 331 ? -19.941 0.217 4.538 1.00 85.19 331 GLY A C 1
ATOM 2589 O O . GLY A 1 331 ? -20.145 -0.992 4.623 1.00 85.19 331 GLY A O 1
ATOM 2590 N N . GLU A 1 332 ? -18.764 0.771 4.840 1.00 83.31 332 GLU A N 1
ATOM 2591 C CA . GLU A 1 332 ? -17.564 0.048 5.276 1.00 83.31 332 GLU A CA 1
ATOM 2592 C C . GLU A 1 332 ? -16.992 0.697 6.539 1.00 83.31 332 GLU A C 1
ATOM 2594 O O . GLU A 1 332 ? -16.760 1.903 6.562 1.00 83.31 332 GLU A O 1
ATOM 2599 N N . ALA A 1 333 ? -16.755 -0.078 7.599 1.00 83.31 333 ALA A N 1
ATOM 2600 C CA . ALA A 1 333 ? -16.243 0.463 8.857 1.00 83.31 333 ALA A CA 1
ATOM 2601 C C . ALA A 1 333 ? -14.818 1.021 8.699 1.00 83.31 333 ALA A C 1
ATOM 2603 O O . ALA A 1 333 ? -13.945 0.360 8.138 1.00 83.31 333 ALA A O 1
ATOM 2604 N N . CYS A 1 334 ? -14.576 2.224 9.225 1.00 82.31 334 CYS A N 1
ATOM 2605 C CA . CYS A 1 334 ? -13.244 2.822 9.238 1.00 82.31 334 CYS A CA 1
ATOM 2606 C C . CYS A 1 334 ? -12.324 2.153 10.268 1.00 82.31 334 CYS A C 1
ATOM 2608 O O . CYS A 1 334 ? -12.780 1.596 11.267 1.00 82.31 334 CYS A O 1
ATOM 2610 N N . ASP A 1 335 ? -11.015 2.267 10.040 1.00 80.44 335 ASP A N 1
ATOM 2611 C CA . ASP A 1 335 ? -10.009 1.908 11.035 1.00 80.44 335 ASP A CA 1
ATOM 2612 C C . ASP A 1 335 ? -9.816 3.046 12.046 1.00 80.44 335 ASP A C 1
ATOM 2614 O O . ASP A 1 335 ? -9.851 4.232 11.700 1.00 80.44 335 ASP A O 1
ATOM 2618 N N . PHE A 1 336 ? -9.611 2.668 13.303 1.00 85.06 336 PHE A N 1
ATOM 2619 C CA . PHE A 1 336 ? -9.450 3.575 14.434 1.00 85.06 336 PHE A CA 1
ATOM 2620 C C . PHE A 1 336 ? -8.132 3.378 15.182 1.00 85.06 336 PHE A C 1
ATOM 2622 O O . PHE A 1 336 ? -7.890 4.095 16.142 1.00 85.06 336 PHE A O 1
ATOM 2629 N N . SER A 1 337 ? -7.287 2.405 14.837 1.00 82.81 337 SER A N 1
ATOM 2630 C CA . SER A 1 337 ? -6.151 2.045 15.707 1.00 82.81 337 SER A CA 1
ATOM 2631 C C . SER A 1 337 ? -5.070 3.085 15.897 1.00 82.81 337 SER A C 1
ATOM 2633 O O . SER A 1 337 ? -4.310 3.016 16.855 1.00 82.81 337 SER A O 1
ATOM 2635 N N . ASP A 1 338 ? -4.949 3.978 14.934 1.00 79.50 338 ASP A N 1
ATOM 2636 C CA . ASP A 1 338 ? -4.038 5.111 14.959 1.00 79.50 338 ASP A CA 1
ATOM 2637 C C . ASP A 1 338 ? -4.466 6.159 15.990 1.00 79.50 338 ASP A C 1
ATOM 2639 O O . ASP A 1 338 ? -3.633 6.908 16.488 1.00 79.50 338 ASP A O 1
ATOM 2643 N N . ILE A 1 339 ? -5.751 6.171 16.352 1.00 86.69 339 ILE A N 1
ATOM 2644 C CA . ILE A 1 339 ? -6.332 7.108 17.315 1.00 86.69 339 ILE A CA 1
ATOM 2645 C C . ILE A 1 339 ? -6.932 6.428 18.552 1.00 86.69 339 ILE A C 1
ATOM 2647 O O . ILE A 1 339 ? -7.247 7.112 19.524 1.00 86.69 339 ILE A O 1
ATOM 2651 N N . MET A 1 340 ? -7.107 5.105 18.551 1.00 89.62 340 MET A N 1
ATOM 2652 C CA . MET A 1 340 ? -7.812 4.348 19.586 1.00 89.62 340 MET A CA 1
ATOM 2653 C C . MET A 1 340 ? -7.182 2.973 19.842 1.00 89.62 340 MET A C 1
ATOM 2655 O O . MET A 1 340 ? -7.012 2.154 18.942 1.00 89.62 340 MET A O 1
ATOM 2659 N N . GLU A 1 341 ? -6.936 2.660 21.111 1.00 89.62 341 GLU A N 1
ATOM 2660 C CA . GLU A 1 341 ? -6.531 1.326 21.550 1.00 89.62 341 GLU A CA 1
ATOM 2661 C C . GLU A 1 341 ? -7.765 0.444 21.760 1.00 89.62 341 GLU A C 1
ATOM 2663 O O . GLU A 1 341 ? -8.675 0.814 22.504 1.00 89.62 341 GLU A O 1
ATOM 2668 N N . ARG A 1 342 ? -7.787 -0.749 21.157 1.00 87.56 342 ARG A N 1
ATOM 2669 C CA . ARG A 1 342 ? -8.869 -1.726 21.340 1.00 87.56 342 ARG A CA 1
ATOM 2670 C C . ARG A 1 342 ? -8.706 -2.478 22.664 1.00 87.56 342 ARG A C 1
ATOM 2672 O O . ARG A 1 342 ? -7.792 -3.284 22.820 1.00 87.56 342 ARG A O 1
ATOM 2679 N N . ASN A 1 343 ? -9.616 -2.244 23.603 1.00 88.44 343 ASN A N 1
ATOM 2680 C CA . ASN A 1 343 ? -9.640 -2.855 24.930 1.00 88.44 343 ASN A CA 1
ATOM 2681 C C . ASN A 1 343 ? -11.089 -2.967 25.454 1.00 88.44 343 ASN A C 1
ATOM 2683 O O . ASN A 1 343 ? -12.037 -2.623 24.752 1.00 88.44 343 ASN A O 1
ATOM 2687 N N . GLU A 1 344 ? -11.273 -3.415 26.699 1.00 91.75 344 GLU A N 1
ATOM 2688 C CA . GLU A 1 344 ? -12.596 -3.581 27.332 1.00 91.75 344 GLU A CA 1
ATOM 2689 C C . GLU A 1 344 ? -13.494 -2.326 27.269 1.00 91.75 344 GLU A C 1
ATOM 2691 O O . GLU A 1 344 ? -14.714 -2.447 27.190 1.00 91.75 344 GLU A O 1
ATOM 2696 N N . GLN A 1 345 ? -12.915 -1.122 27.283 1.00 95.31 345 GLN A N 1
ATOM 2697 C CA . GLN A 1 345 ? -13.642 0.153 27.300 1.00 95.31 345 GLN A CA 1
ATOM 2698 C C . GLN A 1 345 ? -13.876 0.757 25.907 1.00 95.31 345 GLN A C 1
ATOM 2700 O O . GLN A 1 345 ? -14.561 1.773 25.805 1.00 95.31 345 GLN A O 1
ATOM 2705 N N . THR A 1 346 ? -13.303 0.190 24.846 1.00 94.44 346 THR A N 1
ATOM 2706 C CA . THR A 1 346 ? -13.415 0.711 23.469 1.00 94.44 346 THR A CA 1
ATOM 2707 C C . THR A 1 346 ? -13.955 -0.320 22.481 1.00 94.44 346 THR A C 1
ATOM 2709 O O . THR A 1 346 ? -14.500 0.057 21.450 1.00 94.44 346 THR A O 1
ATOM 2712 N N . ASP A 1 347 ? -13.886 -1.618 22.792 1.00 89.38 347 ASP A N 1
ATOM 2713 C CA . ASP A 1 347 ? -14.288 -2.693 21.876 1.00 89.38 347 ASP A CA 1
ATOM 2714 C C . ASP A 1 347 ? -15.741 -2.576 21.404 1.00 89.38 347 ASP A C 1
ATOM 2716 O O . ASP A 1 347 ? -16.043 -2.767 20.227 1.00 89.38 347 ASP A O 1
ATOM 2720 N N . LEU A 1 348 ? -16.645 -2.196 22.310 1.00 91.69 348 LEU A N 1
ATOM 2721 C CA . LEU A 1 348 ? -18.054 -1.991 21.981 1.00 91.69 348 LEU A CA 1
ATOM 2722 C C . LEU A 1 348 ? -18.279 -0.868 20.963 1.00 91.69 348 LEU A C 1
ATOM 2724 O O . LEU A 1 348 ? -19.200 -0.969 20.157 1.00 91.69 348 LEU A O 1
ATOM 2728 N N . PHE A 1 349 ? -17.460 0.186 20.981 1.00 94.44 349 PHE A N 1
ATOM 2729 C CA . PHE A 1 349 ? -17.530 1.238 19.966 1.00 94.44 349 PHE A CA 1
ATOM 2730 C C . PHE A 1 349 ? -17.148 0.693 18.589 1.00 94.44 349 PHE A C 1
ATOM 2732 O O . PHE A 1 349 ? -17.840 0.970 17.612 1.00 94.44 349 PHE A O 1
ATOM 2739 N N . CYS A 1 350 ? -16.104 -0.138 18.512 1.00 90.44 350 CYS A N 1
ATOM 2740 C CA . CYS A 1 350 ? -15.702 -0.768 17.257 1.00 90.44 350 CYS A CA 1
ATOM 2741 C C . CYS A 1 350 ? -16.828 -1.642 16.680 1.00 90.44 350 CYS A C 1
ATOM 2743 O O . CYS A 1 350 ? -17.106 -1.569 15.485 1.00 90.44 350 CYS A O 1
ATOM 2745 N N . TRP A 1 351 ? -17.522 -2.419 17.520 1.00 90.62 351 TRP A N 1
ATOM 2746 C CA . TRP A 1 351 ? -18.695 -3.192 17.091 1.00 90.62 351 TRP A CA 1
ATOM 2747 C C . TRP A 1 351 ? -19.851 -2.310 16.612 1.00 90.62 351 TRP A C 1
ATOM 2749 O O . TRP A 1 351 ? -20.503 -2.640 15.625 1.00 90.62 351 TRP A O 1
ATOM 2759 N N . ASP A 1 352 ? -20.100 -1.181 17.275 1.00 93.25 352 ASP A N 1
ATOM 2760 C CA . ASP A 1 352 ? -21.130 -0.229 16.850 1.00 93.25 352 ASP A CA 1
ATOM 2761 C C . ASP A 1 352 ? -20.809 0.417 15.499 1.00 93.25 352 ASP A C 1
ATOM 2763 O O . ASP A 1 352 ? -21.676 0.478 14.629 1.00 93.25 352 ASP A O 1
ATOM 2767 N N . ALA A 1 353 ? -19.555 0.822 15.278 1.00 91.56 353 ALA A N 1
ATOM 2768 C CA . ALA A 1 353 ? -19.108 1.364 13.997 1.00 91.56 353 ALA A CA 1
ATOM 2769 C C . ALA A 1 353 ? -19.317 0.360 12.847 1.00 91.56 353 ALA A C 1
ATOM 2771 O O . ALA A 1 353 ? -19.808 0.734 11.778 1.00 91.56 353 ALA A O 1
ATOM 2772 N N . VAL A 1 354 ? -19.019 -0.925 13.085 1.00 89.00 354 VAL A N 1
ATOM 2773 C CA . VAL A 1 354 ? -19.290 -2.011 12.129 1.00 89.00 354 VAL A CA 1
ATOM 2774 C C . VAL A 1 354 ? -20.786 -2.146 11.857 1.00 89.00 354 VAL A C 1
ATOM 2776 O O . VAL A 1 354 ? -21.194 -2.118 10.698 1.00 89.00 354 VAL A O 1
ATOM 2779 N N . LEU A 1 355 ? -21.621 -2.210 12.899 1.00 88.69 355 LEU A N 1
ATOM 2780 C CA . LEU A 1 355 ? -23.070 -2.334 12.726 1.00 88.69 355 LEU A CA 1
ATOM 2781 C C . LEU A 1 355 ? -23.661 -1.160 11.935 1.00 88.69 355 LEU A C 1
ATOM 2783 O O . LEU A 1 355 ? -24.559 -1.366 11.120 1.00 88.69 355 LEU A O 1
ATOM 2787 N N . GLN A 1 356 ? -23.181 0.071 12.133 1.00 88.19 356 GLN A N 1
ATOM 2788 C CA . GLN A 1 356 ? -23.670 1.218 11.361 1.00 88.19 356 GLN A CA 1
ATOM 2789 C C . GLN A 1 356 ? -23.316 1.139 9.876 1.00 88.19 356 GLN A C 1
ATOM 2791 O O . GLN A 1 356 ? -24.161 1.461 9.036 1.00 88.19 356 GLN A O 1
ATOM 2796 N N . ALA A 1 357 ? -22.096 0.710 9.553 1.00 86.75 357 ALA A N 1
ATOM 2797 C CA . ALA A 1 357 ? -21.670 0.475 8.179 1.00 86.75 357 ALA A CA 1
ATOM 2798 C C . ALA A 1 357 ? -22.494 -0.654 7.529 1.00 86.75 357 ALA A C 1
ATOM 2800 O O . ALA A 1 357 ? -23.057 -0.483 6.445 1.00 86.75 357 ALA A O 1
ATOM 2801 N N . GLU A 1 358 ? -22.673 -1.771 8.236 1.00 87.38 358 GLU A N 1
ATOM 2802 C CA . GLU A 1 358 ? -23.419 -2.936 7.748 1.00 87.38 358 GLU A CA 1
ATOM 2803 C C . GLU A 1 358 ? -24.902 -2.657 7.518 1.00 87.38 358 GLU A C 1
ATOM 2805 O O . GLU A 1 358 ? -25.498 -3.174 6.574 1.00 87.38 358 GLU A O 1
ATOM 2810 N N . ARG A 1 359 ? -25.520 -1.787 8.323 1.00 88.31 359 ARG A N 1
ATOM 2811 C CA . ARG A 1 359 ? -26.895 -1.340 8.060 1.00 88.31 359 ARG A CA 1
ATOM 2812 C C . ARG A 1 359 ? -27.035 -0.725 6.674 1.00 88.31 359 ARG A C 1
ATOM 2814 O O . ARG A 1 359 ? -28.082 -0.885 6.055 1.00 88.31 359 ARG A O 1
ATOM 2821 N N . VAL A 1 360 ? -26.011 -0.032 6.188 1.00 86.88 360 VAL A N 1
ATOM 2822 C CA . VAL A 1 360 ? -26.016 0.562 4.850 1.00 86.88 360 VAL A CA 1
ATOM 2823 C C . VAL A 1 360 ? -25.706 -0.482 3.785 1.00 86.88 360 VAL A C 1
ATOM 2825 O O . VAL A 1 360 ? -26.458 -0.583 2.817 1.00 86.88 360 VAL A O 1
ATOM 2828 N N . SER A 1 361 ? -24.674 -1.308 3.975 1.00 84.88 361 SER A N 1
ATOM 2829 C CA . SER A 1 361 ? -24.296 -2.324 2.981 1.00 84.88 361 SER A CA 1
ATOM 2830 C C . SER A 1 361 ? -25.364 -3.410 2.786 1.00 84.88 361 SER A C 1
ATOM 2832 O O . SER A 1 361 ? -25.564 -3.886 1.669 1.00 84.88 361 SER A O 1
ATOM 2834 N N . LEU A 1 362 ? -26.116 -3.748 3.838 1.00 86.88 362 LEU A N 1
ATOM 2835 C CA . LEU A 1 362 ? -27.247 -4.679 3.786 1.00 86.88 362 LEU A CA 1
ATOM 2836 C C . LEU A 1 362 ? -28.551 -4.026 3.304 1.00 86.88 362 LEU A C 1
ATOM 2838 O O . LEU A 1 362 ? -29.536 -4.728 3.096 1.00 86.88 362 LEU A O 1
ATOM 2842 N N . GLY A 1 363 ? -28.591 -2.702 3.130 1.00 85.38 363 GLY A N 1
ATOM 2843 C CA . GLY A 1 363 ? -29.789 -1.978 2.694 1.00 85.38 363 GLY A CA 1
ATOM 2844 C C . GLY A 1 363 ? -30.841 -1.752 3.788 1.00 85.38 363 GLY A C 1
ATOM 2845 O O . GLY A 1 363 ? -31.969 -1.371 3.482 1.00 85.38 363 GLY A O 1
ATOM 2846 N N . ALA A 1 364 ? -30.494 -1.945 5.064 1.00 85.75 364 ALA A N 1
ATOM 2847 C CA . ALA A 1 364 ? -31.347 -1.570 6.199 1.00 85.75 364 ALA A CA 1
ATOM 2848 C C . ALA A 1 364 ? -31.395 -0.046 6.435 1.00 85.75 364 ALA A C 1
ATOM 2850 O O . ALA A 1 364 ? -32.295 0.466 7.104 1.00 85.75 364 ALA A O 1
ATOM 2851 N N . LEU A 1 365 ? -30.416 0.689 5.905 1.00 85.81 365 LEU A N 1
ATOM 2852 C CA . LEU A 1 365 ? -30.319 2.142 5.923 1.00 85.81 365 LEU A CA 1
ATOM 2853 C C . LEU A 1 365 ? -29.856 2.669 4.567 1.00 85.81 365 LEU A C 1
ATOM 2855 O O . LEU A 1 365 ? -29.130 2.006 3.832 1.00 85.81 365 LEU A O 1
ATOM 2859 N N . LYS A 1 366 ? -30.225 3.917 4.271 1.00 83.94 366 LYS A N 1
ATOM 2860 C CA . LYS A 1 366 ? -29.637 4.655 3.151 1.00 83.94 366 LYS A CA 1
ATOM 2861 C C . LYS A 1 366 ? -28.258 5.204 3.544 1.00 83.94 366 LYS A C 1
ATOM 2863 O O . LYS A 1 366 ? -28.104 5.641 4.692 1.00 83.94 366 LYS A O 1
ATOM 2868 N N . PRO A 1 367 ? -27.288 5.211 2.611 1.00 85.69 367 PRO A N 1
ATOM 2869 C CA . PRO A 1 367 ? -26.015 5.885 2.822 1.00 85.69 367 PRO A CA 1
ATOM 2870 C C . PRO A 1 367 ? -26.239 7.389 2.996 1.00 85.69 367 PRO A C 1
ATOM 2872 O O . PRO A 1 367 ? -27.168 7.966 2.424 1.00 85.69 367 PRO A O 1
ATOM 2875 N N . LEU A 1 368 ? -25.365 8.021 3.775 1.00 84.06 368 LEU A N 1
ATOM 2876 C CA . LEU A 1 368 ? -25.324 9.478 3.904 1.00 84.06 368 LEU A CA 1
ATOM 2877 C C . LEU A 1 368 ? -24.898 10.120 2.573 1.00 84.06 368 LEU A C 1
ATOM 2879 O O . LEU A 1 368 ? -24.134 9.528 1.812 1.00 84.06 368 LEU A O 1
ATOM 2883 N N . VAL A 1 369 ? -25.367 11.341 2.291 1.00 82.81 369 VAL A N 1
ATOM 2884 C CA . VAL A 1 369 ? -25.002 12.057 1.052 1.00 82.81 369 VAL A CA 1
ATOM 2885 C C . VAL A 1 369 ? -23.607 12.664 1.181 1.00 82.81 369 VAL A C 1
ATOM 2887 O O . VAL A 1 369 ? -22.756 12.468 0.311 1.00 82.81 369 VAL A O 1
ATOM 2890 N N . SER A 1 370 ? -23.347 13.365 2.285 1.00 79.44 370 SER A N 1
ATOM 2891 C CA . SER A 1 370 ? -22.020 13.878 2.628 1.00 79.44 370 SER A CA 1
ATOM 2892 C C . SER A 1 370 ? -21.706 13.643 4.097 1.00 79.44 370 SER A C 1
ATOM 2894 O O . SER A 1 370 ? -22.607 13.561 4.931 1.00 79.44 370 SER A O 1
ATOM 2896 N N . VAL A 1 371 ? -20.411 13.550 4.376 1.00 81.06 371 VAL A N 1
ATOM 2897 C CA . VAL A 1 371 ? -19.815 13.547 5.709 1.00 81.06 371 VAL A CA 1
ATOM 2898 C C . VAL A 1 371 ? -18.523 14.328 5.547 1.00 81.06 371 VAL A C 1
ATOM 2900 O O . VAL A 1 371 ? -17.675 13.911 4.759 1.00 81.06 371 VAL A O 1
ATOM 2903 N N . GLU A 1 372 ? -18.417 15.458 6.230 1.00 78.00 372 GLU A N 1
ATOM 2904 C CA . GLU A 1 372 ? -17.236 16.316 6.245 1.00 78.00 372 GLU A CA 1
ATOM 2905 C C . GLU A 1 372 ? -16.706 16.433 7.684 1.00 78.00 372 GLU A C 1
ATOM 2907 O O . GLU A 1 372 ? -17.490 16.321 8.641 1.00 78.00 372 GLU A O 1
ATOM 2912 N N . PRO A 1 373 ? -15.389 16.649 7.865 1.00 77.81 373 PRO A N 1
ATOM 2913 C CA . PRO A 1 373 ? -14.811 16.878 9.182 1.00 77.81 373 PRO A CA 1
ATOM 2914 C C . PRO A 1 373 ? -15.491 18.058 9.876 1.00 77.81 373 PRO A C 1
ATOM 2916 O O . PRO A 1 373 ? -15.683 19.117 9.280 1.00 77.81 373 PRO A O 1
ATOM 2919 N N . GLY A 1 374 ? -15.845 17.879 11.146 1.00 78.31 374 GLY A N 1
ATOM 2920 C CA . GLY A 1 374 ? -16.461 18.931 11.944 1.00 78.31 374 GLY A CA 1
ATOM 2921 C C . GLY A 1 374 ? -15.590 19.374 13.116 1.00 78.31 374 GLY A C 1
ATOM 2922 O O . GLY A 1 374 ? -14.374 19.500 12.991 1.00 78.31 374 GLY A O 1
ATOM 2923 N N . THR A 1 375 ? -16.209 19.657 14.259 1.00 86.00 375 THR A N 1
ATOM 2924 C CA . THR A 1 375 ? -15.532 20.221 15.438 1.00 86.00 375 THR A CA 1
ATOM 2925 C C . THR A 1 375 ? -15.989 19.529 16.709 1.00 86.00 375 THR A C 1
ATOM 2927 O O . THR A 1 375 ? -17.147 19.130 16.801 1.00 86.00 375 THR A O 1
ATOM 2930 N N . ALA A 1 376 ? -15.129 19.462 17.721 1.00 92.38 376 ALA A N 1
ATOM 2931 C CA . ALA A 1 376 ? -15.522 19.042 19.060 1.00 92.38 376 ALA A CA 1
ATOM 2932 C C . ALA A 1 376 ? -15.275 20.147 20.090 1.00 92.38 376 ALA A C 1
ATOM 2934 O O . ALA A 1 376 ? -14.340 20.935 19.965 1.00 92.38 376 ALA A O 1
ATOM 2935 N N . GLU A 1 377 ? -16.100 20.166 21.130 1.00 91.69 377 GLU A N 1
ATOM 2936 C CA . GLU A 1 377 ? -15.957 21.038 22.292 1.00 91.69 377 GLU A CA 1
ATOM 2937 C C . GLU A 1 377 ? -16.022 20.202 23.572 1.00 91.69 377 GLU A C 1
ATOM 2939 O O . GLU A 1 377 ? -16.874 19.322 23.706 1.00 91.69 377 GLU A O 1
ATOM 2944 N N . ILE A 1 378 ? -15.148 20.477 24.543 1.00 93.75 378 ILE A N 1
ATOM 2945 C CA . ILE A 1 378 ? -15.237 19.853 25.868 1.00 93.75 378 ILE A CA 1
ATOM 2946 C C . ILE A 1 378 ? -16.417 20.474 26.622 1.00 93.75 378 ILE A C 1
ATOM 2948 O O . ILE A 1 378 ? -16.402 21.657 26.963 1.00 93.75 378 ILE A O 1
ATOM 2952 N N . LEU A 1 379 ? -17.423 19.659 26.932 1.00 90.75 379 LEU A N 1
ATOM 2953 C CA . LEU A 1 379 ? -18.544 20.051 27.784 1.00 90.75 379 LEU A CA 1
ATOM 2954 C C . LEU A 1 379 ? -18.183 19.971 29.267 1.00 90.75 379 LEU A C 1
ATOM 2956 O O . LEU A 1 379 ? -18.601 20.811 30.062 1.00 90.75 379 LEU A O 1
ATOM 2960 N N . GLU A 1 380 ? -17.455 18.925 29.654 1.00 94.69 380 GLU A N 1
ATOM 2961 C CA . GLU A 1 380 ? -17.084 18.668 31.044 1.00 94.69 380 GLU A CA 1
ATOM 2962 C C . GLU A 1 380 ? -15.802 17.838 31.117 1.00 94.69 380 GLU A C 1
ATOM 2964 O O . GLU A 1 380 ? -15.717 16.761 30.531 1.00 94.69 380 GLU A O 1
ATOM 2969 N N . THR A 1 381 ? -14.823 18.298 31.892 1.00 95.56 381 THR A N 1
ATOM 2970 C CA . THR A 1 381 ? -13.646 17.501 32.255 1.00 95.56 381 THR A CA 1
ATOM 2971 C C . THR A 1 381 ? -13.960 16.688 33.510 1.00 95.56 381 THR A C 1
ATOM 2973 O O . THR A 1 381 ? -14.204 17.257 34.573 1.00 95.56 381 THR A O 1
ATOM 2976 N N . ILE A 1 382 ? -13.959 15.362 33.381 1.00 95.81 382 ILE A N 1
ATOM 2977 C CA . ILE A 1 382 ? -14.272 14.408 34.457 1.00 95.81 382 ILE A CA 1
ATOM 2978 C C . ILE A 1 382 ? -13.007 14.070 35.252 1.00 95.81 382 ILE A C 1
ATOM 2980 O O . ILE A 1 382 ? -13.047 14.002 36.479 1.00 95.81 382 ILE A O 1
ATOM 2984 N N . ASP A 1 383 ? -11.892 13.861 34.552 1.00 93.38 383 ASP A N 1
ATOM 2985 C CA . ASP A 1 383 ? -10.572 13.619 35.131 1.00 93.38 383 ASP A CA 1
ATOM 2986 C C . ASP A 1 383 ? -9.493 14.231 34.230 1.00 93.38 383 ASP A C 1
ATOM 2988 O O . ASP A 1 383 ? -9.622 14.217 33.006 1.00 93.38 383 ASP A O 1
ATOM 2992 N N . ASP A 1 384 ? -8.440 14.776 34.827 1.00 94.12 384 ASP A N 1
ATOM 2993 C CA . ASP A 1 384 ? -7.316 15.370 34.104 1.00 94.12 384 ASP A CA 1
ATOM 2994 C C . ASP A 1 384 ? -6.032 15.231 34.925 1.00 94.12 384 ASP A C 1
ATOM 2996 O O . ASP A 1 384 ? -5.792 15.932 35.911 1.00 94.12 384 ASP A O 1
ATOM 3000 N N . THR A 1 385 ? -5.205 14.280 34.511 1.00 92.00 385 THR A N 1
ATOM 3001 C CA . THR A 1 385 ? -3.906 13.965 35.102 1.00 92.00 385 THR A CA 1
ATOM 3002 C C . THR A 1 385 ? -2.801 14.157 34.063 1.00 92.00 385 THR A C 1
ATOM 3004 O O . THR A 1 385 ? -3.058 14.441 32.892 1.00 92.00 385 THR A O 1
ATOM 3007 N N . ASN A 1 386 ? -1.540 13.985 34.462 1.00 85.94 386 ASN A N 1
ATOM 3008 C CA . ASN A 1 386 ? -0.426 14.067 33.513 1.00 85.94 386 ASN A CA 1
ATOM 3009 C C . ASN A 1 386 ? -0.460 12.964 32.442 1.00 85.94 386 ASN A C 1
ATOM 3011 O O . ASN A 1 386 ? 0.070 13.181 31.361 1.00 85.94 386 ASN A O 1
ATOM 3015 N N . GLU A 1 387 ? -1.077 11.818 32.729 1.00 88.81 387 GLU A N 1
ATOM 3016 C CA . GLU A 1 387 ? -1.052 10.628 31.863 1.00 88.81 387 GLU A CA 1
ATOM 3017 C C . GLU A 1 387 ? -2.392 10.389 31.154 1.00 88.81 387 GLU A C 1
ATOM 3019 O O . GLU A 1 387 ? -2.470 9.631 30.191 1.00 88.81 387 GLU A O 1
ATOM 3024 N N . LEU A 1 388 ? -3.472 11.015 31.627 1.00 93.56 388 LEU A N 1
ATOM 3025 C CA . LEU A 1 388 ? -4.827 10.670 31.214 1.00 93.56 388 LEU A CA 1
ATOM 3026 C C . LEU A 1 388 ? -5.765 11.866 31.334 1.00 93.56 388 LEU A C 1
ATOM 3028 O O . LEU A 1 388 ? -5.707 12.605 32.314 1.00 93.56 388 LEU A O 1
ATOM 3032 N N . ILE A 1 389 ? -6.655 12.023 30.362 1.00 94.62 389 ILE A N 1
ATOM 3033 C CA . ILE A 1 389 ? -7.802 12.927 30.421 1.00 94.62 389 ILE A CA 1
ATOM 3034 C C . ILE A 1 389 ? -9.075 12.130 30.159 1.00 94.62 389 ILE A C 1
ATOM 3036 O O . ILE A 1 389 ? -9.166 11.379 29.194 1.00 94.62 389 ILE A O 1
ATOM 3040 N N . LYS A 1 390 ? -10.072 12.297 31.021 1.00 97.38 390 LYS A N 1
ATOM 3041 C CA . LYS A 1 390 ? -11.427 11.811 30.795 1.00 97.38 390 LYS A CA 1
ATOM 3042 C C . LYS A 1 390 ? -12.350 13.009 30.692 1.00 97.38 390 LYS A C 1
ATOM 3044 O O . LYS A 1 390 ? -12.446 13.795 31.632 1.00 97.38 390 LYS A O 1
ATOM 3049 N N . ALA A 1 391 ? -13.038 13.154 29.572 1.00 95.94 391 ALA A N 1
ATOM 3050 C CA . ALA A 1 391 ? -13.901 14.302 29.337 1.00 95.94 391 ALA A CA 1
ATOM 3051 C C . ALA A 1 391 ? -15.143 13.917 28.533 1.00 95.94 391 ALA A C 1
ATOM 3053 O O . ALA A 1 391 ? -15.127 12.973 27.742 1.00 95.94 391 ALA A O 1
ATOM 3054 N N . ARG A 1 392 ? -16.223 14.662 28.763 1.00 95.50 392 ARG A N 1
ATOM 3055 C CA . ARG A 1 392 ? -17.422 14.654 27.933 1.00 95.50 392 ARG A CA 1
ATOM 3056 C C . ARG A 1 392 ? -17.278 15.730 26.863 1.00 95.50 392 ARG A C 1
ATOM 3058 O O . ARG A 1 392 ? -17.030 16.892 27.187 1.00 95.50 392 ARG A O 1
ATOM 3065 N N . PHE A 1 393 ? -17.460 15.337 25.614 1.00 93.94 393 PHE A N 1
ATOM 3066 C CA . PHE A 1 393 ? -17.348 16.168 24.427 1.00 93.94 393 PHE A CA 1
ATOM 3067 C C . PHE A 1 393 ? -18.716 16.333 23.778 1.00 93.94 393 PHE A C 1
ATOM 3069 O O . PHE A 1 393 ? -19.512 15.398 23.763 1.00 93.94 393 PHE A O 1
ATOM 3076 N N . TYR A 1 394 ? -18.953 17.504 23.204 1.00 92.06 394 TYR A N 1
ATOM 3077 C CA . TYR A 1 394 ? -19.957 17.708 22.175 1.00 92.06 394 TYR A CA 1
ATOM 3078 C C . TYR A 1 394 ? -19.244 17.706 20.830 1.00 92.06 394 TYR A C 1
ATOM 3080 O O . TYR A 1 394 ? -18.405 18.572 20.582 1.00 92.06 394 TYR A O 1
ATOM 3088 N N . VAL A 1 395 ? -19.547 16.729 19.984 1.00 90.44 395 VAL A N 1
ATOM 3089 C CA . VAL A 1 395 ? -18.946 16.586 18.661 1.00 90.44 395 VAL A CA 1
ATOM 3090 C C . VAL A 1 395 ? -19.986 16.922 17.612 1.00 90.44 395 VAL A C 1
ATOM 3092 O O . VAL A 1 395 ? -21.067 16.343 17.573 1.00 90.44 395 VAL A O 1
ATOM 3095 N N . TYR A 1 396 ? -19.652 17.878 16.760 1.00 83.94 396 TYR A N 1
ATOM 3096 C CA . TYR A 1 396 ? -20.423 18.227 15.584 1.00 83.94 396 TYR A CA 1
ATOM 3097 C C . TYR A 1 396 ? -19.738 17.618 14.368 1.00 83.94 396 TYR A C 1
ATOM 3099 O O . TYR A 1 396 ? -18.602 17.984 14.081 1.00 83.94 396 TYR A O 1
ATOM 3107 N N . THR A 1 397 ? -20.425 16.727 13.653 1.00 83.25 397 THR A N 1
ATOM 3108 C CA . THR A 1 397 ? -19.990 16.228 12.339 1.00 83.25 397 THR A CA 1
ATOM 3109 C C . THR A 1 397 ? -20.912 16.797 11.268 1.00 83.25 397 THR A C 1
ATOM 3111 O O . THR A 1 397 ? -22.142 16.754 11.400 1.00 83.25 397 THR A O 1
ATOM 3114 N N . GLU A 1 398 ? -20.338 17.344 10.197 1.00 78.12 398 GLU A N 1
ATOM 3115 C CA . GLU A 1 398 ? -21.121 17.954 9.129 1.00 78.12 398 GLU A CA 1
ATOM 3116 C C . GLU A 1 398 ? -21.618 16.864 8.170 1.00 78.12 398 GLU A C 1
ATOM 3118 O O . GLU A 1 398 ? -20.876 16.300 7.369 1.00 78.12 398 GLU A O 1
ATOM 3123 N N . ILE A 1 399 ? -22.902 16.528 8.296 1.00 79.56 399 ILE A N 1
ATOM 3124 C CA . ILE A 1 399 ? -23.563 15.465 7.537 1.00 79.56 399 ILE A CA 1
ATOM 3125 C C . ILE A 1 399 ? -24.718 16.076 6.756 1.00 79.56 399 ILE A C 1
ATOM 3127 O O . ILE A 1 399 ? -25.505 16.834 7.324 1.00 79.56 399 ILE A 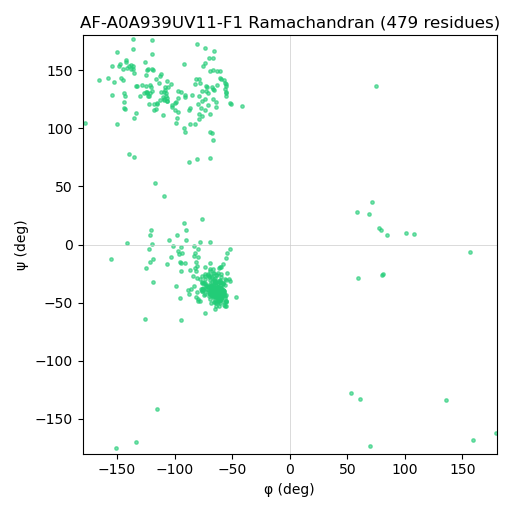O 1
ATOM 3131 N N . THR A 1 400 ? -24.871 15.711 5.483 1.00 70.38 400 THR A N 1
ATOM 3132 C CA . THR A 1 400 ? -26.130 15.948 4.760 1.00 70.38 400 THR A CA 1
ATOM 3133 C C . THR A 1 400 ? -26.860 14.634 4.503 1.00 70.38 400 THR A C 1
ATOM 3135 O O . THR A 1 400 ? -26.318 13.698 3.913 1.00 70.38 400 THR A O 1
ATOM 3138 N N . ASP A 1 401 ? -28.119 14.572 4.938 1.00 64.69 401 ASP A N 1
ATOM 3139 C CA . ASP A 1 401 ? -29.037 13.458 4.672 1.00 64.69 401 ASP A CA 1
ATOM 3140 C C . ASP A 1 401 ? -30.413 13.996 4.273 1.00 64.69 401 ASP A C 1
ATOM 3142 O O . ASP A 1 401 ? -31.324 14.020 5.096 1.00 64.69 401 ASP A O 1
ATOM 3146 N N . GLY A 1 402 ? -30.530 14.497 3.031 1.00 49.75 402 GLY A N 1
ATOM 3147 C CA . GLY A 1 402 ? -31.765 14.837 2.291 1.00 49.75 402 GLY A CA 1
ATOM 3148 C C . GLY A 1 402 ? -32.736 15.878 2.887 1.00 49.75 402 GLY A C 1
ATOM 3149 O O . GLY A 1 402 ? -33.461 16.534 2.140 1.00 49.75 402 GLY A O 1
ATOM 3150 N N . ILE A 1 403 ? -32.781 16.013 4.211 1.00 37.47 403 ILE A N 1
ATOM 3151 C CA . ILE A 1 403 ? -33.696 16.797 5.043 1.00 37.47 403 ILE A CA 1
ATOM 3152 C C . ILE A 1 403 ? -33.075 17.167 6.412 1.00 37.47 403 ILE A C 1
ATOM 3154 O O . ILE A 1 403 ? -33.639 18.019 7.097 1.00 37.47 403 ILE A O 1
ATOM 3158 N N . SER A 1 404 ? -31.939 16.571 6.806 1.00 42.53 404 SER A N 1
ATOM 3159 C CA . SER A 1 404 ? -31.193 16.895 8.035 1.00 42.53 404 SER A CA 1
ATOM 3160 C C . SER A 1 404 ? -29.772 17.368 7.703 1.00 42.53 404 SER A C 1
ATOM 3162 O O . SER A 1 404 ? -29.080 16.724 6.910 1.00 42.53 404 SER A O 1
ATOM 3164 N N . GLU A 1 405 ? -29.354 18.482 8.310 1.00 53.38 405 GLU A N 1
ATOM 3165 C CA . GLU A 1 405 ? -28.010 19.067 8.201 1.00 53.38 405 GLU A CA 1
ATOM 3166 C C . GLU A 1 405 ? -27.322 19.021 9.571 1.00 53.38 405 GLU A C 1
ATOM 3168 O O . GLU A 1 405 ? -27.839 19.583 10.538 1.00 53.38 405 GLU A O 1
ATOM 3173 N N . GLY A 1 406 ? -26.164 18.360 9.635 1.00 55.41 406 GLY A N 1
ATOM 3174 C CA . GLY A 1 406 ? -25.324 18.251 10.828 1.00 55.41 406 GLY A CA 1
ATOM 3175 C C . GLY A 1 406 ? -25.862 17.288 11.891 1.00 55.41 406 GLY A C 1
ATOM 3176 O O . GLY A 1 406 ? -27.047 17.290 12.226 1.00 55.41 406 GLY A O 1
ATOM 3177 N N . VAL A 1 407 ? -24.977 16.468 12.464 1.00 65.25 407 VAL A N 1
ATOM 3178 C CA . VAL A 1 407 ? -25.280 15.684 13.670 1.00 65.25 407 VAL A CA 1
ATOM 3179 C C . VAL A 1 407 ? -24.362 16.160 14.785 1.00 65.25 407 VAL A C 1
ATOM 3181 O O . VAL A 1 407 ? -23.140 16.077 14.679 1.00 65.25 407 VAL A O 1
ATOM 3184 N N . GLY A 1 408 ? -24.976 16.706 15.834 1.00 74.75 408 GLY A N 1
ATOM 3185 C CA . GLY A 1 408 ? -24.320 16.999 17.099 1.00 74.75 408 GLY A CA 1
ATOM 3186 C C . GLY A 1 408 ? -24.574 15.866 18.081 1.00 74.75 408 GLY A C 1
ATOM 3187 O O . GLY A 1 408 ? -25.732 15.515 18.319 1.00 74.75 408 GLY A O 1
ATOM 3188 N N . GLU A 1 409 ? -23.516 15.301 18.647 1.00 83.00 409 GLU A N 1
ATOM 3189 C CA . GLU A 1 409 ? -23.607 14.194 19.594 1.00 83.00 409 GLU A CA 1
ATOM 3190 C C . GLU A 1 409 ? -22.697 14.386 20.803 1.00 83.00 409 GLU A C 1
ATOM 3192 O O . GLU A 1 409 ? -21.629 14.990 20.722 1.00 83.00 409 GLU A O 1
ATOM 3197 N N . GLU A 1 410 ? -23.148 13.874 21.947 1.00 90.75 410 GLU A N 1
ATOM 3198 C CA . GLU A 1 410 ? -22.373 13.891 23.181 1.00 90.75 410 GLU A CA 1
ATOM 3199 C C . GLU A 1 410 ? -21.697 12.539 23.392 1.00 90.75 410 GLU A C 1
ATOM 3201 O O . GLU A 1 410 ? -22.361 11.504 23.488 1.00 90.75 410 GLU A O 1
ATOM 3206 N N . ILE A 1 411 ? -20.373 12.559 23.510 1.00 93.62 411 ILE A N 1
ATOM 3207 C CA . ILE A 1 411 ? -19.558 11.372 23.781 1.00 93.62 411 ILE A CA 1
ATOM 3208 C C . ILE A 1 411 ? -18.679 11.605 25.002 1.00 93.62 411 ILE A C 1
ATOM 3210 O O . ILE A 1 411 ? -18.368 12.735 25.369 1.00 93.62 411 ILE A O 1
ATOM 3214 N N . ILE A 1 412 ? -18.255 10.526 25.639 1.00 95.69 412 ILE A N 1
ATOM 3215 C CA . ILE A 1 412 ? -17.314 10.537 26.752 1.00 95.69 412 ILE A CA 1
ATOM 3216 C C . ILE A 1 412 ? -16.089 9.757 26.310 1.00 95.69 412 ILE A C 1
ATOM 3218 O O . ILE A 1 412 ? -16.190 8.573 26.002 1.00 95.69 412 ILE A O 1
ATOM 3222 N N . LEU A 1 413 ? -14.931 10.408 26.313 1.00 97.25 413 LEU A N 1
ATOM 3223 C CA . LEU A 1 413 ? -13.667 9.764 25.980 1.00 97.25 413 LEU A CA 1
ATOM 3224 C C . LEU A 1 413 ? -12.765 9.713 27.205 1.00 97.25 413 LEU A C 1
ATOM 3226 O O . LEU A 1 413 ? -12.655 10.686 27.954 1.00 97.25 413 LEU A O 1
ATOM 3230 N N . THR A 1 414 ? -12.098 8.576 27.371 1.00 97.81 414 THR A N 1
ATOM 3231 C CA . THR A 1 414 ? -10.897 8.440 28.192 1.00 97.81 414 THR A CA 1
ATOM 3232 C C . THR A 1 414 ? -9.713 8.398 27.235 1.00 97.81 414 THR A C 1
ATOM 3234 O O . THR A 1 414 ? -9.641 7.518 26.381 1.00 97.81 414 THR A O 1
ATOM 3237 N N . ILE A 1 415 ? -8.797 9.347 27.361 1.00 96.12 415 ILE A N 1
ATOM 3238 C CA . ILE A 1 415 ? -7.683 9.563 26.443 1.00 96.12 415 ILE A CA 1
ATOM 3239 C C . ILE A 1 415 ? -6.383 9.487 27.238 1.00 96.12 415 ILE A C 1
ATOM 3241 O O . ILE A 1 415 ? -6.221 10.181 28.244 1.00 96.12 415 ILE A O 1
ATOM 3245 N N . ARG A 1 416 ? -5.451 8.655 26.782 1.00 94.06 416 ARG A N 1
ATOM 3246 C CA . ARG A 1 416 ? -4.080 8.601 27.288 1.00 94.06 416 ARG A CA 1
ATOM 3247 C C . ARG A 1 416 ? -3.247 9.698 26.626 1.00 94.06 416 ARG A C 1
ATOM 3249 O O . ARG A 1 416 ? -3.388 9.948 25.429 1.00 94.06 416 ARG A O 1
ATOM 3256 N N . LYS A 1 417 ? -2.410 10.357 27.425 1.00 87.12 417 LYS A N 1
ATOM 3257 C CA . LYS A 1 417 ? -1.425 11.346 26.981 1.00 87.12 417 LYS A CA 1
ATOM 3258 C C . LYS A 1 417 ? -0.083 10.635 26.854 1.00 87.12 417 LYS A C 1
ATOM 3260 O O . LYS A 1 417 ? 0.465 10.209 27.867 1.00 87.12 417 LYS A O 1
ATOM 3265 N N . ASP A 1 418 ? 0.422 10.522 25.635 1.00 76.81 418 ASP A N 1
ATOM 3266 C CA . ASP A 1 418 ? 1.685 9.853 25.329 1.00 76.81 418 ASP A CA 1
ATOM 3267 C C . ASP A 1 418 ? 2.666 10.849 24.680 1.00 76.81 418 ASP A C 1
ATOM 3269 O O . ASP A 1 418 ? 2.269 11.909 24.192 1.00 76.81 418 ASP A O 1
ATOM 3273 N N . ASP A 1 419 ? 3.959 10.511 24.637 1.00 67.19 419 ASP A N 1
ATOM 3274 C CA . ASP A 1 419 ? 4.995 11.356 24.008 1.00 67.19 419 ASP A CA 1
ATOM 3275 C C . ASP A 1 419 ? 4.747 11.586 22.501 1.00 67.19 419 ASP A C 1
ATOM 3277 O O . ASP A 1 419 ? 5.289 12.520 21.907 1.00 67.19 419 ASP A O 1
ATOM 3281 N N . THR A 1 420 ? 3.926 10.731 21.885 1.00 54.28 420 THR A N 1
ATOM 3282 C CA . THR A 1 420 ? 3.546 10.750 20.468 1.00 54.28 420 THR A CA 1
ATOM 3283 C C . THR A 1 420 ? 2.209 11.447 20.201 1.00 54.28 420 THR A C 1
ATOM 3285 O O . THR A 1 420 ? 1.864 11.632 19.038 1.00 54.28 420 THR A O 1
ATOM 3288 N N . GLY A 1 421 ? 1.464 11.861 21.238 1.00 78.38 421 GLY A N 1
ATOM 3289 C CA . GLY A 1 421 ? 0.173 12.539 21.095 1.00 78.38 421 GLY A CA 1
ATOM 3290 C C . GLY A 1 421 ? -0.904 12.018 22.048 1.00 78.38 421 GLY A C 1
ATOM 3291 O O . GLY A 1 421 ? -0.686 11.868 23.252 1.00 78.38 421 GLY A O 1
ATOM 3292 N N . PHE A 1 422 ? -2.099 11.783 21.510 1.00 87.94 422 PHE A N 1
ATOM 3293 C CA . PHE A 1 422 ? -3.285 11.401 22.272 1.00 87.94 422 PHE A CA 1
ATOM 3294 C C . PHE A 1 422 ? -3.880 10.100 21.730 1.00 87.94 422 PHE A C 1
ATOM 3296 O O . PHE A 1 422 ? -4.129 9.999 20.534 1.00 87.94 422 PHE A O 1
ATOM 3303 N N . THR A 1 423 ? -4.172 9.144 22.614 1.00 90.69 423 THR A N 1
ATOM 3304 C CA . THR A 1 423 ? -4.793 7.860 22.242 1.00 90.69 423 THR A CA 1
ATOM 3305 C C . THR A 1 423 ? -6.103 7.666 22.994 1.00 90.69 423 THR A C 1
ATOM 3307 O O . THR A 1 423 ? -6.122 7.730 24.224 1.00 90.69 423 THR A O 1
ATOM 3310 N N . VAL A 1 424 ? -7.202 7.378 22.299 1.00 95.38 424 VAL A N 1
ATOM 3311 C CA . VAL A 1 424 ? -8.468 6.994 22.935 1.00 95.38 424 VAL A CA 1
ATOM 3312 C C . VAL A 1 424 ? -8.333 5.591 23.527 1.00 95.38 424 VAL A C 1
ATOM 3314 O O . VAL A 1 424 ? -8.088 4.620 22.822 1.00 95.38 424 VAL A O 1
ATOM 3317 N N . ILE A 1 425 ? -8.512 5.470 24.837 1.00 95.69 425 ILE A N 1
ATOM 3318 C CA . ILE A 1 425 ? -8.430 4.200 25.577 1.00 95.69 425 ILE A CA 1
ATOM 3319 C C . ILE A 1 425 ? -9.736 3.850 26.296 1.00 95.69 425 ILE A C 1
ATOM 3321 O O . ILE A 1 425 ? -9.813 2.823 26.965 1.00 95.69 425 ILE A O 1
ATOM 3325 N N . GLY A 1 426 ? -10.758 4.694 26.172 1.00 97.12 426 GLY A N 1
ATOM 3326 C CA . GLY A 1 426 ? -12.111 4.411 26.628 1.00 97.12 426 GLY A CA 1
ATOM 3327 C C . GLY A 1 426 ? -13.123 5.277 25.895 1.00 97.12 426 GLY A C 1
ATOM 3328 O O . GLY A 1 426 ? -12.851 6.443 25.609 1.00 97.12 426 GLY A O 1
ATOM 3329 N N . PHE A 1 427 ? -14.286 4.702 25.611 1.00 96.50 427 PHE A N 1
ATOM 3330 C CA . PHE A 1 427 ? -15.388 5.363 24.928 1.00 96.50 427 PHE A CA 1
ATOM 3331 C C . PHE A 1 427 ? -16.700 5.078 25.657 1.00 96.50 427 PHE A C 1
ATOM 3333 O O . PHE A 1 427 ? -16.979 3.944 26.045 1.00 96.50 427 PHE A O 1
ATOM 3340 N N . ASP A 1 428 ? -17.533 6.100 25.825 1.00 93.75 428 ASP A N 1
ATOM 3341 C CA . ASP A 1 428 ? -18.915 5.917 26.242 1.00 93.75 428 ASP A CA 1
ATOM 3342 C C . ASP A 1 428 ? -19.844 7.005 25.692 1.00 93.75 428 ASP A C 1
ATOM 3344 O O . ASP A 1 428 ? -19.401 8.047 25.212 1.00 93.75 428 ASP A O 1
ATOM 3348 N N . ARG A 1 429 ? -21.155 6.763 25.771 1.00 85.88 429 ARG A N 1
ATOM 3349 C CA . ARG A 1 429 ? -22.212 7.702 25.374 1.00 85.88 429 ARG A CA 1
ATOM 3350 C C . ARG A 1 429 ? -23.397 7.558 26.323 1.00 85.88 429 ARG A C 1
ATOM 3352 O O . ARG A 1 429 ? -23.991 6.479 26.408 1.00 85.88 429 ARG A O 1
ATOM 3359 N N . ASP A 1 430 ? -23.782 8.650 26.976 1.00 71.44 430 ASP A N 1
ATOM 3360 C CA . ASP A 1 430 ? -24.966 8.676 27.847 1.00 71.44 430 ASP A CA 1
ATOM 3361 C C . ASP A 1 430 ? -26.274 8.765 27.039 1.00 71.44 430 ASP A C 1
ATOM 3363 O O . ASP A 1 430 ? -27.316 8.257 27.459 1.00 71.44 430 ASP A O 1
ATOM 3367 N N . VAL A 1 431 ? -26.224 9.385 25.856 1.00 63.22 431 VAL A N 1
ATOM 3368 C CA . VAL A 1 431 ? -27.360 9.609 24.948 1.00 63.22 431 VAL A CA 1
ATOM 3369 C C . VAL A 1 431 ? -26.846 9.498 23.505 1.00 63.22 431 VAL A C 1
ATOM 3371 O O . VAL A 1 431 ? -25.729 9.925 23.239 1.00 63.22 431 VAL A O 1
ATOM 3374 N N . GLY A 1 432 ? -27.597 8.903 22.568 1.00 62.28 432 GLY A N 1
ATOM 3375 C CA . GLY A 1 432 ? -27.095 8.705 21.195 1.00 62.28 432 GLY A CA 1
ATOM 3376 C C . GLY A 1 432 ? -28.064 8.000 20.240 1.00 62.28 432 GLY A C 1
ATOM 3377 O O . GLY A 1 432 ? -29.255 7.910 20.532 1.00 62.28 432 GLY A O 1
ATOM 3378 N N . ASP A 1 433 ? -27.534 7.476 19.122 1.00 58.97 433 ASP A N 1
ATOM 3379 C CA . ASP A 1 433 ? -28.223 6.865 17.951 1.00 58.97 433 ASP A CA 1
ATOM 3380 C C . ASP A 1 433 ? -29.256 5.744 18.223 1.00 58.97 433 ASP A C 1
ATOM 3382 O O . ASP A 1 433 ? -29.892 5.222 17.306 1.00 58.97 433 ASP A O 1
ATOM 3386 N N . GLY A 1 434 ? -29.396 5.351 19.485 1.00 68.19 434 GLY A N 1
ATOM 3387 C CA . GLY A 1 434 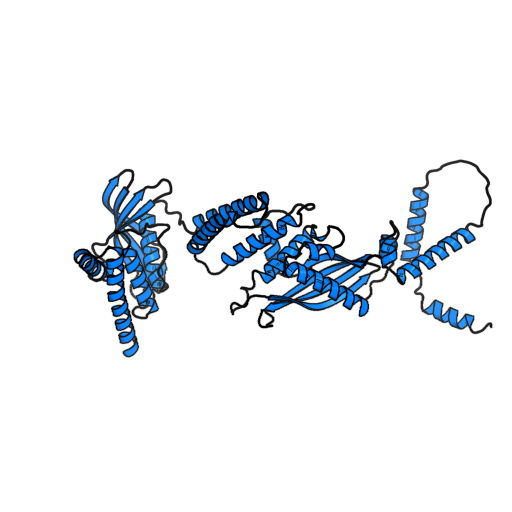? -30.247 4.293 19.995 1.00 68.19 434 GLY A CA 1
ATOM 3388 C C . GLY A 1 434 ? -29.698 2.869 19.871 1.00 68.19 434 GLY A C 1
ATOM 3389 O O . GLY A 1 434 ? -30.050 2.033 20.704 1.00 68.19 434 GLY A O 1
ATOM 3390 N N . LEU A 1 435 ? -28.808 2.574 18.922 1.00 82.00 435 LEU A N 1
ATOM 3391 C CA . LEU A 1 435 ? -28.247 1.235 18.736 1.00 82.00 435 LEU A CA 1
ATOM 3392 C C . LEU A 1 435 ? -27.238 0.905 19.837 1.00 82.00 435 LEU A C 1
ATOM 3394 O O . LEU A 1 435 ? -27.469 -0.035 20.603 1.00 82.00 435 LEU A O 1
ATOM 3398 N N . TYR A 1 436 ? -26.179 1.704 19.989 1.00 87.69 436 TYR A N 1
ATOM 3399 C CA . TYR A 1 436 ? -25.171 1.412 21.010 1.00 87.69 436 TYR A CA 1
ATOM 3400 C C . TYR A 1 436 ? -25.719 1.567 22.428 1.00 87.69 436 TYR A C 1
ATOM 3402 O O . TYR A 1 436 ? -25.529 0.684 23.262 1.00 87.69 436 TYR A O 1
ATOM 3410 N N . THR A 1 437 ? -26.488 2.627 22.693 1.00 85.88 437 THR A N 1
ATOM 3411 C CA . THR A 1 437 ? -26.960 2.941 24.053 1.00 85.88 437 THR A CA 1
ATOM 3412 C C . THR A 1 437 ? -28.110 2.038 24.512 1.00 85.88 437 THR A C 1
ATOM 3414 O O . THR A 1 437 ? -28.120 1.627 25.672 1.00 85.88 437 THR A O 1
ATOM 3417 N N . TYR A 1 438 ? -29.077 1.709 23.642 1.00 85.19 438 TYR A N 1
ATOM 3418 C CA . TYR A 1 438 ? -30.271 0.947 24.049 1.00 85.19 438 TYR A CA 1
ATOM 3419 C C . TYR A 1 438 ? -30.248 -0.529 23.657 1.00 85.19 438 TYR A C 1
ATOM 3421 O O . TYR A 1 438 ? -31.092 -1.276 24.151 1.00 85.19 438 TYR A O 1
ATOM 3429 N N . SER A 1 439 ? -29.308 -0.961 22.811 1.00 89.75 439 SER A N 1
ATOM 3430 C CA . SER A 1 439 ? -29.271 -2.344 22.320 1.00 89.75 439 SER A CA 1
ATOM 3431 C C . SER A 1 439 ? -27.918 -3.014 22.560 1.00 89.75 439 SER A C 1
ATOM 3433 O O . SER A 1 439 ? -27.847 -3.946 23.358 1.00 89.75 439 SER A O 1
ATOM 3435 N N . LEU A 1 440 ? -26.838 -2.527 21.939 1.00 91.31 440 LEU A N 1
ATOM 3436 C CA . LEU A 1 440 ? -25.529 -3.192 21.975 1.00 91.31 440 LEU A CA 1
ATOM 3437 C C . LEU A 1 440 ? -24.947 -3.242 23.392 1.00 91.31 440 LEU A C 1
ATOM 3439 O O . LEU A 1 440 ? -24.633 -4.322 23.891 1.00 91.31 440 LEU A O 1
ATOM 3443 N N . LYS A 1 441 ? -24.859 -2.088 24.068 1.00 92.00 441 LYS A N 1
ATOM 3444 C CA . LYS A 1 441 ? -24.295 -1.990 25.420 1.00 92.00 441 LYS A CA 1
ATOM 3445 C C . LYS A 1 441 ? -25.083 -2.816 26.450 1.00 92.00 441 LYS A C 1
ATOM 3447 O O . LYS A 1 441 ? -24.446 -3.583 27.171 1.00 92.00 441 LYS A O 1
ATOM 3452 N N . PRO A 1 442 ? -26.432 -2.759 26.514 1.00 93.38 442 PRO A N 1
ATOM 3453 C CA . PRO A 1 442 ? -27.201 -3.629 27.408 1.00 93.38 442 PRO A CA 1
ATOM 3454 C C . PRO A 1 442 ? -27.061 -5.129 27.111 1.00 93.38 442 PRO A C 1
ATOM 3456 O O . PRO A 1 442 ? -26.985 -5.920 28.050 1.00 93.38 442 PRO A O 1
ATOM 3459 N N . LEU A 1 443 ? -27.014 -5.535 25.835 1.00 95.44 443 LEU A N 1
ATOM 3460 C CA . LEU A 1 443 ? -26.834 -6.944 25.459 1.00 95.44 443 LEU A CA 1
ATOM 3461 C C . LEU A 1 443 ? -25.466 -7.469 25.901 1.00 95.44 443 LEU A C 1
ATOM 3463 O O . LEU A 1 443 ? -25.394 -8.504 26.563 1.00 95.44 443 LEU A O 1
ATOM 3467 N N . ALA A 1 444 ? -24.397 -6.730 25.595 1.00 95.00 444 ALA A N 1
ATOM 3468 C CA . ALA A 1 444 ? -23.047 -7.097 26.006 1.00 95.00 444 ALA A CA 1
ATOM 3469 C C . ALA A 1 444 ? -22.934 -7.160 27.538 1.00 95.00 444 ALA A C 1
ATOM 3471 O O . ALA A 1 444 ? -22.415 -8.135 28.078 1.00 95.00 444 ALA A O 1
ATOM 3472 N N . ALA A 1 445 ? -23.503 -6.181 28.251 1.00 95.31 445 ALA A N 1
ATOM 3473 C CA . ALA A 1 445 ? -23.537 -6.189 29.712 1.00 95.31 445 ALA A CA 1
ATOM 3474 C C . ALA A 1 445 ? -24.217 -7.452 30.272 1.00 95.31 445 ALA A C 1
ATOM 3476 O O . ALA A 1 445 ? -23.680 -8.078 31.182 1.00 95.31 445 ALA A O 1
ATOM 3477 N N . GLY A 1 446 ? -25.340 -7.888 29.690 1.00 96.94 446 GLY A N 1
ATOM 3478 C CA . GLY A 1 446 ? -26.019 -9.122 30.101 1.00 96.94 446 GLY A CA 1
ATOM 3479 C C . GLY A 1 446 ? -25.177 -10.390 29.900 1.00 96.94 446 GLY A C 1
ATOM 3480 O O . GLY A 1 446 ? -25.213 -11.302 30.732 1.00 96.94 446 GLY A O 1
ATOM 3481 N N . TYR A 1 447 ? -24.378 -10.457 28.831 1.00 96.19 447 TYR A N 1
ATOM 3482 C CA . TYR A 1 447 ? -23.453 -11.572 28.603 1.00 96.19 447 TYR A CA 1
ATOM 3483 C C . TYR A 1 447 ? -22.262 -11.554 29.566 1.00 96.19 447 TYR A C 1
ATOM 3485 O O . TYR A 1 447 ? -21.883 -12.611 30.077 1.00 96.19 447 TYR A O 1
ATOM 3493 N N . ILE A 1 448 ? -21.731 -10.370 29.885 1.00 95.06 448 ILE A N 1
ATOM 3494 C CA . ILE A 1 448 ? -20.695 -10.199 30.916 1.00 95.06 448 ILE A CA 1
ATOM 3495 C C . ILE A 1 448 ? -21.232 -10.644 32.284 1.00 95.06 448 ILE A C 1
ATOM 3497 O O . ILE A 1 448 ? -20.588 -11.433 32.974 1.00 95.06 448 ILE A O 1
ATOM 3501 N N . GLU A 1 449 ? -22.445 -10.223 32.658 1.00 96.38 449 GLU A N 1
ATOM 3502 C CA . GLU A 1 449 ? -23.115 -10.662 33.894 1.00 96.38 449 GLU A CA 1
ATOM 3503 C C . GLU A 1 449 ? -23.338 -12.183 33.936 1.00 96.38 449 GLU A C 1
ATOM 3505 O O . GLU A 1 449 ? -23.346 -12.789 35.010 1.00 96.38 449 GLU A O 1
ATOM 3510 N N . SER A 1 450 ? -23.468 -12.811 32.766 1.00 94.81 450 SER A N 1
ATOM 3511 C CA . SER A 1 450 ? -23.596 -14.263 32.606 1.00 94.81 450 SER A CA 1
ATOM 3512 C C . SER A 1 450 ? -22.249 -15.007 32.610 1.00 94.81 450 SER A C 1
ATOM 3514 O O . SER A 1 450 ? -22.240 -16.237 32.546 1.00 94.81 450 SER A O 1
ATOM 3516 N N . GLY A 1 451 ? -21.124 -14.292 32.724 1.00 95.31 451 GLY A N 1
ATOM 3517 C CA . GLY A 1 451 ? -19.777 -14.848 32.872 1.00 95.31 451 GLY A CA 1
ATOM 3518 C C . GLY A 1 451 ? -18.921 -14.880 31.602 1.00 95.31 451 GLY A C 1
ATOM 3519 O O . GLY A 1 451 ? -17.868 -15.515 31.632 1.00 95.31 451 GLY A O 1
ATOM 3520 N N . CYS A 1 452 ? -19.344 -14.232 30.513 1.00 92.94 452 CYS A N 1
ATOM 3521 C CA . CYS A 1 452 ? -18.544 -14.123 29.286 1.00 92.94 452 CYS A CA 1
ATOM 3522 C C . CYS A 1 452 ? -17.407 -13.102 29.454 1.00 92.94 452 CYS A C 1
ATOM 3524 O O . CYS A 1 452 ? -17.530 -12.148 30.229 1.00 92.94 452 CYS A O 1
ATOM 3526 N N . SER A 1 453 ? -16.317 -13.260 28.700 1.00 92.88 453 SER A N 1
ATOM 3527 C CA . SER A 1 453 ? -15.330 -12.182 28.556 1.00 92.88 453 SER A CA 1
ATOM 3528 C C . SER A 1 453 ? -15.942 -10.992 27.801 1.00 92.88 453 SER A C 1
ATOM 3530 O O . SER A 1 453 ? -16.937 -11.145 27.093 1.00 92.88 453 SER A O 1
ATOM 3532 N N . TRP A 1 454 ? -15.353 -9.797 27.908 1.00 89.81 454 TRP A N 1
ATOM 3533 C CA . TRP A 1 454 ? -15.834 -8.632 27.149 1.00 89.81 454 TRP A CA 1
ATOM 3534 C C . TRP A 1 454 ? -15.765 -8.854 25.627 1.00 89.81 454 TRP A C 1
ATOM 3536 O O . TRP A 1 454 ? -16.646 -8.385 24.914 1.00 89.81 454 TRP A O 1
ATOM 3546 N N . GLN A 1 455 ? -14.785 -9.631 25.145 1.00 89.31 455 GLN A N 1
ATOM 3547 C CA . GLN A 1 455 ? -14.637 -9.998 23.727 1.00 89.31 455 GLN A CA 1
ATOM 3548 C C . GLN A 1 455 ? -15.799 -10.884 23.268 1.00 89.31 455 GLN A C 1
ATOM 3550 O O . GLN A 1 455 ? -16.441 -10.606 22.257 1.00 89.31 455 GLN A O 1
ATOM 3555 N N . GLU A 1 456 ? -16.089 -11.935 24.041 1.00 85.69 456 GLU A N 1
ATOM 3556 C CA . GLU A 1 456 ? -17.195 -12.859 23.773 1.00 85.69 456 GLU A CA 1
ATOM 3557 C C . GLU A 1 456 ? -18.539 -12.130 23.850 1.00 85.69 456 GLU A C 1
ATOM 3559 O O . GLU A 1 456 ? -19.379 -12.264 22.965 1.00 85.69 456 GLU A O 1
ATOM 3564 N N . ALA A 1 457 ? -18.730 -11.307 24.881 1.00 90.81 457 ALA A N 1
ATOM 3565 C CA . ALA A 1 457 ? -19.946 -10.534 25.072 1.00 90.81 457 ALA A CA 1
ATOM 3566 C C . ALA A 1 457 ? -20.188 -9.520 23.945 1.00 90.81 457 ALA A C 1
ATOM 3568 O O . ALA A 1 457 ? -21.322 -9.395 23.480 1.00 90.81 457 ALA A O 1
ATOM 3569 N N . GLY A 1 458 ? -19.139 -8.818 23.500 1.00 87.31 458 GLY A N 1
ATOM 3570 C CA . GLY A 1 458 ? -19.198 -7.886 22.374 1.00 87.31 458 GLY A CA 1
ATOM 3571 C C . GLY A 1 458 ? -19.597 -8.590 21.080 1.00 87.31 458 GLY A C 1
ATOM 3572 O O . GLY A 1 458 ? -20.559 -8.177 20.433 1.00 87.31 458 GLY A O 1
ATOM 3573 N N . GLN A 1 459 ? -18.945 -9.713 20.765 1.00 89.75 459 GLN A N 1
ATOM 3574 C CA . GLN A 1 459 ? -19.274 -10.526 19.594 1.00 89.75 459 GLN A CA 1
ATOM 3575 C C . GLN A 1 459 ? -20.716 -11.056 19.645 1.00 89.75 459 GLN A C 1
ATOM 3577 O O . GLN A 1 459 ? -21.458 -10.918 18.677 1.00 89.75 459 GLN A O 1
ATOM 3582 N N . MET A 1 460 ? -21.150 -11.627 20.771 1.00 87.06 460 MET A N 1
ATOM 3583 C CA . MET A 1 460 ? -22.510 -12.161 20.904 1.00 87.06 460 MET A CA 1
ATOM 3584 C C . MET A 1 460 ? -23.579 -11.065 20.800 1.00 87.06 460 MET A C 1
ATOM 3586 O O . MET A 1 460 ? -24.653 -11.289 20.241 1.00 87.06 460 MET A O 1
ATOM 3590 N N . ALA A 1 461 ? -23.314 -9.876 21.348 1.00 91.38 461 ALA A N 1
ATOM 3591 C CA . ALA A 1 461 ? -24.213 -8.735 21.216 1.00 91.38 461 ALA A CA 1
ATOM 3592 C C . ALA A 1 461 ? -24.281 -8.242 19.763 1.00 91.38 461 ALA A C 1
ATOM 3594 O O . ALA A 1 461 ? -25.375 -7.981 19.261 1.00 91.38 461 ALA A O 1
ATOM 3595 N N . TYR A 1 462 ? -23.133 -8.176 19.084 1.00 93.25 462 TYR A N 1
ATOM 3596 C CA . TYR A 1 462 ? -23.041 -7.876 17.659 1.00 93.25 462 TYR A CA 1
ATOM 3597 C C . TYR A 1 462 ? -23.857 -8.868 16.819 1.00 93.25 462 TYR A C 1
ATOM 3599 O O . TYR A 1 462 ? -24.719 -8.436 16.061 1.00 93.25 462 TYR A O 1
ATOM 3607 N N . GLU A 1 463 ? -23.669 -10.179 16.998 1.00 90.69 463 GLU A N 1
ATOM 3608 C CA . GLU A 1 463 ? -24.340 -11.219 16.204 1.00 90.69 463 GLU A CA 1
ATOM 3609 C C . GLU A 1 463 ? -25.871 -11.110 16.285 1.00 90.69 463 GLU A C 1
ATOM 3611 O O . GLU A 1 463 ? -26.560 -11.153 15.264 1.00 90.69 463 GLU A O 1
ATOM 3616 N N . VAL A 1 464 ? -26.412 -10.880 17.488 1.00 93.56 464 VAL A N 1
ATOM 3617 C CA . VAL A 1 464 ? -27.858 -10.687 17.698 1.00 93.56 464 VAL A CA 1
ATOM 3618 C C . VAL A 1 464 ? -28.388 -9.477 16.924 1.00 93.56 464 VAL A C 1
ATOM 3620 O O . VAL A 1 464 ? -29.473 -9.539 16.336 1.00 93.56 464 VAL A O 1
ATOM 3623 N N . LEU A 1 465 ? -27.648 -8.367 16.931 1.00 91.31 465 LEU A N 1
ATOM 3624 C CA . LEU A 1 465 ? -28.058 -7.138 16.253 1.00 91.31 465 LEU A CA 1
ATOM 3625 C C . LEU A 1 465 ? -27.861 -7.223 14.743 1.00 91.31 465 LEU A C 1
ATOM 3627 O O . LEU A 1 465 ? -28.734 -6.787 13.997 1.00 91.31 465 LEU A O 1
ATOM 3631 N N . HIS A 1 466 ? -26.781 -7.844 14.288 1.00 91.44 466 HIS A N 1
ATOM 3632 C CA . HIS A 1 466 ? -26.524 -8.098 12.879 1.00 91.44 466 HIS A CA 1
ATOM 3633 C C . HIS A 1 466 ? -27.630 -8.967 12.258 1.00 91.44 466 HIS A C 1
ATOM 3635 O O . HIS A 1 466 ? -28.187 -8.621 11.215 1.00 91.44 466 HIS A O 1
ATOM 3641 N N . GLU A 1 467 ? -28.068 -10.031 12.942 1.00 91.81 467 GLU A N 1
ATOM 3642 C CA . GLU A 1 467 ? -29.232 -10.810 12.502 1.00 91.81 467 GLU A CA 1
ATOM 3643 C C . GLU A 1 467 ? -30.514 -9.972 12.415 1.00 91.81 467 GLU A C 1
ATOM 3645 O O . GLU A 1 467 ? -31.342 -10.184 11.524 1.00 91.81 467 GLU A O 1
ATOM 3650 N N . GLN A 1 468 ? -30.709 -9.036 13.348 1.00 90.25 468 GLN A N 1
ATOM 3651 C CA . GLN A 1 468 ? -31.856 -8.137 13.310 1.00 90.25 468 GLN A CA 1
ATOM 3652 C C . GLN A 1 468 ? -31.790 -7.201 12.099 1.00 90.25 468 GLN A C 1
ATOM 3654 O O . GLN A 1 468 ? -32.792 -7.046 11.407 1.00 90.25 468 GLN A O 1
ATOM 3659 N N . ILE A 1 469 ? -30.612 -6.658 11.797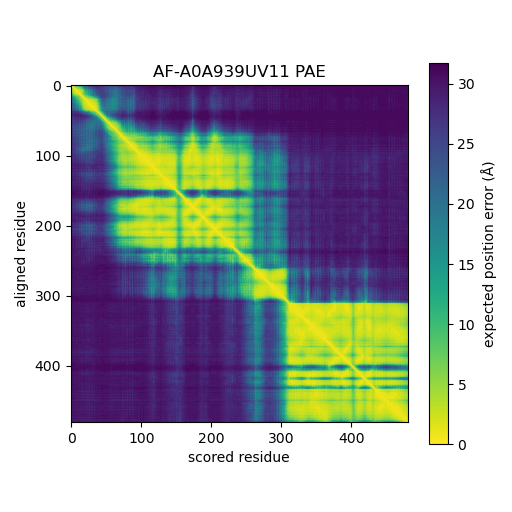 1.00 88.88 469 ILE A N 1
ATOM 3660 C CA . ILE A 1 469 ? -30.377 -5.798 10.633 1.00 88.88 469 ILE A CA 1
ATOM 3661 C C . ILE A 1 469 ? -30.682 -6.547 9.330 1.00 88.88 469 ILE A C 1
ATOM 3663 O O . ILE A 1 469 ? -31.363 -5.999 8.465 1.00 88.88 469 ILE A O 1
ATOM 3667 N N . ILE A 1 470 ? -30.262 -7.811 9.202 1.00 90.62 470 ILE A N 1
ATOM 3668 C CA . ILE A 1 470 ? -30.585 -8.647 8.032 1.00 90.62 470 ILE A CA 1
ATOM 3669 C C . ILE A 1 470 ? -32.103 -8.805 7.872 1.00 90.62 470 ILE A C 1
ATOM 3671 O O . ILE A 1 470 ? -32.626 -8.686 6.762 1.00 90.62 470 ILE A O 1
ATOM 3675 N N . ARG A 1 471 ? -32.827 -9.064 8.970 1.00 91.12 471 ARG A N 1
ATOM 3676 C CA . ARG A 1 471 ? -34.295 -9.188 8.944 1.00 91.12 471 ARG A CA 1
ATOM 3677 C C . ARG A 1 471 ? -34.965 -7.877 8.534 1.00 91.12 471 ARG A C 1
ATOM 3679 O O . ARG A 1 471 ? -35.896 -7.902 7.731 1.00 91.12 471 ARG A O 1
ATOM 3686 N N . ASP A 1 472 ? -34.485 -6.752 9.052 1.00 87.31 472 ASP A N 1
ATOM 3687 C CA . ASP A 1 472 ? -35.025 -5.429 8.737 1.00 87.31 472 ASP A CA 1
ATOM 3688 C C . ASP A 1 472 ? -34.771 -5.056 7.265 1.00 87.31 472 ASP A C 1
ATOM 3690 O O . ASP A 1 472 ? -35.682 -4.590 6.579 1.00 87.31 472 ASP A O 1
ATOM 3694 N N . ALA A 1 473 ? -33.577 -5.344 6.739 1.00 89.19 473 ALA A N 1
ATOM 3695 C CA . ALA A 1 473 ? -33.229 -5.159 5.328 1.00 89.19 473 ALA A CA 1
ATOM 3696 C C . ALA A 1 473 ? -34.110 -5.993 4.383 1.00 89.19 473 ALA A C 1
ATOM 3698 O O . ALA A 1 473 ? -34.617 -5.492 3.374 1.00 89.19 473 ALA A O 1
ATOM 3699 N N . GLN A 1 474 ? -34.325 -7.269 4.719 1.00 90.12 474 GLN A N 1
ATOM 3700 C CA . GLN A 1 474 ? -35.220 -8.154 3.970 1.00 90.12 474 GLN A CA 1
ATOM 3701 C C . GLN A 1 474 ? -36.651 -7.617 3.979 1.00 90.12 474 GLN A C 1
ATOM 3703 O O . GLN A 1 474 ? -37.289 -7.544 2.932 1.00 90.12 474 GLN A O 1
ATOM 3708 N N . TRP A 1 475 ? -37.133 -7.168 5.140 1.00 92.50 475 TRP A N 1
ATOM 3709 C CA . TRP A 1 475 ? -38.461 -6.578 5.259 1.00 92.50 475 TRP A CA 1
ATOM 3710 C C . TRP A 1 475 ? -38.619 -5.321 4.390 1.00 92.50 475 TRP A C 1
ATOM 3712 O O . TRP A 1 475 ? -39.630 -5.197 3.696 1.00 92.50 475 TRP A O 1
ATOM 3722 N N . LEU A 1 476 ? -37.632 -4.418 4.376 1.00 87.56 476 LEU A N 1
ATOM 3723 C CA . LEU A 1 476 ? -37.646 -3.222 3.522 1.00 87.56 476 LEU A CA 1
ATOM 3724 C C . LEU A 1 476 ? -37.672 -3.590 2.034 1.00 87.56 476 LEU A C 1
ATOM 3726 O O . LEU A 1 476 ? -38.483 -3.049 1.279 1.00 87.56 476 LEU A O 1
ATOM 3730 N N . THR A 1 477 ? -36.860 -4.574 1.644 1.00 87.56 477 THR A N 1
ATOM 3731 C CA . THR A 1 477 ? -36.798 -5.095 0.272 1.00 87.56 477 THR A CA 1
ATOM 3732 C C . THR A 1 477 ? -38.145 -5.678 -0.165 1.00 87.56 477 THR A C 1
ATOM 3734 O O . THR A 1 477 ? -38.661 -5.322 -1.226 1.00 87.56 477 THR A O 1
ATOM 3737 N N . ASP A 1 478 ? -38.759 -6.517 0.673 1.00 88.75 478 ASP A N 1
ATOM 3738 C CA . ASP A 1 478 ? -40.046 -7.167 0.395 1.00 88.75 478 ASP A CA 1
ATOM 3739 C C . ASP A 1 478 ? -41.203 -6.164 0.246 1.00 88.75 478 ASP A C 1
ATOM 3741 O O . ASP A 1 478 ? -42.191 -6.442 -0.440 1.00 88.75 478 ASP A O 1
ATOM 3745 N N . HIS A 1 479 ? -41.088 -4.989 0.874 1.00 89.75 479 HIS A N 1
ATOM 3746 C CA . HIS A 1 479 ? -42.113 -3.942 0.865 1.00 89.75 479 HIS A CA 1
ATOM 3747 C C . HIS A 1 479 ? -41.772 -2.752 -0.049 1.00 89.75 479 HIS A C 1
ATOM 3749 O O . HIS A 1 479 ? -42.565 -1.812 -0.135 1.00 89.75 479 HIS A O 1
ATOM 3755 N N . GLY A 1 480 ? -40.653 -2.813 -0.782 1.00 77.50 480 GLY A N 1
ATOM 3756 C CA . GLY A 1 480 ? -40.270 -1.836 -1.805 1.00 77.50 480 GLY A CA 1
ATOM 3757 C C . GLY A 1 480 ? -39.837 -0.469 -1.266 1.00 77.50 480 GLY A C 1
ATOM 3758 O O . GLY A 1 480 ? -40.176 0.544 -1.887 1.00 77.50 480 GLY A O 1
ATOM 3759 N N . TYR A 1 481 ? -39.139 -0.438 -0.125 1.00 58.97 481 TYR A N 1
ATOM 3760 C CA . TYR A 1 481 ? -38.612 0.781 0.509 1.00 58.97 481 TYR A CA 1
ATOM 3761 C C . TYR A 1 481 ? -37.147 1.078 0.192 1.00 58.97 481 TYR A C 1
ATOM 3763 O O . TYR A 1 481 ? -36.383 0.112 -0.014 1.00 58.97 481 TYR A O 1
#

Secondary structure (DSSP, 8-state):
--SHHHHHHHHHHHHSPPPPHHHHHHHHHHHHHHHHT--------------HHHHHHHHHHHHHHHHHHHHH-THHHHTSTTHHHHHHHHSPPEEPPHHHHHHHHHHHHHHHHHHHTT-HHHHHTTBSTTGGGSHHHHHHHHHHHHHHH-GGGSTT-PPEEEEEEEEEEEEEETTEEEEEEEEEEEETTS-EEEEEEEEEEEEE-SS-EEEEEEEE-SHHHHHHHHHHHHHH----SS---TTHHHHHHHHHHHHHHHSSS--HHHHHHHHHHHHHHGGGS-S-HHHHHHHHHHHHHHHHHHHHHHS----SHHHHHHHHHHHHHHHHHHTSPPP-TTTB--STTTHHHHHHHHHHHHHHHTTSSPPPSEEEEEEEEEEEEEEE-SSEEEEEEEEEEEEEETTEEEEEEEEEEEEEEETTEEEEEEEE-SS-SSHIIIIIHHHHHHHHHTT--HHHHHHHHHHHHHHHHHHHHHHHHHHT-